Protein 1XMX (pdb70)

B-factor: mean 26.61, std 9.25, range [9.07, 81.7]

Solvent-accessible surface area: 18108 Å² total; per-residue (Å²): 139,69,74,9,6,4,0,0,0,1,30,132,20,1,7,38,0,0,2,1,10,13,10,135,126,42,96,4,132,34,0,11,0,0,0,12,121,110,11,38,69,14,43,96,70,0,10,81,0,0,75,142,72,127,12,50,16,66,47,51,81,5,64,62,49,90,95,52,84,40,0,64,65,20,0,96,130,18,0,104,67,1,111,92,137,42,19,103,1,72,0,0,9,11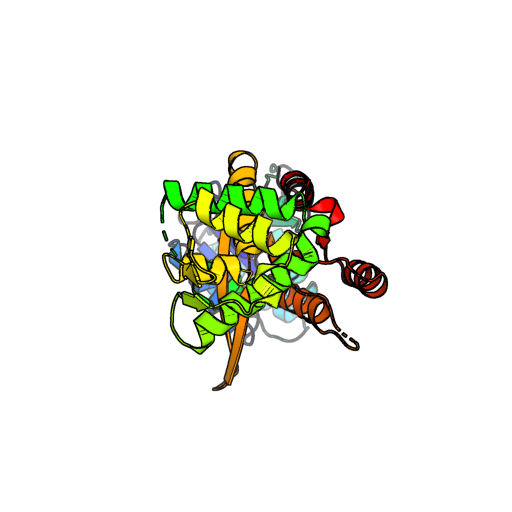,3,11,104,186,56,14,31,112,2,0,72,86,0,0,88,61,30,123,20,34,0,2,37,0,58,35,96,41,5,41,19,35,28,77,50,53,133,68,55,121,82,56,53,3,45,30,98,0,44,0,34,2,2,0,33,4,32,28,8,120,17,81,88,162,102,112,151,42,74,94,58,8,44,76,10,0,75,128,0,3,31,46,2,96,83,8,3,85,4,11,41,24,0,41,130,1,0,25,31,0,105,154,98,164,79,50,58,12,130,6,59,124,149,24,65,64,90,170,22,0,51,79,0,2,64,42,0,64,143,6,173,1,6,55,51,116,143,3,66,0,49,3,92,53,90,66,0,16,98,3,2,21,16,60,3,0,16,27,5,0,29,28,6,0,107,65,6,44,114,124,26,105,7,3,37,36,70,14,31,29,0,40,0,47,32,112,83,67,178,162,92,57,124,10,68,1,17,0,0,0,0,0,0,7,17,0,0,3,0,42,18,40,36,102,45,22,164,101,73,15,90,13,2,111,90,2,44,45,12,30,64,99,0,1,9,155,38,8,58,2,4,1,0,2,4,71,77,35,110,138,97,6,59,81,61,1,140,122,30,54,10,29,40,2,1,10,102,64,4,122,72,10,94,71,49,0,27,99,20,0,132,75,0,30,15,173

Foldseek 3Di:
DVLEEEEEEDDLFCLLVQLLCQFVVDPALEYEYEYAPVCVLLQVLSCVLSVVVVRYYHYQHFHDDLPLVSLLVSLLVVVVVSVVVVRQYEYELADDDVSNSVSNVVNVVVVQHWYWYQDQQQRWIQTPPPNPDDIDRRAQADELQSLQSSLQKGKDADDPLLLVLLQVLLLVCLQCLVVLQVLLVVLLVQLVVCVVVVFFKDAADVVNVPDDSVVVVQVSCVVSVQWDAPPRMIGGPDPVSSVCSNPLSNLSNLQVLVVVLCVPQVQFPYKGAFIWMWHDDPPDIDIDTFGMWTQGSNAIETEAEEADAADPPGCVQVVQLVCQCSRGNDLHAYEYEYSADHDVVVVVVCVVSRHHYHYSVCSNVSNVVVSVVRVSSHRD

Organism: Vibrio cholerae serotype O1 (strain ATCC 39315 / El Tor Inaba N16961) (NCBI:txid243277)

Radius of gyration: 25.27 Å; Cα contacts (8 Å, |Δi|>4): 700; chains: 1; bounding box: 38×52×81 Å

Secondary structure (DSSP, 8-state):
-TTEEEEEE--SS-HHHHHHHHSTT----EEEEEE-GGGHHHHHHHHHHHHHTT-EEEEEEPPSSS-HHHHHHHHHHHHHHHHHHT-EEEEE-SSS-HHHHHHHHHHHHHTT--EEEE-TTT-EEEEEESTTSPPEEPP----HHHHHHHTT-EEE---HHHHHHHHHHHHHHHHTHHHHHHHHHHHHHHHHHHHHHT-SEEEPPHHHHT-HHHHHHHHHHHHTTSEEEETTEEEESSHHHHHIIIIIHHHHHHHHHHHHHHTT-TTEEEEEEEEEEEEEETTEEEEEEEEEEEEETTEEEEEEEESS-------HHHHHHHHHHHHHGGG-EEEEEESS---HHHHHHHHHHT-EEE-GGGGGGHHHHHHHHHHTT---

Nearest PDB structures (foldseek):
  1xmx-assembly1_A  TM=1.003E+00  e=4.407E-81  Vibrio cholerae
  7bdv-assembly1_B  TM=8.530E-01  e=9.607E-29  Sulfobacillus thermosulfidooxidans
  7bdv-assembly2_C  TM=8.402E-01  e=9.141E-27  Sulfobacillus thermosulfidooxidans
  8q41-assembly1_A  TM=6.899E-01  e=7.494E-19  Thermoanaerobacter brockii subsp. finnii Ako-1
  6sce-assembly1_A  TM=6.898E-01  e=3.006E-12  Thermus thermophilus HB8

Structure (mmCIF, N/CA/C/O backbone):
data_1XMX
#
_entry.id   1XMX
#
_cell.length_a   66.549
_cell.length_b   71.439
_cell.length_c   90.096
_cell.angle_alpha   90.00
_cell.angle_beta   90.00
_cell.angle_gamma   90.00
#
_symmetry.space_group_name_H-M   'P 21 21 2'
#
loop_
_entity.id
_entity.type
_entity.pdbx_description
1 polymer 'hypothetical protein VC1899'
2 non-polymer 'MAGNESIUM ION'
3 non-polymer GLYCEROL
4 non-polymer 'FORMIC ACID'
5 water water
#
loop_
_atom_site.group_PDB
_atom_site.id
_atom_site.type_symbol
_atom_site.label_atom_id
_atom_site.label_alt_id
_atom_site.label_comp_id
_atom_site.label_asym_id
_atom_site.label_entity_id
_atom_site.label_seq_id
_atom_site.pdbx_PDB_ins_code
_atom_site.Cartn_x
_atom_site.Cartn_y
_atom_site.Cartn_z
_atom_site.occupancy
_atom_site.B_iso_or_equiv
_atom_site.auth_seq_id
_atom_site.auth_comp_id
_atom_site.auth_asym_id
_atom_site.auth_atom_id
_atom_site.pdbx_PDB_model_num
ATOM 1 N N . ASN A 1 1 ? 52.147 18.059 12.536 1.00 39.71 -1 ASN A N 1
ATOM 2 C CA . ASN A 1 1 ? 53.125 18.245 11.393 1.00 40.69 -1 ASN A CA 1
ATOM 3 C C . ASN A 1 1 ? 53.841 16.945 11.020 1.00 38.39 -1 ASN A C 1
ATOM 4 O O . ASN A 1 1 ? 53.365 16.235 10.165 1.00 39.84 -1 ASN A O 1
ATOM 9 N N . ALA A 1 2 ? 55.000 16.660 11.622 1.00 35.65 0 ALA A N 1
ATOM 10 C CA . ALA A 1 2 ? 55.801 15.462 11.272 1.00 31.69 0 ALA A CA 1
ATOM 11 C C . ALA A 1 2 ? 55.147 14.152 11.711 1.00 30.73 0 ALA A C 1
ATOM 12 O O . ALA A 1 2 ? 55.348 13.092 11.087 1.00 29.98 0 ALA A O 1
ATOM 14 N N . MET A 1 3 ? 54.384 14.198 12.803 1.00 27.72 1 MET A N 1
ATOM 15 C CA . MET A 1 3 ? 53.747 12.984 13.268 1.00 24.64 1 MET A CA 1
ATOM 16 C C . MET A 1 3 ? 52.402 12.748 12.568 1.00 24.06 1 MET A C 1
ATOM 17 O O . MET A 1 3 ? 51.763 11.700 12.770 1.00 24.05 1 MET A O 1
ATOM 22 N N . ALA A 1 4 ? 51.954 13.699 11.747 1.00 21.75 2 ALA A N 1
ATOM 23 C CA . ALA A 1 4 ? 50.629 13.515 11.150 1.00 21.99 2 ALA A CA 1
ATOM 24 C C . ALA A 1 4 ? 50.731 12.630 9.913 1.00 21.31 2 ALA A C 1
ATOM 25 O O . ALA A 1 4 ? 51.406 12.988 8.918 1.00 22.45 2 ALA A O 1
ATOM 27 N N . ILE A 1 5 ? 50.020 11.518 9.910 1.00 21.07 3 ILE A N 1
ATOM 28 C CA . ILE A 1 5 ? 50.016 10.704 8.683 1.00 22.51 3 ILE A CA 1
ATOM 29 C C . ILE A 1 5 ? 48.650 10.178 8.302 1.00 20.69 3 ILE A C 1
ATOM 30 O O . ILE A 1 5 ? 47.769 10.067 9.161 1.00 21.06 3 ILE A O 1
ATOM 35 N N . HIS A 1 6 ? 48.453 9.883 7.012 1.00 18.75 4 HIS A N 1
ATOM 36 C CA . HIS A 1 6 ? 47.259 9.172 6.540 1.00 18.79 4 HIS A CA 1
ATOM 37 C C . HIS A 1 6 ? 47.509 7.662 6.373 1.00 19.35 4 HIS A C 1
ATOM 38 O O . HIS A 1 6 ? 48.629 7.259 6.113 1.00 17.65 4 HIS A O 1
ATOM 45 N N . VAL A 1 7 ? 46.461 6.838 6.496 1.00 20.43 5 VAL A N 1
ATOM 46 C CA . VAL A 1 7 ? 46.535 5.470 6.053 1.00 18.11 5 VAL A CA 1
ATOM 47 C C . VAL A 1 7 ? 45.388 5.259 5.070 1.00 19.43 5 VAL A C 1
ATOM 48 O O . VAL A 1 7 ? 44.304 5.754 5.300 1.00 18.66 5 VAL A O 1
ATOM 52 N N . GLY A 1 8 ? 45.643 4.570 3.952 1.00 19.28 6 GLY A N 1
ATOM 53 C CA . GLY A 1 8 ? 44.594 4.354 2.950 1.00 18.89 6 GLY A CA 1
ATOM 54 C C . GLY A 1 8 ? 44.692 2.967 2.405 1.00 17.86 6 GLY A C 1
ATOM 55 O O . GLY A 1 8 ? 45.739 2.339 2.543 1.00 18.66 6 GLY A O 1
ATOM 56 N N . ILE A 1 9 ? 43.596 2.451 1.846 1.00 19.05 7 ILE A N 1
ATOM 57 C CA . ILE A 1 9 ? 43.585 1.072 1.340 1.00 20.81 7 ILE A CA 1
ATOM 58 C C . ILE A 1 9 ? 43.558 1.168 -0.188 1.00 21.50 7 ILE A C 1
ATOM 59 O O . ILE A 1 9 ? 42.649 1.753 -0.758 1.00 20.03 7 ILE A O 1
ATOM 64 N N . ILE A 1 10 ? 44.598 0.663 -0.839 1.00 22.18 8 ILE A N 1
ATOM 65 C CA . ILE A 1 10 ? 44.643 0.707 -2.292 1.00 22.62 8 ILE A CA 1
ATOM 66 C C . ILE A 1 10 ? 43.492 -0.089 -2.912 1.00 24.11 8 ILE A C 1
ATOM 67 O O . ILE A 1 10 ? 43.131 -1.190 -2.452 1.00 23.46 8 ILE A O 1
ATOM 72 N N . ASP A 1 11 ? 42.914 0.476 -3.966 1.00 24.69 9 ASP A N 1
ATOM 73 C CA . ASP A 1 11 ? 42.070 -0.304 -4.852 1.00 23.45 9 ASP A CA 1
ATOM 74 C C . ASP A 1 11 ? 42.320 0.096 -6.310 1.00 23.92 9 ASP A C 1
ATOM 75 O O . ASP A 1 11 ? 43.304 0.760 -6.573 1.00 20.83 9 ASP A O 1
ATOM 80 N N . GLN A 1 12 ? 41.467 -0.344 -7.244 1.00 25.03 10 GLN A N 1
ATOM 81 C CA . GLN A 1 12 ? 41.670 -0.059 -8.650 1.00 28.13 10 GLN A CA 1
ATOM 82 C C . GLN A 1 12 ? 41.258 1.364 -9.006 1.00 26.94 10 GLN A C 1
ATOM 83 O O . GLN A 1 12 ? 41.634 1.868 -10.026 1.00 26.90 10 GLN A O 1
ATOM 89 N N . ASP A 1 13 ? 40.518 2.038 -8.145 1.00 24.34 11 ASP A N 1
ATOM 90 C CA . ASP A 1 13 ? 40.326 3.479 -8.357 1.00 23.08 11 ASP A CA 1
ATOM 91 C C . ASP A 1 13 ? 40.692 4.310 -7.117 1.00 22.08 11 ASP A C 1
ATOM 92 O O . ASP A 1 13 ? 39.816 4.665 -6.360 1.00 22.02 11 ASP A O 1
ATOM 97 N N . PRO A 1 14 ? 41.994 4.571 -6.880 1.00 22.53 12 PRO A N 1
ATOM 98 C CA . PRO A 1 14 ? 42.447 5.159 -5.627 1.00 21.23 12 PRO A CA 1
ATOM 99 C C . PRO A 1 14 ? 42.667 6.654 -5.635 1.00 20.57 12 PRO A C 1
ATOM 100 O O . PRO A 1 14 ? 43.391 7.153 -4.796 1.00 20.62 12 PRO A O 1
ATOM 104 N N . VAL A 1 15 ? 42.030 7.377 -6.533 1.00 17.64 13 VAL A N 1
ATOM 105 C CA . VAL A 1 15 ? 42.213 8.815 -6.595 1.00 16.24 13 VAL A CA 1
ATOM 106 C C . VAL A 1 15 ? 41.885 9.571 -5.301 1.00 15.49 13 VAL A C 1
ATOM 107 O O . VAL A 1 15 ? 42.494 10.567 -4.992 1.00 15.56 13 VAL A O 1
ATOM 111 N N . ARG A 1 16 ? 40.891 9.109 -4.574 1.00 15.73 14 ARG A N 1
ATOM 112 C CA . ARG A 1 16 ? 40.442 9.796 -3.378 1.00 16.19 14 ARG A CA 1
ATOM 113 C C . ARG A 1 16 ? 41.403 9.548 -2.190 1.00 17.67 14 ARG A C 1
ATOM 114 O O . ARG A 1 16 ? 41.214 10.127 -1.137 1.00 20.09 14 ARG A O 1
ATOM 122 N N . LEU A 1 17 ? 42.429 8.721 -2.374 1.00 17.47 15 LEU A N 1
ATOM 123 C CA . LEU A 1 17 ? 43.556 8.613 -1.398 1.00 18.58 15 LEU A CA 1
ATOM 124 C C . LEU A 1 17 ? 44.627 9.655 -1.650 1.00 19.35 15 LEU A C 1
ATOM 125 O O . LEU A 1 17 ? 45.416 9.963 -0.763 1.00 20.82 15 LEU A O 1
ATOM 130 N N . VAL A 1 18 ? 44.630 10.232 -2.853 1.00 16.67 16 VAL A N 1
ATOM 131 C CA . VAL A 1 18 ? 45.613 11.223 -3.204 1.00 16.16 16 VAL A CA 1
ATOM 132 C C . VAL A 1 18 ? 45.061 12.644 -2.993 1.00 18.25 16 VAL A C 1
ATOM 133 O O . VAL A 1 18 ? 45.774 13.523 -2.491 1.00 20.11 16 VAL A O 1
ATOM 137 N N . THR A 1 19 ? 43.808 12.898 -3.406 1.00 17.62 17 THR A N 1
ATOM 138 C CA . THR A 1 19 ? 43.314 14.283 -3.374 1.00 17.61 17 THR A CA 1
ATOM 139 C C . THR A 1 19 ? 43.278 14.984 -1.975 1.00 19.97 17 THR A C 1
ATOM 140 O O . THR A 1 19 ? 43.523 16.173 -1.899 1.00 22.01 17 THR A O 1
ATOM 144 N N . PRO A 1 20 ? 42.906 14.266 -0.885 1.00 19.44 18 PRO A N 1
ATOM 145 C CA . PRO A 1 20 ? 43.101 14.835 0.431 1.00 19.06 18 PRO A CA 1
ATOM 146 C C . PRO A 1 20 ? 44.533 15.314 0.738 1.00 18.49 18 PRO A C 1
ATOM 147 O O . PRO A 1 20 ? 44.703 16.349 1.423 1.00 19.46 18 PRO A O 1
ATOM 151 N N . LEU A 1 21 ? 45.545 14.606 0.257 1.00 17.04 19 LEU A N 1
ATOM 152 C CA . LEU A 1 21 ? 46.940 15.047 0.502 1.00 15.39 19 LEU A CA 1
ATOM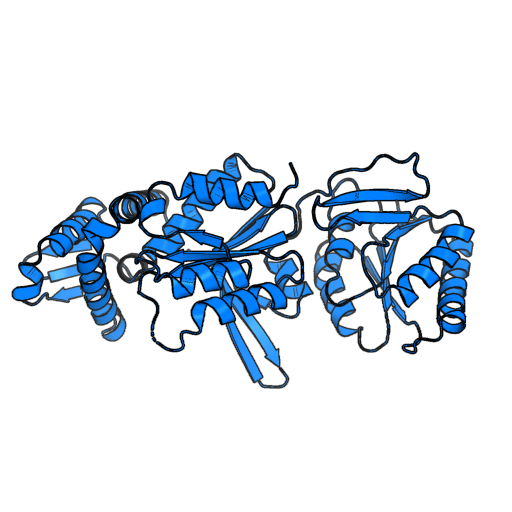 153 C C . LEU A 1 21 ? 47.374 16.214 -0.358 1.00 15.80 19 LEU A C 1
ATOM 154 O O . LEU A 1 21 ? 48.365 16.850 -0.060 1.00 16.96 19 LEU A O 1
ATOM 159 N N . LEU A 1 22 ? 46.683 16.465 -1.469 1.00 15.16 20 LEU A N 1
ATOM 160 C CA . LEU A 1 22 ? 46.996 17.610 -2.302 1.00 15.92 20 LEU A CA 1
ATOM 161 C C . LEU A 1 22 ? 46.304 18.913 -1.864 1.00 16.68 20 LEU A C 1
ATOM 162 O O . LEU A 1 22 ? 46.615 20.014 -2.387 1.00 17.35 20 LEU A O 1
ATOM 167 N N . ASP A 1 23 ? 45.322 18.779 -0.967 1.00 16.14 21 ASP A N 1
ATOM 168 C CA . ASP A 1 23 ? 44.498 19.896 -0.512 1.00 14.56 21 ASP A CA 1
ATOM 169 C C . ASP A 1 23 ? 45.484 20.650 0.346 1.00 15.66 21 ASP A C 1
ATOM 170 O O . ASP A 1 23 ? 46.163 20.067 1.198 1.00 16.94 21 ASP A O 1
ATOM 175 N N . HIS A 1 24 ? 45.548 21.956 0.185 1.00 17.61 22 HIS A N 1
ATOM 176 C CA . HIS A 1 24 ? 46.518 22.750 0.965 1.00 16.59 22 HIS A CA 1
ATOM 177 C C . HIS A 1 24 ? 46.201 22.775 2.446 1.00 17.35 22 HIS A C 1
ATOM 178 O O . HIS A 1 24 ? 47.072 23.161 3.246 1.00 17.89 22 HIS A O 1
ATOM 185 N N . ARG A 1 25 ? 44.959 22.440 2.817 1.00 17.42 23 ARG A N 1
ATOM 186 C CA . ARG A 1 25 ? 44.563 22.493 4.241 1.00 18.14 23 ARG A CA 1
ATOM 187 C C . ARG A 1 25 ? 45.015 21.282 5.055 1.00 18.83 23 ARG A C 1
ATOM 188 O O . ARG A 1 25 ? 45.027 21.334 6.278 1.00 17.66 23 ARG A O 1
ATOM 196 N N . THR A 1 26 ? 45.392 20.196 4.381 1.00 19.28 24 THR A N 1
ATOM 197 C CA . THR A 1 26 ? 45.765 18.942 5.053 1.00 18.43 24 THR A CA 1
ATOM 198 C C . THR A 1 26 ? 47.169 19.117 5.555 1.00 21.51 24 THR A C 1
ATOM 199 O O . THR A 1 26 ? 48.053 19.588 4.822 1.00 24.51 24 THR A O 1
ATOM 203 N N . VAL A 1 27 ? 47.346 18.824 6.842 1.00 21.68 25 VAL A N 1
ATOM 204 C CA . VAL A 1 27 ? 48.633 18.906 7.516 1.00 23.40 25 VAL A CA 1
ATOM 205 C C . VAL A 1 27 ? 49.552 17.715 7.116 1.00 22.49 25 VAL A C 1
ATOM 206 O O . VAL A 1 27 ? 50.718 17.925 6.735 1.00 19.96 25 VAL A O 1
ATOM 210 N N . SER A 1 28 ? 49.009 16.492 7.153 1.00 21.35 26 SER A N 1
ATOM 211 C CA . SER A 1 28 ? 49.794 15.281 6.860 1.00 22.22 26 SER A CA 1
ATOM 212 C C . SER A 1 28 ? 50.551 15.357 5.575 1.00 22.48 26 SER A C 1
ATOM 213 O O . SER A 1 28 ? 49.962 15.722 4.544 1.00 23.98 26 SER A O 1
ATOM 216 N N . ARG A 1 29 ? 51.829 14.980 5.589 1.00 22.82 27 ARG A N 1
ATOM 217 C CA . ARG A 1 29 ? 52.578 14.896 4.313 1.00 25.51 27 ARG A CA 1
ATOM 218 C C . ARG A 1 29 ? 53.195 13.514 4.144 1.00 23.26 27 ARG A C 1
ATOM 219 O O . ARG A 1 29 ? 54.227 13.331 3.529 1.00 20.85 27 ARG A O 1
ATOM 227 N N . HIS A 1 30 ? 52.524 12.526 4.728 1.00 23.22 28 HIS A N 1
ATOM 228 C CA . HIS A 1 30 ? 52.924 11.143 4.649 1.00 21.90 28 HIS A CA 1
ATOM 229 C C . HIS A 1 30 ? 51.675 10.274 4.660 1.00 20.47 28 HIS A C 1
ATOM 230 O O . HIS A 1 30 ? 50.679 10.601 5.326 1.00 17.38 28 HIS A O 1
ATOM 237 N N . ILE A 1 31 ? 51.729 9.175 3.897 1.00 19.93 29 ILE A N 1
ATOM 238 C CA . ILE A 1 31 ? 50.659 8.190 3.880 1.00 17.40 29 ILE A CA 1
ATOM 239 C C . ILE A 1 31 ? 51.242 6.815 3.750 1.00 19.04 29 ILE A C 1
ATOM 240 O O . ILE A 1 31 ? 52.203 6.583 2.999 1.00 20.14 29 ILE A O 1
ATOM 245 N N . ILE A 1 32 ? 50.606 5.879 4.438 1.00 17.62 30 ILE A N 1
ATOM 246 C CA . ILE A 1 32 ? 50.930 4.465 4.285 1.00 18.26 30 ILE A CA 1
ATOM 247 C C . ILE A 1 32 ? 49.755 3.847 3.620 1.00 19.63 30 ILE A C 1
ATOM 248 O O . ILE A 1 32 ? 48.606 3.938 4.121 1.00 17.98 30 ILE A O 1
ATOM 253 N N . PHE A 1 33 ? 50.038 3.243 2.465 1.00 19.44 31 PHE A N 1
ATOM 254 C CA . PHE A 1 33 ? 48.995 2.559 1.708 1.00 19.39 31 PHE A CA 1
ATOM 255 C C . PHE A 1 33 ? 49.046 1.109 2.158 1.00 18.25 31 PHE A C 1
ATOM 256 O O . PHE A 1 33 ? 50.113 0.566 2.320 1.00 17.93 31 PHE A O 1
ATOM 264 N N . ILE A 1 34 ? 47.889 0.510 2.366 1.00 18.39 32 ILE A N 1
ATOM 265 C CA . ILE A 1 34 ? 47.761 -0.905 2.684 1.00 18.43 32 ILE A CA 1
ATOM 266 C C . ILE A 1 34 ? 47.271 -1.601 1.398 1.00 18.42 32 ILE A C 1
ATOM 267 O O . ILE A 1 34 ? 46.393 -1.085 0.735 1.00 19.49 32 ILE A O 1
ATOM 272 N N . GLY A 1 35 ? 47.877 -2.724 1.000 1.00 18.24 33 GLY A N 1
ATOM 273 C CA . GLY A 1 35 ? 47.475 -3.401 -0.238 1.00 16.66 33 GLY A CA 1
ATOM 274 C C . GLY A 1 35 ? 48.056 -4.812 -0.237 1.00 19.80 33 GLY A C 1
ATOM 275 O O . GLY A 1 35 ? 48.879 -5.150 0.623 1.00 18.42 33 GLY A O 1
ATOM 276 N N . ASP A 1 36 ? 47.657 -5.638 -1.204 1.00 19.21 34 ASP A N 1
ATOM 277 C CA . ASP A 1 36 ? 48.300 -6.926 -1.372 1.00 19.84 34 ASP A CA 1
ATOM 278 C C . ASP A 1 36 ? 49.444 -6.864 -2.374 1.00 19.65 34 ASP A C 1
ATOM 279 O O . ASP A 1 36 ? 49.630 -5.836 -3.038 1.00 19.58 34 ASP A O 1
ATOM 284 N N . HIS A 1 37 ? 50.219 -7.939 -2.481 1.00 20.05 35 HIS A N 1
ATOM 285 C CA . HIS A 1 37 ? 51.415 -7.873 -3.297 1.00 20.53 35 HIS A CA 1
ATOM 286 C C . HIS A 1 37 ? 51.181 -7.456 -4.736 1.00 20.57 35 HIS A C 1
ATOM 287 O O . HIS A 1 37 ? 51.958 -6.663 -5.271 1.00 23.26 35 HIS A O 1
ATOM 294 N N . THR A 1 38 ? 50.102 -7.933 -5.361 1.00 21.31 36 THR A N 1
ATOM 295 C CA . THR A 1 38 ? 49.815 -7.593 -6.740 1.00 21.59 36 THR A CA 1
ATOM 296 C C . THR A 1 38 ? 49.456 -6.084 -6.917 1.00 22.60 36 THR A C 1
ATOM 297 O O . THR A 1 38 ? 49.318 -5.621 -8.013 1.00 23.02 36 THR A O 1
ATOM 301 N N . GLN A 1 39 ? 49.303 -5.338 -5.846 1.00 20.24 37 GLN A N 1
ATOM 302 C CA . GLN A 1 39 ? 48.989 -3.930 -5.977 1.00 20.18 37 GLN A CA 1
ATOM 303 C C . GLN A 1 39 ? 50.240 -3.031 -5.825 1.00 19.40 37 GLN A C 1
ATOM 304 O O . GLN A 1 39 ? 50.120 -1.803 -5.765 1.00 19.21 37 GLN A O 1
ATOM 310 N N . THR A 1 40 ? 51.419 -3.644 -5.763 1.00 20.19 38 THR A N 1
ATOM 311 C CA . THR A 1 40 ? 52.704 -2.924 -5.766 1.00 22.39 38 THR A CA 1
ATOM 312 C C . THR A 1 40 ? 52.789 -1.873 -6.905 1.00 22.13 38 THR A C 1
ATOM 313 O O . THR A 1 40 ? 53.299 -0.743 -6.731 1.00 21.10 38 THR A O 1
ATOM 317 N N . VAL A 1 41 ? 52.276 -2.232 -8.074 1.00 20.61 39 VAL A N 1
ATOM 318 C CA . VAL A 1 41 ? 52.380 -1.311 -9.228 1.00 22.26 39 VAL A CA 1
ATOM 319 C C . VAL A 1 41 ? 51.484 -0.048 -9.033 1.00 21.73 39 VAL A C 1
ATOM 320 O O . VAL A 1 41 ? 51.916 1.068 -9.301 1.00 18.01 39 VAL A O 1
ATOM 324 N N . ILE A 1 42 ? 50.252 -0.244 -8.525 1.00 21.68 40 ILE A N 1
ATOM 325 C CA . ILE A 1 42 ? 49.370 0.847 -8.176 1.00 19.90 40 ILE A CA 1
ATOM 326 C C . ILE A 1 42 ? 50.078 1.722 -7.148 1.00 18.84 40 ILE A C 1
ATOM 327 O O . ILE A 1 42 ? 50.163 2.953 -7.312 1.00 19.24 40 ILE A O 1
ATOM 332 N N . TYR A 1 43 ? 50.620 1.111 -6.101 1.00 18.57 41 TYR A N 1
ATOM 333 C CA . TYR A 1 43 ? 51.461 1.835 -5.160 1.00 18.28 41 TYR A CA 1
ATOM 334 C C . TYR A 1 43 ? 52.571 2.728 -5.785 1.00 18.77 41 TYR A C 1
ATOM 335 O O . TYR A 1 43 ? 52.751 3.882 -5.367 1.00 20.31 41 TYR A O 1
ATOM 344 N N . GLN A 1 44 ? 53.348 2.159 -6.692 1.00 18.08 42 GLN A N 1
ATOM 345 C CA . GLN A 1 44 ? 54.414 2.847 -7.381 1.00 21.68 42 GLN A CA 1
ATOM 346 C C . GLN A 1 44 ? 53.864 4.073 -8.152 1.00 21.09 42 GLN A C 1
ATOM 347 O O . GLN A 1 44 ? 54.444 5.166 -8.082 1.00 19.31 42 GLN A O 1
ATOM 353 N N . ARG A 1 45 ? 52.722 3.895 -8.814 1.00 20.95 43 ARG A N 1
ATOM 354 C CA . ARG A 1 45 ? 52.061 5.007 -9.535 1.00 19.97 43 ARG A CA 1
ATOM 355 C C . ARG A 1 45 ? 51.545 6.110 -8.595 1.00 20.85 43 ARG A C 1
ATOM 356 O O . ARG A 1 45 ? 51.696 7.344 -8.881 1.00 20.83 43 ARG A O 1
ATOM 364 N N . LEU A 1 46 ? 50.858 5.693 -7.533 1.00 18.18 44 LEU A N 1
ATOM 365 C CA . LEU A 1 46 ? 50.424 6.624 -6.488 1.00 18.38 44 LEU A CA 1
ATOM 366 C C . LEU A 1 46 ? 51.596 7.436 -5.942 1.00 18.04 44 LEU A C 1
ATOM 367 O O . LEU A 1 46 ? 51.479 8.653 -5.685 1.00 16.65 44 LEU A O 1
ATOM 372 N N . SER A 1 47 ? 52.708 6.735 -5.721 1.00 18.75 45 SER A N 1
ATOM 373 C CA . SER A 1 47 ? 53.929 7.351 -5.218 1.00 19.99 45 SER A CA 1
ATOM 374 C C . SER A 1 47 ? 54.560 8.312 -6.189 1.00 21.32 45 SER A C 1
ATOM 375 O O . SER A 1 47 ? 55.102 9.290 -5.746 1.00 20.84 45 SER A O 1
ATOM 378 N N . ASP A 1 48 ? 54.524 8.035 -7.499 1.00 23.00 46 ASP A N 1
ATOM 379 C CA . ASP A 1 48 ? 55.027 9.019 -8.518 1.00 24.48 46 ASP A CA 1
ATOM 380 C C . ASP A 1 48 ? 54.305 10.379 -8.423 1.00 22.56 46 ASP A C 1
ATOM 381 O O . ASP A 1 48 ? 54.910 11.450 -8.439 1.00 24.40 46 ASP A O 1
ATOM 386 N N . VAL A 1 49 ? 52.995 10.328 -8.307 1.00 19.13 47 VAL A N 1
ATOM 387 C CA . VAL A 1 49 ? 52.220 11.545 -8.182 1.00 20.46 47 VAL A CA 1
ATOM 388 C C . VAL A 1 49 ? 52.518 12.253 -6.819 1.00 19.42 47 VAL A C 1
ATOM 389 O O . VAL A 1 49 ? 52.786 13.484 -6.754 1.00 20.40 47 VAL A O 1
ATOM 393 N N . LEU A 1 50 ? 52.473 11.502 -5.723 1.00 19.23 48 LEU A N 1
ATOM 394 C CA . LEU A 1 50 ? 52.609 12.179 -4.381 1.00 20.14 48 LEU A CA 1
ATOM 395 C C . LEU A 1 50 ? 54.024 12.584 -4.154 1.00 20.55 48 LEU A C 1
ATOM 396 O O . LEU A 1 50 ? 54.251 13.686 -3.674 1.00 19.77 48 LEU A O 1
ATOM 401 N N . ASN A 1 51 ? 54.976 11.706 -4.484 1.00 20.13 49 ASN A N 1
ATOM 402 C CA . ASN A 1 51 ? 56.401 12.032 -4.264 1.00 23.87 49 ASN A CA 1
ATOM 403 C C . ASN A 1 51 ? 56.855 13.316 -4.968 1.00 26.80 49 ASN A C 1
ATOM 404 O O . ASN A 1 51 ? 57.696 14.049 -4.398 1.00 26.43 49 ASN A O 1
ATOM 409 N N . LYS A 1 52 ? 56.313 13.564 -6.179 1.00 28.42 50 LYS A N 1
ATOM 410 C CA . LYS A 1 52 ? 56.462 14.835 -6.941 1.00 31.85 50 LYS A CA 1
ATOM 411 C C . LYS A 1 52 ? 56.242 16.044 -6.037 1.00 30.02 50 LYS A C 1
ATOM 412 O O . LYS A 1 52 ? 56.916 17.050 -6.186 1.00 27.13 50 LYS A O 1
ATOM 418 N N . ARG A 1 53 ? 55.255 15.935 -5.145 1.00 30.32 51 ARG A N 1
ATOM 419 C CA . ARG A 1 53 ? 54.913 16.998 -4.200 1.00 30.77 51 ARG A CA 1
ATOM 420 C C . ARG A 1 53 ? 55.587 16.855 -2.882 1.00 30.87 51 ARG A C 1
ATOM 421 O O . ARG A 1 53 ? 55.192 17.528 -1.929 1.00 32.30 51 ARG A O 1
ATOM 429 N N . ASN A 1 54 ? 56.585 15.982 -2.784 1.00 30.24 52 ASN A N 1
ATOM 430 C CA . ASN A 1 54 ? 57.293 15.888 -1.530 1.00 29.87 52 ASN A CA 1
ATOM 431 C C . ASN A 1 54 ? 56.366 15.348 -0.470 1.00 28.33 52 ASN A C 1
ATOM 432 O O . ASN A 1 54 ? 56.539 15.615 0.712 1.00 28.86 52 ASN A O 1
ATOM 437 N N . ILE A 1 55 ? 55.322 14.656 -0.886 1.00 25.61 53 ILE A N 1
ATOM 438 C CA . ILE A 1 55 ? 54.557 13.854 0.065 1.00 22.61 53 ILE A CA 1
ATOM 439 C C . ILE A 1 55 ? 55.146 12.462 0.039 1.00 21.85 53 ILE A C 1
ATOM 440 O O . ILE A 1 55 ? 55.222 11.803 -1.017 1.00 21.64 53 ILE A O 1
ATOM 445 N N . SER A 1 56 ? 55.565 12.001 1.202 1.00 20.73 54 SER A N 1
ATOM 446 C CA . SER A 1 56 ? 56.112 10.649 1.294 1.00 22.06 54 SER A CA 1
ATOM 447 C C . SER A 1 56 ? 55.102 9.503 1.471 1.00 18.71 54 SER A C 1
ATOM 448 O O . SER A 1 56 ? 53.978 9.711 1.937 1.00 18.49 54 SER A O 1
ATOM 451 N N . THR A 1 57 ? 55.534 8.289 1.106 1.00 17.45 55 THR A N 1
ATOM 452 C CA . THR A 1 57 ? 54.632 7.136 0.971 1.00 17.72 55 THR A CA 1
ATOM 453 C C . THR A 1 57 ? 55.320 5.851 1.480 1.00 18.94 55 THR A C 1
ATOM 454 O O . THR A 1 57 ? 56.535 5.735 1.423 1.00 16.52 55 THR A O 1
ATOM 458 N N . ASP A 1 58 ? 54.531 4.896 1.986 1.00 20.35 56 ASP A N 1
ATOM 459 C CA . ASP A 1 58 ? 55.013 3.577 2.291 1.00 21.84 56 ASP A CA 1
ATOM 460 C C . ASP A 1 58 ? 53.911 2.634 1.932 1.00 20.45 56 ASP A C 1
ATOM 461 O O . ASP A 1 58 ? 52.757 3.038 1.832 1.00 18.94 56 ASP A O 1
ATOM 466 N N . PHE A 1 59 ? 54.278 1.371 1.757 1.00 19.00 57 PHE A N 1
ATOM 467 C CA . PHE A 1 59 ? 53.391 0.342 1.336 1.00 20.36 57 PHE A CA 1
ATOM 468 C C . PHE A 1 59 ? 53.475 -0.715 2.411 1.00 21.47 57 PHE A C 1
ATOM 469 O O . PHE A 1 59 ? 54.547 -1.202 2.724 1.00 20.70 57 PHE A O 1
ATOM 477 N N . PHE A 1 60 ? 52.335 -1.056 2.987 1.00 23.60 58 PHE A N 1
ATOM 478 C CA . PHE A 1 60 ? 52.272 -2.095 3.996 1.00 21.96 58 PHE A CA 1
ATOM 479 C C . PHE A 1 60 ? 51.396 -3.195 3.403 1.00 23.27 58 PHE A C 1
ATOM 480 O O . PHE A 1 60 ? 50.226 -2.973 3.071 1.00 21.36 58 PHE A O 1
ATOM 488 N N . GLU A 1 61 ? 51.972 -4.392 3.259 1.00 24.91 59 GLU A N 1
ATOM 489 C CA . GLU A 1 61 ? 51.300 -5.483 2.539 1.00 24.92 59 GLU A CA 1
ATOM 490 C C . GLU A 1 61 ? 50.534 -6.373 3.456 1.00 24.22 59 GLU A C 1
ATOM 491 O O . GLU A 1 61 ? 51.112 -6.963 4.385 1.00 22.90 59 GLU A O 1
ATOM 497 N N . ILE A 1 62 ? 49.251 -6.535 3.153 1.00 22.41 60 ILE A N 1
ATOM 498 C CA . ILE A 1 62 ? 48.464 -7.505 3.866 1.00 21.68 60 ILE A CA 1
ATOM 499 C C . ILE A 1 62 ? 48.449 -8.772 3.052 1.00 22.26 60 ILE A C 1
ATOM 500 O O . ILE A 1 62 ? 48.771 -8.787 1.882 1.00 24.44 60 ILE A O 1
ATOM 505 N N . PRO A 1 63 ? 48.045 -9.858 3.679 1.00 23.57 61 PRO A N 1
ATOM 506 C CA . PRO A 1 63 ? 47.967 -11.049 2.886 1.00 22.34 61 PRO A CA 1
ATOM 507 C C . PRO A 1 63 ? 46.797 -10.868 1.932 1.00 20.64 61 PRO A C 1
ATOM 508 O O . PRO A 1 63 ? 45.910 -10.056 2.154 1.00 20.20 61 PRO A O 1
ATOM 512 N N . ALA A 1 64 ? 46.823 -11.581 0.843 1.00 20.41 62 ALA A N 1
ATOM 513 C CA . ALA A 1 64 ? 45.864 -11.352 -0.249 1.00 21.57 62 ALA A CA 1
ATOM 514 C C . ALA A 1 64 ? 44.530 -12.137 -0.134 1.00 20.80 62 ALA A C 1
ATOM 515 O O . ALA A 1 64 ? 43.539 -11.745 -0.725 1.00 22.65 62 ALA A O 1
ATOM 517 N N . GLY A 1 65 ? 44.495 -13.218 0.630 1.00 20.99 63 GLY A N 1
ATOM 518 C CA . GLY A 1 65 ? 43.247 -13.941 0.844 1.00 22.21 63 GLY A CA 1
ATOM 519 C C . GLY A 1 65 ? 42.135 -13.139 1.494 1.00 23.42 63 GLY A C 1
ATOM 520 O O . GLY A 1 65 ? 42.323 -11.981 1.949 1.00 27.08 63 GLY A O 1
ATOM 521 N N . SER A 1 66 ? 40.964 -13.745 1.542 1.00 22.64 64 SER A N 1
ATOM 522 C CA . SER A 1 66 ? 39.784 -13.108 2.099 1.00 23.90 64 SER A CA 1
ATOM 523 C C . SER A 1 66 ? 39.664 -13.276 3.618 1.00 24.78 64 SER A C 1
ATOM 524 O O . SER A 1 66 ? 38.776 -12.668 4.201 1.00 26.86 64 SER A O 1
ATOM 527 N N . ASN A 1 67 ? 40.529 -14.089 4.246 1.00 24.83 65 ASN A N 1
ATOM 528 C CA . ASN A 1 67 ? 40.584 -14.233 5.724 1.00 24.32 65 ASN A CA 1
ATOM 529 C C . ASN A 1 67 ? 40.866 -12.904 6.428 1.00 24.24 65 ASN A C 1
ATOM 530 O O . ASN A 1 67 ? 41.979 -12.365 6.353 1.00 24.48 65 ASN A O 1
ATOM 535 N N . THR A 1 68 ? 39.822 -12.413 7.116 1.00 24.86 66 THR A N 1
ATOM 536 C CA . THR A 1 68 ? 39.759 -11.096 7.737 1.00 23.78 66 THR A CA 1
ATOM 537 C C . THR A 1 68 ? 40.361 -11.098 9.166 1.00 25.31 66 THR A C 1
ATOM 538 O O . THR A 1 68 ? 40.842 -10.062 9.628 1.00 23.82 66 THR A O 1
ATOM 542 N N . SER A 1 69 ? 40.395 -12.248 9.852 1.00 25.65 67 SER A N 1
ATOM 543 C CA . SER A 1 69 ? 41.142 -12.283 11.117 1.00 24.62 67 SER A CA 1
ATOM 544 C C . SER A 1 69 ? 42.667 -12.207 10.874 1.00 23.37 67 SER A C 1
ATOM 545 O O . SER A 1 69 ? 43.380 -11.627 11.667 1.00 22.40 67 SER A O 1
ATOM 548 N N . ALA A 1 70 ? 43.141 -12.708 9.732 1.00 21.38 68 ALA A N 1
ATOM 549 C CA . ALA A 1 70 ? 44.546 -12.494 9.286 1.00 19.88 68 ALA A CA 1
ATOM 550 C C . ALA A 1 70 ? 44.818 -11.037 8.821 1.00 19.42 68 ALA A C 1
ATOM 551 O O . ALA A 1 70 ? 45.857 -10.453 9.136 1.00 19.99 68 ALA A O 1
ATOM 553 N N . ILE A 1 71 ? 43.897 -10.445 8.066 1.00 20.61 69 ILE A N 1
ATOM 554 C CA . ILE A 1 71 ? 44.013 -8.999 7.752 1.00 21.67 69 ILE A CA 1
ATOM 555 C C . ILE A 1 71 ? 44.030 -8.110 9.019 1.00 23.30 69 ILE A C 1
ATOM 556 O O . ILE A 1 71 ? 44.924 -7.253 9.178 1.00 25.66 69 ILE A O 1
ATOM 561 N N . LYS A 1 72 ? 43.069 -8.295 9.920 1.00 22.01 70 LYS A N 1
ATOM 562 C CA . LYS A 1 72 ? 43.006 -7.528 11.161 1.00 23.52 70 LYS A CA 1
ATOM 563 C C . LYS A 1 72 ? 44.258 -7.708 12.001 1.00 25.90 70 LYS A C 1
ATOM 564 O O . LYS A 1 72 ? 44.719 -6.805 12.691 1.00 25.09 70 LYS A O 1
ATOM 570 N N . SER A 1 73 ? 44.756 -8.937 12.024 1.00 26.53 71 SER A N 1
ATOM 571 C CA . SER A 1 73 ? 46.021 -9.197 12.667 1.00 25.88 71 SER A CA 1
ATOM 572 C C . SER A 1 73 ? 47.219 -8.404 12.043 1.00 24.73 71 SER A C 1
ATOM 573 O O . SER A 1 73 ? 48.049 -7.833 12.783 1.00 24.79 71 SER A O 1
ATOM 576 N N . ALA A 1 74 ? 47.323 -8.391 10.707 1.00 22.91 72 ALA A N 1
ATOM 577 C CA . ALA A 1 74 ? 48.400 -7.655 10.054 1.00 22.59 72 ALA A CA 1
ATOM 578 C C . ALA A 1 74 ? 48.254 -6.171 10.383 1.00 21.89 72 ALA A C 1
ATOM 579 O O . ALA A 1 74 ? 49.208 -5.513 10.751 1.00 21.62 72 ALA A O 1
ATOM 581 N N . ILE A 1 75 ? 47.028 -5.665 10.334 1.00 21.65 73 ILE A N 1
ATOM 582 C CA . ILE A 1 75 ? 46.812 -4.238 10.533 1.00 21.88 73 ILE A CA 1
ATOM 583 C C . ILE A 1 75 ? 46.987 -3.788 11.983 1.00 24.30 73 ILE A C 1
ATOM 584 O O . ILE A 1 75 ? 47.412 -2.662 12.253 1.00 26.01 73 ILE A O 1
ATOM 589 N N . ARG A 1 76 ? 46.637 -4.654 12.918 1.00 24.81 74 ARG A N 1
ATOM 590 C CA . ARG A 1 76 ? 46.832 -4.344 14.326 1.00 26.99 74 ARG A CA 1
ATOM 591 C C . ARG A 1 76 ? 48.329 -4.258 14.667 1.00 27.00 74 ARG A C 1
ATOM 592 O O . ARG A 1 76 ? 48.727 -3.421 15.443 1.00 25.81 74 ARG A O 1
ATOM 600 N N . GLU A 1 77 ? 49.146 -5.121 14.069 1.00 27.92 75 GLU A N 1
ATOM 601 C CA . GLU A 1 77 ? 50.603 -4.993 14.152 1.00 30.48 75 GLU A CA 1
ATOM 602 C C . GLU A 1 77 ? 51.104 -3.631 13.655 1.00 27.47 75 GLU A C 1
ATOM 603 O O . GLU A 1 77 ? 51.903 -2.992 14.294 1.00 26.03 75 GLU A O 1
ATOM 609 N N . LEU A 1 78 ? 50.649 -3.227 12.480 1.00 26.22 76 LEU A N 1
ATOM 610 C CA . LEU A 1 78 ? 50.896 -1.890 11.989 1.00 23.83 76 LEU A CA 1
ATOM 611 C C . LEU A 1 78 ? 50.408 -0.827 12.983 1.00 24.27 76 LEU A C 1
ATOM 612 O O . LEU A 1 78 ? 51.161 0.111 13.308 1.00 24.78 76 LEU A O 1
ATOM 617 N N . ALA A 1 79 ? 49.176 -0.962 13.488 1.00 22.23 77 ALA A N 1
ATOM 618 C CA . ALA A 1 79 ? 48.604 0.085 14.317 1.00 20.97 77 ALA A CA 1
ATOM 619 C C . ALA A 1 79 ? 49.462 0.256 15.582 1.00 24.16 77 ALA A C 1
ATOM 620 O O . ALA A 1 79 ? 49.690 1.383 16.053 1.00 23.06 77 ALA A O 1
ATOM 622 N N . GLU A 1 80 ? 49.947 -0.870 16.114 1.00 26.29 78 GLU A N 1
ATOM 623 C CA . GLU A 1 80 ? 50.601 -0.885 17.412 1.00 28.85 78 GLU A CA 1
ATOM 624 C C . GLU A 1 80 ? 51.985 -0.199 17.252 1.00 27.78 78 GLU A C 1
ATOM 625 O O . GLU A 1 80 ? 52.391 0.587 18.072 1.00 27.85 78 GLU A O 1
ATOM 631 N N . THR A 1 81 ? 52.672 -0.464 16.153 1.00 28.01 79 THR A N 1
ATOM 632 C CA . THR A 1 81 ? 53.898 0.239 15.828 1.00 26.66 79 THR A CA 1
ATOM 633 C C . THR A 1 81 ? 53.633 1.754 15.655 1.00 25.74 79 THR A C 1
ATOM 634 O O . THR A 1 81 ? 54.450 2.580 16.039 1.00 25.52 79 THR A O 1
ATOM 638 N N . LEU A 1 82 ? 52.501 2.123 15.062 1.00 22.42 80 LEU A N 1
ATOM 639 C CA . LEU A 1 82 ? 52.229 3.529 14.843 1.00 22.44 80 LEU A CA 1
ATOM 640 C C . LEU A 1 82 ? 51.909 4.160 16.180 1.00 22.36 80 LEU A C 1
ATOM 641 O O . LEU A 1 82 ? 52.377 5.233 16.477 1.00 22.38 80 LEU A O 1
ATOM 646 N N . LYS A 1 83 ? 51.084 3.489 16.973 1.00 22.84 81 LYS A N 1
ATOM 647 C CA . LYS A 1 83 ? 50.753 3.977 18.283 1.00 25.74 81 LYS A CA 1
ATOM 648 C C . LYS A 1 83 ? 52.019 4.167 19.135 1.00 26.33 81 LYS A C 1
ATOM 649 O O . LYS A 1 83 ? 52.134 5.180 19.840 1.00 24.95 81 LYS A O 1
ATOM 655 N N . ALA A 1 84 ? 52.968 3.223 19.049 1.00 24.50 82 ALA A N 1
ATOM 656 C CA . ALA A 1 84 ? 54.171 3.284 19.925 1.00 25.14 82 ALA A CA 1
ATOM 657 C C . ALA A 1 84 ? 55.017 4.501 19.596 1.00 24.35 82 ALA A C 1
ATOM 658 O O . ALA A 1 84 ? 55.680 5.045 20.450 1.00 20.56 82 ALA A O 1
ATOM 660 N N . ARG A 1 85 ? 54.953 4.953 18.350 1.00 25.08 83 ARG A N 1
ATOM 661 C CA . ARG A 1 85 ? 55.687 6.148 17.940 1.00 25.95 83 ARG A CA 1
ATOM 662 C C . ARG A 1 85 ? 54.984 7.475 18.217 1.00 25.55 83 ARG A C 1
ATOM 663 O O . ARG A 1 85 ? 55.585 8.511 18.081 1.00 26.48 83 ARG A O 1
ATOM 671 N N . GLY A 1 86 ? 53.713 7.459 18.575 1.00 25.69 84 GLY A N 1
ATOM 672 C CA . GLY A 1 86 ? 52.961 8.698 18.736 1.00 26.19 84 GLY A CA 1
ATOM 673 C C . GLY A 1 86 ? 52.512 9.227 17.376 1.00 27.17 84 GLY A C 1
ATOM 674 O O . GLY A 1 86 ? 52.277 10.422 17.219 1.00 27.16 84 GLY A O 1
ATOM 675 N N . GLU A 1 87 ? 52.421 8.356 16.378 1.00 26.00 85 GLU A N 1
ATOM 676 C CA . GLU A 1 87 ? 51.935 8.789 15.071 1.00 27.49 85 GLU A CA 1
ATOM 677 C C . GLU A 1 87 ? 50.492 9.329 15.200 1.00 26.87 85 GLU A C 1
ATOM 678 O O . GLU A 1 87 ? 49.635 8.733 15.841 1.00 25.19 85 GLU A O 1
ATOM 684 N N . GLU A 1 88 ? 50.210 10.457 14.581 1.00 27.09 86 GLU A N 1
ATOM 685 C CA . GLU A 1 88 ? 48.852 10.958 14.619 1.00 26.81 86 GLU A CA 1
ATOM 686 C C . GLU A 1 88 ? 48.087 10.514 13.374 1.00 25.90 86 GLU A C 1
ATOM 687 O O . GLU A 1 88 ? 48.047 11.232 12.357 1.00 25.28 86 GLU A O 1
ATOM 693 N N . VAL A 1 89 ? 47.546 9.291 13.456 1.00 23.38 87 VAL A N 1
ATOM 694 C CA . VAL A 1 89 ? 46.956 8.613 12.330 1.00 23.94 87 VAL A CA 1
ATOM 695 C C . VAL A 1 89 ? 45.575 9.144 11.956 1.00 23.31 87 VAL A C 1
ATOM 696 O O . VAL A 1 89 ? 44.744 9.435 12.815 1.00 23.21 87 VAL A O 1
ATOM 700 N N . LYS A 1 90 ? 45.354 9.282 10.659 1.00 19.94 88 LYS A N 1
ATOM 701 C CA . LYS A 1 90 ? 44.030 9.538 10.146 1.00 20.17 88 LYS A CA 1
ATOM 702 C C . LYS A 1 90 ? 43.779 8.508 9.065 1.00 20.51 88 LYS A C 1
ATOM 703 O O . LYS A 1 90 ? 44.600 8.313 8.141 1.00 19.62 88 LYS A O 1
ATOM 709 N N . PHE A 1 91 ? 42.636 7.860 9.181 1.00 20.23 89 PHE A N 1
ATOM 710 C CA . PHE A 1 91 ? 42.315 6.764 8.307 1.00 18.32 89 PHE A CA 1
ATOM 711 C C . PHE A 1 91 ? 41.376 7.325 7.211 1.00 17.00 89 PHE A C 1
ATOM 712 O O . PHE A 1 91 ? 40.270 7.825 7.487 1.00 14.66 89 PHE A O 1
ATOM 720 N N . ASN A 1 92 ? 41.880 7.280 5.996 1.00 13.79 90 ASN A N 1
ATOM 721 C CA . ASN A 1 92 ? 41.106 7.594 4.830 1.00 16.29 90 ASN A CA 1
ATOM 722 C C . ASN A 1 92 ? 40.420 6.293 4.347 1.00 17.43 90 ASN A C 1
ATOM 723 O O . ASN A 1 92 ? 41.067 5.397 3.793 1.00 16.97 90 ASN A O 1
ATOM 728 N N . ALA A 1 93 ? 39.135 6.197 4.616 1.00 15.19 91 ALA A N 1
ATOM 729 C CA . ALA A 1 93 ? 38.338 5.041 4.299 1.00 17.37 91 ALA A CA 1
ATOM 730 C C . ALA A 1 93 ? 37.622 5.189 2.955 1.00 16.98 91 ALA A C 1
ATOM 731 O O . ALA A 1 93 ? 36.599 4.534 2.738 1.00 18.70 91 ALA A O 1
ATOM 733 N N . SER A 1 94 ? 38.129 6.042 2.073 1.00 17.14 92 SER A N 1
ATOM 734 C CA . SER A 1 94 ? 37.484 6.288 0.780 1.00 17.01 92 SER A CA 1
ATOM 735 C C . SER A 1 94 ? 37.548 5.063 -0.187 1.00 18.09 92 SER A C 1
ATOM 736 O O . SER A 1 94 ? 36.688 4.912 -1.081 1.00 17.97 92 SER A O 1
ATOM 739 N N . CYS A 1 95 ? 38.581 4.244 -0.050 1.00 16.69 93 CYS A N 1
ATOM 740 C CA . CYS A 1 95 ? 38.866 3.248 -1.053 1.00 18.88 93 CYS A CA 1
ATOM 741 C C . CYS A 1 95 ? 39.063 1.870 -0.421 1.00 19.64 93 CYS A C 1
ATOM 742 O O . CYS A 1 95 ? 39.283 1.752 0.778 1.00 20.42 93 CYS A O 1
ATOM 745 N N . GLY A 1 96 ? 38.990 0.836 -1.240 1.00 19.93 94 GLY A N 1
ATOM 746 C CA . GLY A 1 96 ? 39.372 -0.511 -0.826 1.00 17.26 94 GLY A CA 1
ATOM 747 C C . GLY A 1 96 ? 38.193 -1.457 -0.840 1.00 16.98 94 GLY A C 1
ATOM 748 O O . GLY A 1 96 ? 37.036 -1.072 -0.549 1.00 19.08 94 GLY A O 1
ATOM 749 N N . LEU A 1 97 ? 38.473 -2.712 -1.122 1.00 16.79 95 LEU A N 1
ATOM 750 C CA . LEU A 1 97 ? 37.428 -3.771 -0.995 1.00 17.04 95 LEU A CA 1
ATOM 751 C C . LEU A 1 97 ? 36.801 -3.784 0.417 1.00 17.52 95 LEU A C 1
ATOM 752 O O . LEU A 1 97 ? 37.479 -3.517 1.428 1.00 16.92 95 LEU A O 1
ATOM 757 N N . ARG A 1 98 ? 35.503 -4.060 0.503 1.00 17.29 96 ARG A N 1
ATOM 758 C CA . ARG A 1 98 ? 34.851 -3.851 1.801 1.00 19.33 96 ARG A CA 1
ATOM 759 C C . ARG A 1 98 ? 35.376 -4.741 2.915 1.00 18.34 96 ARG A C 1
ATOM 760 O O . ARG A 1 98 ? 35.444 -4.294 4.026 1.00 20.81 96 ARG A O 1
ATOM 768 N N . HIS A 1 99 ? 35.817 -5.966 2.610 1.00 18.25 97 HIS A N 1
ATOM 769 C CA . HIS A 1 99 ? 36.373 -6.829 3.629 1.00 20.46 97 HIS A CA 1
ATOM 770 C C . HIS A 1 99 ? 37.635 -6.253 4.249 1.00 20.02 97 HIS A C 1
ATOM 771 O O . HIS A 1 99 ? 37.788 -6.255 5.444 1.00 20.87 97 HIS A O 1
ATOM 778 N N . ARG A 1 100 ? 38.546 -5.776 3.433 1.00 19.76 98 ARG A N 1
ATOM 779 C CA . ARG A 1 100 ? 39.754 -5.134 3.949 1.00 19.48 98 ARG A CA 1
ATOM 780 C C . ARG A 1 100 ? 39.362 -3.813 4.635 1.00 18.52 98 ARG A C 1
ATOM 781 O O . ARG A 1 100 ? 39.930 -3.472 5.651 1.00 19.88 98 ARG A O 1
ATOM 789 N N . LEU A 1 101 ? 38.459 -3.039 4.022 1.00 17.29 99 LEU A N 1
ATOM 790 C CA . LEU A 1 101 ? 38.064 -1.712 4.575 1.00 18.79 99 LEU A CA 1
ATOM 791 C C . LEU A 1 101 ? 37.546 -1.816 5.976 1.00 18.22 99 LEU A C 1
ATOM 792 O O . LEU A 1 101 ? 37.967 -1.071 6.834 1.00 18.74 99 LEU A O 1
ATOM 797 N N . LEU A 1 102 ? 36.617 -2.752 6.195 1.00 18.70 100 LEU A N 1
ATOM 798 C CA . LEU A 1 102 ? 35.998 -2.915 7.484 1.00 18.58 100 LEU A CA 1
ATOM 799 C C . LEU A 1 102 ? 36.919 -3.574 8.516 1.00 18.39 100 LEU A C 1
ATOM 800 O O . LEU A 1 102 ? 36.743 -3.354 9.699 1.00 19.07 100 LEU A O 1
ATOM 805 N N . SER A 1 103 ? 37.906 -4.346 8.073 1.00 17.05 101 SER A N 1
ATOM 806 C CA . SER A 1 103 ? 38.896 -4.884 8.998 1.00 17.92 101 SER A CA 1
ATOM 807 C C . SER A 1 103 ? 39.767 -3.735 9.508 1.00 18.94 101 SER A C 1
ATOM 808 O O . SER A 1 103 ? 39.964 -3.619 10.698 1.00 20.55 101 SER A O 1
ATOM 811 N N . ALA A 1 104 ? 40.290 -2.909 8.591 1.00 16.45 102 ALA A N 1
ATOM 812 C CA . ALA A 1 104 ? 41.055 -1.729 8.963 1.00 18.47 102 ALA A CA 1
ATOM 813 C C . ALA A 1 104 ? 40.239 -0.776 9.823 1.00 19.78 102 ALA A C 1
ATOM 814 O O . ALA A 1 104 ? 40.779 -0.219 10.767 1.00 20.16 102 ALA A O 1
ATOM 816 N N . TYR A 1 105 ? 38.968 -0.545 9.464 1.00 21.15 103 TYR A N 1
ATOM 817 C CA . TYR A 1 105 ? 38.090 0.316 10.288 1.00 20.63 103 TYR A CA 1
ATOM 818 C C . TYR A 1 105 ? 38.031 -0.128 11.777 1.00 22.22 103 TYR A C 1
ATOM 819 O O . TYR A 1 105 ? 38.134 0.733 12.729 1.00 17.87 103 TYR A O 1
ATOM 828 N N . GLU A 1 106 ? 37.853 -1.441 11.989 1.00 22.63 104 GLU A N 1
ATOM 829 C CA . GLU A 1 106 ? 37.742 -1.974 13.371 1.00 27.49 104 GLU A CA 1
ATOM 830 C C . GLU A 1 106 ? 39.032 -1.656 14.142 1.00 24.85 104 GLU A C 1
ATOM 831 O O . GLU A 1 106 ? 38.994 -1.173 15.268 1.00 25.10 104 GLU A O 1
ATOM 837 N N . VAL A 1 107 ? 40.170 -1.954 13.526 1.00 23.33 105 VAL A N 1
ATOM 838 C CA . VAL A 1 107 ? 41.452 -1.751 14.176 1.00 23.62 105 VAL A CA 1
ATOM 839 C C . VAL A 1 107 ? 41.657 -0.257 14.498 1.00 23.17 105 VAL A C 1
ATOM 840 O O . VAL A 1 107 ? 41.907 0.131 15.643 1.00 21.09 105 VAL A O 1
ATOM 844 N N . PHE A 1 108 ? 41.512 0.586 13.488 1.00 22.52 106 PHE A N 1
ATOM 845 C CA . PHE A 1 108 ? 41.813 2.015 13.684 1.00 22.79 106 PHE A CA 1
ATOM 846 C C . PHE A 1 108 ? 40.811 2.705 14.633 1.00 23.48 106 PHE A C 1
ATOM 847 O O . PHE A 1 108 ? 41.188 3.565 15.443 1.00 22.16 106 PHE A O 1
ATOM 855 N N . ARG A 1 109 ? 39.548 2.325 14.533 1.00 22.40 107 ARG A N 1
ATOM 856 C CA . ARG A 1 109 ? 38.559 2.858 15.435 1.00 24.51 107 ARG A CA 1
ATOM 857 C C . ARG A 1 109 ? 38.887 2.523 16.928 1.00 25.05 107 ARG A C 1
ATOM 858 O O . ARG A 1 109 ? 38.704 3.359 17.824 1.00 25.84 107 ARG A O 1
ATOM 866 N N . SER A 1 110 ? 39.438 1.346 17.191 1.00 24.42 108 SER A N 1
ATOM 867 C CA . SER A 1 110 ? 39.780 1.001 18.577 1.00 24.74 108 SER A CA 1
ATOM 868 C C . SER A 1 110 ? 40.911 1.845 19.163 1.00 24.68 108 SER A C 1
ATOM 869 O O . SER A 1 110 ? 40.995 2.002 20.355 1.00 23.05 108 SER A O 1
ATOM 872 N N . TYR A 1 111 ? 41.762 2.381 18.300 1.00 25.59 109 TYR A N 1
ATOM 873 C CA . TYR A 1 111 ? 42.806 3.320 18.662 1.00 23.97 109 TYR A CA 1
ATOM 874 C C . TYR A 1 111 ? 42.306 4.768 18.735 1.00 23.83 109 TYR A C 1
ATOM 875 O O . TYR A 1 111 ? 43.086 5.678 19.004 1.00 23.00 109 TYR A O 1
ATOM 884 N N . HIS A 1 112 ? 41.025 5.007 18.476 1.00 24.09 110 HIS A N 1
ATOM 885 C CA . HIS A 1 112 ? 40.509 6.381 18.521 1.00 26.48 110 HIS A CA 1
ATOM 886 C C . HIS A 1 112 ? 41.133 7.316 17.481 1.00 25.37 110 HIS A C 1
ATOM 887 O O . HIS A 1 112 ? 41.189 8.529 17.685 1.00 24.87 110 HIS A O 1
ATOM 894 N N . TRP A 1 113 ? 41.592 6.759 16.365 1.00 22.36 111 TRP A N 1
ATOM 895 C CA . TRP A 1 113 ? 42.159 7.581 15.340 1.00 22.11 111 TRP A CA 1
ATOM 896 C C . TRP A 1 113 ? 41.018 8.038 14.463 1.00 20.64 111 TRP A C 1
ATOM 897 O O . TRP A 1 113 ? 40.078 7.299 14.279 1.00 22.38 111 TRP A O 1
ATOM 908 N N . PRO A 1 114 ? 41.047 9.305 14.020 1.00 19.91 112 PRO A N 1
ATOM 909 C CA . PRO A 1 114 ? 39.984 9.847 13.166 1.00 18.41 112 PRO A CA 1
ATOM 910 C C . PRO A 1 114 ? 39.874 9.118 11.857 1.00 18.44 112 PRO A C 1
ATOM 911 O O . PRO A 1 114 ? 40.881 8.613 11.297 1.00 18.19 112 PRO A O 1
ATOM 915 N N . ILE A 1 115 ? 38.641 9.064 11.359 1.00 18.19 113 ILE A N 1
ATOM 916 C CA . ILE A 1 115 ? 38.350 8.311 10.135 1.00 15.41 113 ILE A CA 1
ATOM 917 C C . ILE A 1 115 ? 37.461 9.159 9.242 1.00 14.95 113 ILE A C 1
ATOM 918 O O . ILE A 1 115 ? 36.457 9.692 9.712 1.00 16.16 113 ILE A O 1
ATOM 923 N N . PHE A 1 116 ? 37.811 9.284 7.969 1.00 14.94 114 PHE A N 1
ATOM 924 C CA . PHE A 1 116 ? 37.014 10.078 7.052 1.00 14.73 114 PHE A CA 1
ATOM 925 C C . PHE A 1 116 ? 36.879 9.353 5.735 1.00 15.81 114 PHE A C 1
ATOM 926 O O . PHE A 1 116 ? 37.661 8.425 5.450 1.00 17.10 114 PHE A O 1
ATOM 934 N N . VAL A 1 117 ? 35.884 9.787 4.941 1.00 16.53 115 VAL A N 1
ATOM 935 C CA . VAL A 1 117 ? 35.605 9.316 3.588 1.00 15.59 115 VAL A CA 1
ATOM 936 C C . VAL A 1 117 ? 35.329 10.511 2.686 1.00 15.43 115 VAL A C 1
ATOM 937 O O . VAL A 1 117 ? 34.626 11.425 3.074 1.00 13.66 115 VAL A O 1
ATOM 941 N N . VAL A 1 118 ? 35.923 10.501 1.495 1.00 16.42 116 VAL A N 1
ATOM 942 C CA . VAL A 1 118 ? 35.537 11.417 0.385 1.00 15.76 116 VAL A CA 1
ATOM 943 C C . VAL A 1 118 ? 34.412 10.780 -0.421 1.00 16.63 116 VAL A C 1
ATOM 944 O O . VAL A 1 118 ? 34.577 9.759 -1.088 1.00 16.24 116 VAL A O 1
ATOM 948 N N . GLU A 1 119 ? 33.241 11.365 -0.304 1.00 18.69 117 GLU A N 1
ATOM 949 C CA . GLU A 1 119 ? 32.132 10.879 -1.033 1.00 20.72 117 GLU A CA 1
ATOM 950 C C . GLU A 1 119 ? 32.433 11.185 -2.530 1.00 20.74 117 GLU A C 1
ATOM 951 O O . GLU A 1 119 ? 32.768 12.324 -2.896 1.00 21.17 117 GLU A O 1
ATOM 957 N N . PRO A 1 120 ? 32.397 10.157 -3.384 1.00 19.42 118 PRO A N 1
ATOM 958 C CA . PRO A 1 120 ? 32.975 10.379 -4.700 1.00 20.31 118 PRO A CA 1
ATOM 959 C C . PRO A 1 120 ? 32.102 11.334 -5.554 1.00 21.69 118 PRO A C 1
ATOM 960 O O . PRO A 1 120 ? 32.622 12.033 -6.416 1.00 2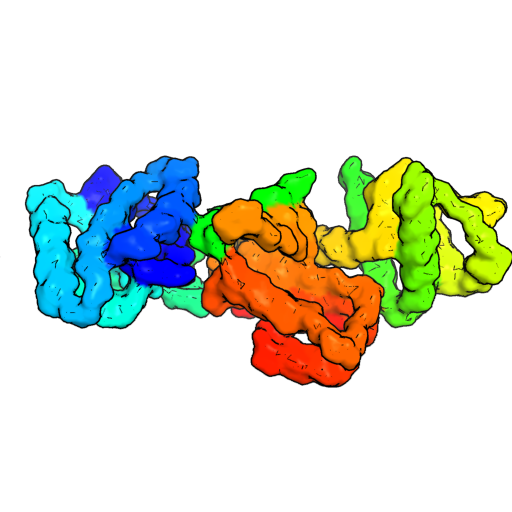4.09 118 PRO A O 1
ATOM 964 N N . ASN A 1 121 ? 30.798 11.367 -5.324 1.00 20.88 119 ASN A N 1
ATOM 965 C CA . ASN A 1 121 ? 29.931 12.246 -6.110 1.00 21.07 119 ASN A CA 1
ATOM 966 C C . ASN A 1 121 ? 30.051 13.736 -5.721 1.00 19.99 119 ASN A C 1
ATOM 967 O O . ASN A 1 121 ? 30.278 14.616 -6.593 1.00 18.52 119 ASN A O 1
ATOM 972 N N . SER A 1 122 ? 30.010 14.021 -4.422 1.00 16.29 120 SER A N 1
ATOM 973 C CA . SER A 1 122 ? 29.978 15.416 -3.978 1.00 16.92 120 SER A CA 1
ATOM 974 C C . SER A 1 122 ? 31.370 15.972 -3.941 1.00 15.64 120 SER A C 1
ATOM 975 O O . SER A 1 122 ? 31.568 17.200 -4.135 1.00 19.19 120 SER A O 1
ATOM 978 N N . ASP A 1 123 ? 32.320 15.056 -3.764 1.00 14.83 121 ASP A N 1
ATOM 979 C CA . ASP A 1 123 ? 33.730 15.310 -3.403 1.00 14.04 121 ASP A CA 1
ATOM 980 C C . ASP A 1 123 ? 33.915 15.879 -1.985 1.00 14.10 121 ASP A C 1
ATOM 981 O O . ASP A 1 123 ? 34.951 16.448 -1.695 1.00 13.38 121 ASP A O 1
ATOM 986 N N . CYS A 1 124 ? 32.934 15.701 -1.089 1.00 15.37 122 CYS A N 1
ATOM 987 C CA . CYS A 1 124 ? 33.072 16.174 0.311 1.00 14.60 122 CYS A CA 1
ATOM 988 C C . CYS A 1 124 ? 33.860 15.181 1.115 1.00 14.07 122 CYS A C 1
ATOM 989 O O . CYS A 1 124 ? 33.577 13.980 1.049 1.00 16.34 122 CYS A O 1
ATOM 992 N N . LEU A 1 125 ? 34.827 15.666 1.886 1.00 13.26 123 LEU A N 1
ATOM 993 C CA . LEU A 1 125 ? 35.471 14.833 2.881 1.00 14.13 123 LEU A CA 1
ATOM 994 C C . LEU A 1 125 ? 34.588 14.848 4.131 1.00 16.22 123 LEU A C 1
ATOM 995 O O . LEU A 1 125 ? 34.325 15.905 4.698 1.00 16.42 123 LEU A O 1
ATOM 1000 N N . CYS A 1 126 ? 34.194 13.653 4.564 1.00 14.80 124 CYS A N 1
ATOM 1001 C CA . CYS A 1 126 ? 33.165 13.433 5.561 1.00 18.13 124 CYS A CA 1
ATOM 1002 C C . CYS A 1 126 ? 33.825 12.709 6.710 1.00 17.25 124 CYS A C 1
ATOM 1003 O O . CYS A 1 126 ? 34.494 11.675 6.489 1.00 15.11 124 CYS A O 1
ATOM 1006 N N . TRP A 1 127 ? 33.682 13.258 7.909 1.00 15.45 125 TRP A N 1
ATOM 1007 C CA . TRP A 1 127 ? 34.275 12.641 9.100 1.00 18.31 125 TRP A CA 1
ATOM 1008 C C . TRP A 1 127 ? 33.352 11.624 9.698 1.00 18.45 125 TRP A C 1
ATOM 1009 O O . TRP A 1 127 ? 32.269 11.981 10.167 1.00 20.41 125 TRP A O 1
ATOM 1020 N N . LEU A 1 128 ? 33.761 10.360 9.644 1.00 19.07 126 LEU A N 1
ATOM 1021 C CA . LEU A 1 128 ? 32.961 9.261 10.188 1.00 20.72 126 LEU A CA 1
ATOM 1022 C C . LEU A 1 128 ? 33.203 9.181 11.675 1.00 21.54 126 LEU A C 1
ATOM 1023 O O . LEU A 1 128 ? 32.322 8.851 12.441 1.00 22.37 126 LEU A O 1
ATOM 1028 N N . TYR A 1 129 ? 34.402 9.559 12.071 1.00 23.46 127 TYR A N 1
ATOM 1029 C CA . TYR A 1 129 ? 34.783 9.513 13.451 1.00 25.06 127 TYR A CA 1
ATOM 1030 C C . TYR A 1 129 ? 35.938 10.513 13.643 1.00 24.84 127 TYR A C 1
ATOM 1031 O O . TYR A 1 129 ? 36.912 10.487 12.888 1.00 22.80 127 TYR A O 1
ATOM 1040 N N . PRO A 1 130 ? 35.791 11.463 14.591 1.00 27.10 128 PRO A N 1
ATOM 1041 C CA . PRO A 1 130 ? 34.556 11.782 15.394 1.00 28.25 128 PRO A CA 1
ATOM 1042 C C . PRO A 1 130 ? 33.535 12.563 14.534 1.00 28.41 128 PRO A C 1
ATOM 1043 O O . PRO A 1 130 ? 33.956 13.423 13.750 1.00 27.14 128 PRO A O 1
ATOM 1047 N N . GLU A 1 131 ? 32.228 12.259 14.632 1.00 29.22 129 GLU A N 1
ATOM 1048 C CA . GLU A 1 131 ? 31.267 12.970 13.756 1.00 30.32 129 GLU A CA 1
ATOM 1049 C C . GLU A 1 131 ? 31.319 14.488 14.027 1.00 30.26 129 GLU A C 1
ATOM 1050 O O . GLU A 1 131 ? 30.847 15.254 13.211 1.00 28.66 129 GLU A O 1
ATOM 1056 N N . GLY A 1 132 ? 31.877 14.910 15.169 1.00 29.15 130 GLY A N 1
ATOM 1057 C CA . GLY A 1 132 ? 31.972 16.340 15.486 1.00 28.50 130 GLY A CA 1
ATOM 1058 C C . GLY A 1 132 ? 32.853 17.185 14.571 1.00 29.12 130 GLY A C 1
ATOM 1059 O O . GLY A 1 132 ? 32.685 18.424 14.503 1.00 30.92 130 GLY A O 1
ATOM 1060 N N . ASN A 1 133 ? 33.808 16.556 13.878 1.00 27.85 131 ASN A N 1
ATOM 1061 C CA . ASN A 1 133 ? 34.696 17.271 12.967 1.00 27.36 131 ASN A CA 1
ATOM 1062 C C . ASN A 1 133 ? 33.873 17.846 11.805 1.00 26.95 131 ASN A C 1
ATOM 1063 O O . ASN A 1 133 ? 32.817 17.333 11.461 1.00 26.36 131 ASN A O 1
ATOM 1068 N N . ASN A 1 134 ? 34.351 18.913 11.186 1.00 27.04 132 ASN A N 1
ATOM 1069 C CA . ASN A 1 134 ? 33.587 19.515 10.086 1.00 27.58 132 ASN A CA 1
ATOM 1070 C C . ASN A 1 134 ? 33.961 19.072 8.674 1.00 24.77 132 ASN A C 1
ATOM 1071 O O . ASN A 1 134 ? 35.093 19.203 8.281 1.00 25.22 132 ASN A O 1
ATOM 1076 N N . ASP A 1 135 ? 32.979 18.600 7.915 1.00 23.31 133 ASP A N 1
ATOM 1077 C CA . ASP A 1 135 ? 33.210 18.118 6.551 1.00 22.86 133 ASP A CA 1
ATOM 1078 C C . ASP A 1 135 ? 33.617 19.309 5.715 1.00 21.72 133 ASP A C 1
ATOM 1079 O O . ASP A 1 135 ? 33.135 20.422 5.933 1.00 19.16 133 ASP A O 1
ATOM 1084 N N . THR A 1 136 ? 34.487 19.071 4.748 1.00 19.46 134 THR A N 1
ATOM 1085 C CA . THR A 1 136 ? 34.915 20.142 3.858 1.00 20.16 134 THR A CA 1
ATOM 1086 C C . THR A 1 136 ? 34.896 19.600 2.425 1.00 18.65 134 THR A C 1
ATOM 1087 O O . THR A 1 136 ? 34.898 18.381 2.188 1.00 20.33 134 THR A O 1
ATOM 1091 N N . GLN A 1 137 ? 34.918 20.503 1.468 1.00 17.04 135 GLN A N 1
ATOM 1092 C CA . GLN A 1 137 ? 34.910 20.112 0.074 1.00 15.89 135 GLN A CA 1
ATOM 1093 C C . GLN A 1 137 ? 36.397 19.922 -0.280 1.00 15.65 135 GLN A C 1
ATOM 1094 O O . GLN A 1 137 ? 37.194 20.776 -0.041 1.00 16.82 135 GLN A O 1
ATOM 1100 N N . VAL A 1 138 ? 36.804 18.780 -0.799 1.00 15.90 136 VAL A N 1
ATOM 1101 C CA . VAL A 1 138 ? 38.222 18.614 -1.142 1.00 14.92 136 VAL A CA 1
ATOM 1102 C C . VAL A 1 138 ? 38.672 19.589 -2.214 1.00 16.97 136 VAL A C 1
ATOM 1103 O O . VAL A 1 138 ? 37.966 19.784 -3.191 1.00 17.59 136 VAL A O 1
ATOM 1107 N N . GLN A 1 139 ? 39.837 20.226 -2.047 1.00 16.35 137 GLN A N 1
ATOM 1108 C CA . GLN A 1 139 ? 40.236 21.222 -3.043 1.00 16.94 137 GLN A CA 1
ATOM 1109 C C . GLN A 1 139 ? 40.528 20.480 -4.334 1.00 17.66 137 GLN A C 1
ATOM 1110 O O . GLN A 1 139 ? 40.750 19.264 -4.303 1.00 18.05 137 GLN A O 1
ATOM 1116 N N . ASP A 1 140 ? 40.628 21.232 -5.433 1.00 16.15 138 ASP A N 1
ATOM 1117 C CA . ASP A 1 140 ? 40.760 20.719 -6.778 1.00 16.30 138 ASP A CA 1
ATOM 1118 C C . ASP A 1 140 ? 42.159 21.013 -7.280 1.00 17.31 138 ASP A C 1
ATOM 1119 O O . ASP A 1 140 ? 42.407 22.068 -7.826 1.00 16.44 138 ASP A O 1
ATOM 1124 N N . ARG A 1 141 ? 43.073 20.066 -7.098 1.00 19.46 139 ARG A N 1
ATOM 1125 C CA . ARG A 1 141 ? 44.514 20.270 -7.300 1.00 19.17 139 ARG A CA 1
ATOM 1126 C C . ARG A 1 141 ? 45.152 19.284 -8.273 1.00 20.24 139 ARG A C 1
ATOM 1127 O O . ARG A 1 141 ? 46.082 19.624 -8.998 1.00 20.92 139 ARG A O 1
ATOM 1135 N N . ILE A 1 142 ? 44.715 18.039 -8.241 1.00 21.50 140 ILE A N 1
ATOM 1136 C CA . ILE A 1 142 ? 45.244 17.002 -9.142 1.00 19.13 140 ILE A CA 1
ATOM 1137 C C . ILE A 1 142 ? 45.123 17.405 -10.619 1.00 21.58 140 ILE A C 1
ATOM 1138 O O . ILE A 1 142 ? 44.153 18.068 -11.040 1.00 20.96 140 ILE A O 1
ATOM 1143 N N . THR A 1 143 ? 46.148 17.059 -11.411 1.00 21.77 141 THR A N 1
ATOM 1144 C CA . THR A 1 143 ? 46.157 17.390 -12.825 1.00 20.55 141 THR A CA 1
ATOM 1145 C C . THR A 1 143 ? 45.785 16.196 -13.672 1.00 20.06 141 THR A C 1
ATOM 1146 O O . THR A 1 143 ? 45.734 15.083 -13.188 1.00 21.36 141 THR A O 1
ATOM 1150 N N . ILE A 1 144 ? 45.530 16.437 -14.958 1.00 20.22 142 ILE A N 1
ATOM 1151 C CA . ILE A 1 144 ? 45.366 15.359 -15.988 1.00 19.37 142 ILE A CA 1
ATOM 1152 C C . ILE A 1 144 ? 46.555 14.401 -16.007 1.00 19.14 142 ILE A C 1
ATOM 1153 O O . ILE A 1 144 ? 46.389 13.181 -16.103 1.00 18.14 142 ILE A O 1
ATOM 1158 N N . ALA A 1 145 ? 47.756 14.957 -15.914 1.00 21.09 143 ALA A N 1
ATOM 1159 C CA . ALA A 1 145 ? 48.986 14.176 -15.981 1.00 22.27 143 ALA A CA 1
ATOM 1160 C C . ALA A 1 145 ? 49.027 13.197 -14.857 1.00 23.65 143 ALA A C 1
ATOM 1161 O O . ALA A 1 145 ? 49.385 12.021 -15.054 1.00 25.01 143 ALA A O 1
ATOM 1163 N N . ASP A 1 146 ? 48.636 13.674 -13.668 1.00 25.15 144 ASP A N 1
ATOM 1164 C CA . ASP A 1 146 ? 48.607 12.868 -12.437 1.00 22.89 144 ASP A CA 1
ATOM 1165 C C . ASP A 1 146 ? 47.577 11.809 -12.544 1.00 23.18 144 ASP A C 1
ATOM 1166 O O . ASP A 1 146 ? 47.801 10.657 -12.097 1.00 24.28 144 ASP A O 1
ATOM 1171 N N . TYR A 1 147 ? 46.440 12.197 -13.131 1.00 21.34 145 TYR A N 1
ATOM 1172 C CA . TYR A 1 147 ? 45.342 11.268 -13.333 1.00 19.99 145 TYR A CA 1
ATOM 1173 C C . TYR A 1 147 ? 45.760 10.123 -14.218 1.00 20.44 145 TYR A C 1
ATOM 1174 O O . TYR A 1 147 ? 45.479 8.971 -13.907 1.00 20.43 145 TYR A O 1
ATOM 1183 N N . LEU A 1 148 ? 46.439 10.421 -15.326 1.00 19.66 146 LEU A N 1
ATOM 1184 C CA . LEU A 1 148 ? 46.867 9.353 -16.203 1.00 19.60 146 LEU A CA 1
ATOM 1185 C C . LEU A 1 148 ? 47.855 8.428 -15.518 1.00 20.20 146 LEU A C 1
ATOM 1186 O O . LEU A 1 148 ? 47.744 7.195 -15.666 1.00 23.36 146 LEU A O 1
ATOM 1191 N N . THR A 1 149 ? 48.819 8.993 -14.786 1.00 17.80 147 THR A N 1
ATOM 1192 C CA . THR A 1 149 ? 49.794 8.180 -14.094 1.00 19.26 147 THR A CA 1
ATOM 1193 C C . THR A 1 149 ? 49.071 7.212 -13.152 1.00 19.43 147 THR A C 1
ATOM 1194 O O . THR A 1 149 ? 49.317 6.001 -13.146 1.00 22.25 147 THR A O 1
ATOM 1198 N N . ILE A 1 150 ? 48.179 7.751 -12.354 1.00 19.30 148 ILE A N 1
ATOM 1199 C CA . ILE A 1 150 ? 47.458 6.920 -11.407 1.00 21.61 148 ILE A CA 1
ATOM 1200 C C . ILE A 1 150 ? 46.847 5.710 -12.085 1.00 23.32 148 ILE A C 1
ATOM 1201 O O . ILE A 1 150 ? 46.880 4.614 -11.508 1.00 23.43 148 ILE A O 1
ATOM 1206 N N . PHE A 1 151 ? 46.285 5.904 -13.286 1.00 23.44 149 PHE A N 1
ATOM 1207 C CA . PHE A 1 151 ? 45.605 4.809 -13.975 1.00 23.93 149 PHE A CA 1
ATOM 1208 C C . PHE A 1 151 ? 46.433 4.014 -14.987 1.00 24.33 149 PHE A C 1
ATOM 1209 O O . PHE A 1 151 ? 45.890 3.269 -15.807 1.00 26.57 149 PHE A O 1
ATOM 1217 N N . GLY A 1 152 ? 47.746 4.177 -14.923 1.00 24.90 150 GLY A N 1
ATOM 1218 C CA . GLY A 1 152 ? 48.654 3.283 -15.642 1.00 24.24 150 GLY A CA 1
ATOM 1219 C C . GLY A 1 152 ? 49.004 3.681 -17.054 1.00 26.78 150 GLY A C 1
ATOM 1220 O O . GLY A 1 152 ? 49.495 2.843 -17.835 1.00 27.73 150 GLY A O 1
ATOM 1221 N N . ALA A 1 153 ? 48.801 4.959 -17.352 1.00 25.25 151 ALA A N 1
ATOM 1222 C CA . ALA A 1 153 ? 48.935 5.519 -18.675 1.00 29.10 151 ALA A CA 1
ATOM 1223 C C . ALA A 1 153 ? 49.890 6.691 -18.533 1.00 30.56 151 ALA A C 1
ATOM 1224 O O . ALA A 1 153 ? 50.283 7.059 -17.422 1.00 33.12 151 ALA A O 1
ATOM 1226 N N . ARG A 1 154 ? 50.322 7.247 -19.636 1.00 31.86 152 ARG A N 1
ATOM 1227 C CA . ARG A 1 154 ? 51.141 8.442 -19.548 1.00 32.96 152 ARG A CA 1
ATOM 1228 C C . ARG A 1 154 ? 50.773 9.351 -20.705 1.00 32.86 152 ARG A C 1
ATOM 1229 O O . ARG A 1 154 ? 50.600 8.877 -21.836 1.00 32.54 152 ARG A O 1
ATOM 1237 N N . GLY A 1 155 ? 50.641 10.644 -20.431 1.00 32.95 153 GLY A N 1
ATOM 1238 C CA . GLY A 1 155 ? 50.238 11.590 -21.479 1.00 31.48 153 GLY A CA 1
ATOM 1239 C C . GLY A 1 155 ? 51.418 12.419 -21.914 1.00 32.01 153 GLY A C 1
ATOM 1240 O O . GLY A 1 155 ? 52.314 12.669 -21.119 1.00 32.30 153 GLY A O 1
ATOM 1241 N N . GLU A 1 156 ? 51.427 12.824 -23.185 1.00 31.84 154 GLU A N 1
ATOM 1242 C CA . GLU A 1 156 ? 52.343 13.837 -23.676 1.00 32.85 154 GLU A CA 1
ATOM 1243 C C . GLU A 1 156 ? 51.513 15.079 -24.030 1.00 31.08 154 GLU A C 1
ATOM 1244 O O . GLU A 1 156 ? 50.481 14.958 -24.695 1.00 29.69 154 GLU A O 1
ATOM 1250 N N . PHE A 1 157 ? 51.940 16.254 -23.560 1.00 30.28 155 PHE A N 1
ATOM 1251 C CA . PHE A 1 157 ? 51.106 17.474 -23.61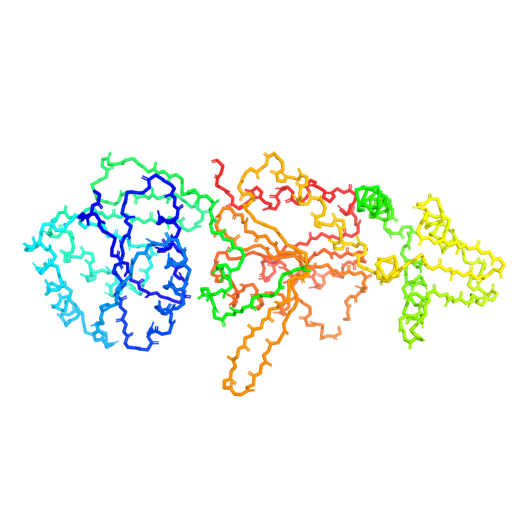9 1.00 32.17 155 PHE A CA 1
ATOM 1252 C C . PHE A 1 157 ? 51.714 18.573 -24.513 1.00 35.04 155 PHE A C 1
ATOM 1253 O O . PHE A 1 157 ? 52.909 18.829 -24.430 1.00 34.49 155 PHE A O 1
ATOM 1261 N N . ASN A 1 158 ? 50.875 19.208 -25.348 1.00 38.69 156 ASN A N 1
ATOM 1262 C CA . ASN A 1 158 ? 51.266 20.274 -26.321 1.00 42.16 156 ASN A CA 1
ATOM 1263 C C . ASN A 1 158 ? 52.762 20.471 -26.520 1.00 43.79 156 ASN A C 1
ATOM 1264 O O . ASN A 1 158 ? 53.199 20.890 -27.599 1.00 44.87 156 ASN A O 1
ATOM 1269 N N . SER A 1 163 ? 50.859 34.361 -31.587 1.00 49.01 161 SER A N 1
ATOM 1270 C CA . SER A 1 163 ? 49.851 33.553 -30.914 1.00 48.83 161 SER A CA 1
ATOM 1271 C C . SER A 1 163 ? 48.600 34.360 -30.571 1.00 47.93 161 SER A C 1
ATOM 1272 O O . SER A 1 163 ? 47.539 34.074 -31.095 1.00 47.73 161 SER A O 1
ATOM 1275 N N . PRO A 1 164 ? 48.721 35.402 -29.728 1.00 47.02 162 PRO A N 1
ATOM 1276 C CA . PRO A 1 164 ? 47.482 36.028 -29.219 1.00 46.38 162 PRO A CA 1
ATOM 1277 C C . PRO A 1 164 ? 46.505 36.580 -30.296 1.00 45.52 162 PRO A C 1
ATOM 1278 O O . PRO A 1 164 ? 45.287 36.468 -30.120 1.00 45.98 162 PRO A O 1
ATOM 1282 N N . GLN A 1 165 ? 47.028 37.166 -31.380 1.00 43.21 163 GLN A N 1
ATOM 1283 C CA . GLN A 1 165 ? 46.193 37.690 -32.441 1.00 42.10 163 GLN A CA 1
ATOM 1284 C C . GLN A 1 165 ? 45.683 36.528 -33.280 1.00 39.80 163 GLN A C 1
ATOM 1285 O O . GLN A 1 165 ? 44.520 36.518 -33.684 1.00 38.15 163 GLN A O 1
ATOM 1291 N N . LEU A 1 166 ? 46.560 35.548 -33.524 1.00 37.68 164 LEU A N 1
ATOM 1292 C CA . LEU A 1 166 ? 46.174 34.297 -34.191 1.00 36.04 164 LEU A CA 1
ATOM 1293 C C . LEU A 1 166 ? 45.109 33.513 -33.435 1.00 33.86 164 LEU A C 1
ATOM 1294 O O . LEU A 1 166 ? 44.118 33.085 -34.023 1.00 33.71 164 LEU A O 1
ATOM 1299 N N . ASP A 1 167 ? 45.322 33.323 -32.139 1.00 32.21 165 ASP A N 1
ATOM 1300 C CA . ASP A 1 167 ? 44.362 32.637 -31.279 1.00 31.99 165 ASP A CA 1
ATOM 1301 C C . ASP A 1 167 ? 42.978 33.251 -31.311 1.00 28.78 165 ASP A C 1
ATOM 1302 O O . ASP A 1 167 ? 41.979 32.563 -31.252 1.00 27.43 165 ASP A O 1
ATOM 1307 N N . GLN A 1 168 ? 42.914 34.559 -31.313 1.00 25.98 166 GLN A N 1
ATOM 1308 C CA . GLN A 1 168 ? 41.604 35.172 -31.272 1.00 24.89 166 GLN A CA 1
ATOM 1309 C C . GLN A 1 168 ? 40.904 35.000 -32.620 1.00 22.04 166 GLN A C 1
ATOM 1310 O O . GLN A 1 168 ? 39.725 34.705 -32.637 1.00 20.91 166 GLN A O 1
ATOM 1316 N N . GLN A 1 169 ? 41.634 35.194 -33.721 1.00 21.56 167 GLN A N 1
ATOM 1317 C CA . GLN A 1 169 ? 41.138 34.908 -35.069 1.00 21.96 167 GLN A CA 1
ATOM 1318 C C . GLN A 1 169 ? 40.670 33.451 -35.179 1.00 22.33 167 GLN A C 1
ATOM 1319 O O . GLN A 1 169 ? 39.587 33.198 -35.715 1.00 21.82 167 GLN A O 1
ATOM 1325 N N . LEU A 1 170 ? 41.461 32.505 -34.662 1.00 20.33 168 LEU A N 1
ATOM 1326 C CA . LEU A 1 170 ? 41.060 31.089 -34.767 1.00 21.00 168 LEU A CA 1
ATOM 1327 C C . LEU A 1 170 ? 39.854 30.821 -33.913 1.00 20.99 168 LEU A C 1
ATOM 1328 O O . LEU A 1 170 ? 38.959 30.052 -34.302 1.00 21.29 168 LEU A O 1
ATOM 1333 N N . TYR A 1 171 ? 39.798 31.486 -32.762 1.00 19.81 169 TYR A N 1
ATOM 1334 C CA . TYR A 1 171 ? 38.637 31.374 -31.889 1.00 20.23 169 TYR A CA 1
ATOM 1335 C C . TYR A 1 171 ? 37.350 31.936 -32.520 1.00 20.72 169 TYR A C 1
ATOM 1336 O O . TYR A 1 171 ? 36.249 31.317 -32.497 1.00 17.79 169 TYR A O 1
ATOM 1345 N N . GLN A 1 172 ? 37.456 33.128 -33.081 1.00 20.12 170 GLN A N 1
ATOM 1346 C CA . GLN A 1 172 ? 36.265 33.745 -33.594 1.00 21.82 170 GLN A CA 1
ATOM 1347 C C . GLN A 1 172 ? 35.826 33.002 -34.886 1.00 22.67 170 GLN A C 1
ATOM 1348 O O . GLN A 1 172 ? 34.641 32.855 -35.176 1.00 23.07 170 GLN A O 1
ATOM 1354 N N . LEU A 1 173 ? 36.784 32.509 -35.660 1.00 21.82 171 LEU A N 1
ATOM 1355 C CA . LEU A 1 173 ? 36.426 31.735 -36.831 1.00 21.74 171 LEU A CA 1
ATOM 1356 C C . LEU A 1 173 ? 35.601 30.506 -36.421 1.00 21.00 171 LEU A C 1
ATOM 1357 O O . LEU A 1 173 ? 34.580 30.183 -37.029 1.00 20.34 171 LEU A O 1
ATOM 1362 N N . GLY A 1 174 ? 36.067 29.827 -35.372 1.00 21.38 172 GLY A N 1
ATOM 1363 C CA . GLY A 1 174 ? 35.380 28.646 -34.857 1.00 20.46 172 GLY A CA 1
ATOM 1364 C C . GLY A 1 174 ? 33.971 28.937 -34.395 1.00 19.04 172 GLY A C 1
ATOM 1365 O O . GLY A 1 174 ? 33.073 28.163 -34.677 1.00 18.44 172 GLY A O 1
ATOM 1366 N N . GLU A 1 175 ? 33.792 30.032 -33.659 1.00 20.63 173 GLU A N 1
ATOM 1367 C CA . GLU A 1 175 ? 32.456 30.508 -33.229 1.00 26.33 173 GLU A CA 1
ATOM 1368 C C . GLU A 1 175 ? 31.494 30.632 -34.449 1.00 24.70 173 GLU A C 1
ATOM 1369 O O . GLU A 1 175 ? 30.317 30.254 -34.387 1.00 24.96 173 GLU A O 1
ATOM 1375 N N . ARG A 1 176 ? 31.994 31.214 -35.534 1.00 22.50 174 ARG A N 1
ATOM 1376 C CA . ARG A 1 176 ? 31.159 31.450 -36.699 1.00 24.07 174 ARG A CA 1
ATOM 1377 C C . ARG A 1 176 ? 30.744 30.155 -37.285 1.00 21.68 174 ARG A C 1
ATOM 1378 O O . ARG A 1 176 ? 29.616 30.004 -37.701 1.00 20.38 174 ARG A O 1
ATOM 1386 N N . TRP A 1 177 ? 31.704 29.258 -37.415 1.00 21.52 175 TRP A N 1
ATOM 1387 C CA . TRP A 1 177 ? 31.419 27.984 -38.068 1.00 21.83 175 TRP A CA 1
ATOM 1388 C C . TRP A 1 177 ? 30.497 27.156 -37.150 1.00 21.32 175 TRP A C 1
ATOM 1389 O O . TRP A 1 177 ? 29.535 26.577 -37.618 1.00 19.86 175 TRP A O 1
ATOM 1400 N N . ALA A 1 178 ? 30.762 27.182 -35.840 1.00 20.96 176 ALA A N 1
ATOM 1401 C CA . ALA A 1 178 ? 29.974 26.369 -34.896 1.00 20.84 176 ALA A CA 1
ATOM 1402 C C . ALA A 1 178 ? 28.531 26.859 -34.877 1.00 20.43 176 ALA A C 1
ATOM 1403 O O . ALA A 1 178 ? 27.595 26.095 -34.749 1.00 22.00 176 ALA A O 1
ATOM 1405 N N . SER A 1 179 ? 28.348 28.153 -34.973 1.00 20.38 177 SER A N 1
ATOM 1406 C CA . SER A 1 179 ? 27.006 28.713 -34.791 1.00 22.41 177 SER A CA 1
ATOM 1407 C C . SER A 1 179 ? 26.155 28.713 -36.073 1.00 21.72 177 SER A C 1
ATOM 1408 O O . SER A 1 179 ? 24.973 29.007 -36.019 1.00 21.23 177 SER A O 1
ATOM 1411 N N . ASN A 1 180 ? 26.776 28.408 -37.214 1.00 20.42 178 ASN A N 1
ATOM 1412 C CA . ASN A 1 180 ? 26.079 28.231 -38.472 1.00 20.35 178 ASN A CA 1
ATOM 1413 C C . ASN A 1 180 ? 26.446 26.856 -38.992 1.00 19.78 178 ASN A C 1
ATOM 1414 O O . ASN A 1 180 ? 26.710 26.702 -40.176 1.00 21.14 178 ASN A O 1
ATOM 1419 N N . ALA A 1 181 ? 26.519 25.876 -38.109 1.00 16.80 179 ALA A N 1
ATOM 1420 C CA . ALA A 1 181 ? 27.080 24.563 -38.480 1.00 17.99 179 ALA A CA 1
ATOM 1421 C C . ALA A 1 181 ? 26.325 23.811 -39.592 1.00 17.91 179 ALA A C 1
ATOM 1422 O O . ALA A 1 181 ? 26.941 23.188 -40.470 1.00 17.86 179 ALA A O 1
ATOM 1424 N N . LEU A 1 182 ? 24.998 23.814 -39.524 1.00 20.14 180 LEU A N 1
ATOM 1425 C CA . LEU A 1 182 ? 24.215 23.119 -40.531 1.00 23.40 180 LEU A CA 1
ATOM 1426 C C . LEU A 1 182 ? 24.354 23.840 -41.866 1.00 25.17 180 LEU A C 1
ATOM 1427 O O . LEU A 1 182 ? 24.471 23.186 -42.894 1.00 27.86 180 LEU A O 1
ATOM 1432 N N . GLU A 1 183 ? 24.381 25.180 -41.844 1.00 26.25 181 GLU A N 1
ATOM 1433 C CA . GLU A 1 183 ? 24.552 25.987 -43.092 1.00 26.99 181 GLU A CA 1
ATOM 1434 C C . GLU A 1 183 ? 25.878 25.686 -43.794 1.00 26.47 181 GLU A C 1
ATOM 1435 O O . GLU A 1 183 ? 25.965 25.666 -45.003 1.00 24.63 181 GLU A O 1
ATOM 1441 N N . LEU A 1 184 ? 26.908 25.413 -43.004 1.00 26.35 182 LEU A N 1
ATOM 1442 C CA . LEU A 1 184 ? 28.259 25.287 -43.511 1.00 25.93 182 LEU A CA 1
ATOM 1443 C C . LEU A 1 184 ? 28.675 23.856 -43.746 1.00 25.96 182 LEU A C 1
ATOM 1444 O O . LEU A 1 184 ? 29.736 23.607 -44.301 1.00 26.29 182 LEU A O 1
ATOM 1449 N N . GLY A 1 185 ? 27.832 22.919 -43.331 1.00 26.79 183 GLY A N 1
ATOM 1450 C CA . GLY A 1 185 ? 28.090 21.487 -43.448 1.00 27.49 183 GLY A CA 1
ATOM 1451 C C . GLY A 1 185 ? 28.936 21.084 -44.642 1.00 28.14 183 GLY A C 1
ATOM 1452 O O . GLY A 1 185 ? 30.134 20.890 -44.510 1.00 27.84 183 GLY A O 1
ATOM 1453 N N . PRO A 1 186 ? 28.307 20.961 -45.829 1.00 29.55 184 PRO A N 1
ATOM 1454 C CA . PRO A 1 186 ? 28.932 20.570 -47.106 1.00 28.18 184 PRO A CA 1
ATOM 1455 C C . PRO A 1 186 ? 30.223 21.313 -47.450 1.00 26.07 184 PRO A C 1
ATOM 1456 O O . PRO A 1 186 ? 31.162 20.727 -47.966 1.00 27.51 184 PRO A O 1
ATOM 1460 N N . GLY A 1 187 ? 30.249 22.598 -47.190 1.00 23.01 185 GLY A N 1
ATOM 1461 C CA . GLY A 1 187 ? 31.403 23.387 -47.468 1.00 23.58 185 GLY A CA 1
ATOM 1462 C C . GLY A 1 187 ? 32.620 22.993 -46.654 1.00 23.36 185 GLY A C 1
ATOM 1463 O O . GLY A 1 187 ? 33.748 23.124 -47.146 1.00 21.61 185 GLY A O 1
ATOM 1464 N N . LEU A 1 188 ? 32.403 22.530 -45.408 1.00 23.51 186 LEU A N 1
ATOM 1465 C CA . LEU A 1 188 ? 33.511 22.201 -44.536 1.00 22.86 186 LEU A CA 1
ATOM 1466 C C . LEU A 1 188 ? 34.114 20.845 -44.884 1.00 24.67 186 LEU A C 1
ATOM 1467 O O . LEU A 1 188 ? 35.337 20.651 -44.770 1.00 26.83 186 LEU A O 1
ATOM 1472 N N . ALA A 1 189 ? 33.262 19.920 -45.313 1.00 22.69 187 ALA A N 1
ATOM 1473 C CA . ALA A 1 189 ? 33.695 18.734 -46.004 1.00 23.97 187 ALA A CA 1
ATOM 1474 C C . ALA A 1 189 ? 34.618 19.003 -47.218 1.00 25.11 187 ALA A C 1
ATOM 1475 O O . ALA A 1 189 ? 35.648 18.307 -47.397 1.00 25.55 187 ALA A O 1
ATOM 1477 N N . THR A 1 190 ? 34.269 19.971 -48.066 1.00 23.53 188 THR A N 1
ATOM 1478 C CA . THR A 1 190 ? 35.138 20.233 -49.220 1.00 21.03 188 THR A CA 1
ATOM 1479 C C . THR A 1 190 ? 36.453 20.852 -48.780 1.00 21.40 188 THR A C 1
ATOM 1480 O O . THR A 1 190 ? 37.486 20.558 -49.356 1.00 22.66 188 THR A O 1
ATOM 1484 N N . LEU A 1 191 ? 36.392 21.751 -47.791 1.00 20.79 189 LEU A N 1
ATOM 1485 C CA . LEU A 1 191 ? 37.583 22.376 -47.202 1.00 22.58 189 LEU A CA 1
ATOM 1486 C C . LEU A 1 191 ? 38.486 21.333 -46.532 1.00 24.00 189 LEU A C 1
ATOM 1487 O O . LEU A 1 191 ? 39.726 21.359 -46.682 1.00 24.36 189 LEU A O 1
ATOM 1492 N N . ASN A 1 192 ? 37.854 20.412 -45.800 1.00 22.25 190 ASN A N 1
ATOM 1493 C CA . ASN A 1 192 ? 38.582 19.257 -45.272 1.00 23.13 190 ASN A CA 1
ATOM 1494 C C . ASN A 1 192 ? 39.313 18.459 -46.347 1.00 23.64 190 ASN A C 1
ATOM 1495 O O . ASN A 1 192 ? 40.474 18.131 -46.176 1.00 24.08 190 ASN A O 1
ATOM 1500 N N . TYR A 1 193 ? 38.647 18.126 -47.446 1.00 25.39 191 TYR A N 1
ATOM 1501 C CA . TYR A 1 193 ? 39.340 17.458 -48.574 1.00 27.23 191 TYR A CA 1
ATOM 1502 C C . TYR A 1 193 ? 40.536 18.296 -49.143 1.00 25.27 191 TYR A C 1
ATOM 1503 O O . TYR A 1 193 ? 41.623 17.758 -49.361 1.00 25.49 191 TYR A O 1
ATOM 1512 N N . LEU A 1 194 ? 40.343 19.603 -49.333 1.00 22.82 192 LEU A N 1
ATOM 1513 C CA . LEU A 1 194 ? 41.423 20.509 -49.760 1.00 23.39 192 LEU A CA 1
ATOM 1514 C C . LEU A 1 194 ? 42.577 20.555 -48.747 1.00 23.41 192 LEU A C 1
ATOM 1515 O O . LEU A 1 194 ? 43.739 20.419 -49.117 1.00 24.57 192 LEU A O 1
ATOM 1520 N N . ALA A 1 195 ? 42.266 20.756 -47.474 1.00 23.65 193 ALA A N 1
ATOM 1521 C CA . ALA A 1 195 ? 43.326 20.696 -46.437 1.00 23.34 193 ALA A CA 1
ATOM 1522 C C . ALA A 1 195 ? 44.072 19.353 -46.448 1.00 23.62 193 ALA A C 1
ATOM 1523 O O . ALA A 1 195 ? 45.273 19.309 -46.304 1.00 22.88 193 ALA A O 1
ATOM 1525 N N . THR A 1 196 ? 43.340 18.258 -46.636 1.00 24.45 194 THR A N 1
ATOM 1526 C CA . THR A 1 196 ? 43.930 16.930 -46.678 1.00 23.25 194 THR A CA 1
ATOM 1527 C C . THR A 1 196 ? 44.873 16.728 -47.880 1.00 24.30 194 THR A C 1
ATOM 1528 O O . THR A 1 196 ? 45.919 16.086 -47.745 1.00 23.33 194 THR A O 1
ATOM 1532 N N . THR A 1 197 ? 44.491 17.271 -49.035 1.00 24.33 195 THR A N 1
ATOM 1533 C CA . THR A 1 197 ? 45.368 17.283 -50.219 1.00 26.01 195 THR A CA 1
ATOM 1534 C C . THR A 1 197 ? 46.715 17.992 -49.943 1.00 25.90 195 THR A C 1
ATOM 1535 O O . THR A 1 197 ? 47.788 17.478 -50.340 1.00 23.85 195 THR A O 1
ATOM 1539 N N . CYS A 1 198 ? 46.648 19.148 -49.262 1.00 22.80 196 CYS A N 1
ATOM 1540 C CA . CYS A 1 198 ? 47.837 19.884 -48.850 1.00 24.86 196 CYS A CA 1
ATOM 1541 C C . CYS A 1 198 ? 48.663 19.021 -47.909 1.00 24.14 196 CYS A C 1
ATOM 1542 O O . CYS A 1 198 ? 49.860 18.918 -48.101 1.00 24.23 196 CYS A O 1
ATOM 1545 N N . ARG A 1 199 ? 48.036 18.455 -46.871 1.00 24.57 197 ARG A N 1
ATOM 1546 C CA . ARG A 1 199 ? 48.731 17.553 -45.963 1.00 24.96 197 ARG A CA 1
ATOM 1547 C C . ARG A 1 199 ? 49.470 16.419 -46.678 1.00 25.19 197 ARG A C 1
ATOM 1548 O O . ARG A 1 199 ? 50.651 16.207 -46.432 1.00 24.25 197 ARG A O 1
ATOM 1556 N N . LYS A 1 200 ? 48.769 15.685 -47.539 1.00 25.41 198 LYS A N 1
ATOM 1557 C CA . LYS A 1 200 ? 49.367 14.567 -48.264 1.00 27.33 198 LYS A CA 1
ATOM 1558 C C . LYS A 1 200 ? 50.471 14.997 -49.227 1.00 27.45 198 LYS A C 1
ATOM 1559 O O . LYS A 1 200 ? 51.377 14.223 -49.501 1.00 25.99 198 LYS A O 1
ATOM 1565 N N . GLU A 1 201 ? 50.390 16.223 -49.738 1.00 26.43 199 GLU A N 1
ATOM 1566 C CA . GLU A 1 201 ? 51.367 16.699 -50.695 1.00 26.57 199 GLU A CA 1
ATOM 1567 C C . GLU A 1 201 ? 52.518 17.414 -50.026 1.00 24.29 199 GLU A C 1
ATOM 1568 O O . GLU A 1 201 ? 53.524 17.726 -50.687 1.00 17.85 199 GLU A O 1
ATOM 1574 N N . GLN A 1 202 ? 52.350 17.632 -48.715 1.00 22.02 200 GLN A N 1
ATOM 1575 C CA . GLN A 1 202 ? 53.261 18.398 -47.876 1.00 24.80 200 GLN A CA 1
ATOM 1576 C C . GLN A 1 202 ? 53.441 19.830 -48.313 1.00 25.05 200 GLN A C 1
ATOM 1577 O O . GLN A 1 202 ? 54.536 20.350 -48.317 1.00 25.08 200 GLN A O 1
ATOM 1583 N N . LYS A 1 203 ? 52.340 20.469 -48.679 1.00 26.06 201 LYS A N 1
ATOM 1584 C CA . LYS A 1 203 ? 52.401 21.869 -49.054 1.00 26.83 201 LYS A CA 1
ATOM 1585 C C . LYS A 1 203 ? 51.249 22.655 -48.445 1.00 26.14 201 LYS A C 1
ATOM 1586 O O . LYS A 1 203 ? 50.375 22.109 -47.691 1.00 28.94 201 LYS A O 1
ATOM 1592 N N . LEU A 1 204 ? 51.245 23.949 -48.689 1.00 23.66 202 LEU A N 1
ATOM 1593 C CA . LEU A 1 204 ? 50.250 24.743 -48.013 1.00 24.51 202 LEU A CA 1
ATOM 1594 C C . LEU A 1 204 ? 49.330 25.354 -49.025 1.00 24.39 202 LEU A C 1
ATOM 1595 O O . LEU A 1 204 ? 48.462 26.132 -48.673 1.00 24.95 202 LEU A O 1
ATOM 1600 N N . ASP A 1 205 ? 49.495 24.941 -50.272 1.00 23.84 203 ASP A N 1
ATOM 1601 C CA . ASP A 1 205 ? 48.672 25.445 -51.361 1.00 26.00 203 ASP A CA 1
ATOM 1602 C C . ASP A 1 205 ? 48.045 24.318 -52.160 1.00 24.19 203 ASP A C 1
ATOM 1603 O O . ASP A 1 205 ? 48.516 23.204 -52.114 1.00 24.50 203 ASP A O 1
ATOM 1608 N N . VAL A 1 206 ? 46.906 24.615 -52.766 1.00 23.40 204 VAL A N 1
ATOM 1609 C CA . VAL A 1 206 ? 46.100 23.660 -53.481 1.00 22.68 204 VAL A CA 1
ATOM 1610 C C . VAL A 1 206 ? 45.225 24.447 -54.462 1.00 24.10 204 VAL A C 1
ATOM 1611 O O . VAL A 1 206 ? 44.663 25.506 -54.139 1.00 25.22 204 VAL A O 1
ATOM 1615 N N . GLU A 1 207 ? 45.200 23.987 -55.700 1.00 25.33 205 GLU A N 1
ATOM 1616 C CA . GLU A 1 207 ? 44.361 24.613 -56.741 1.00 27.14 205 GLU A CA 1
ATOM 1617 C C . GLU A 1 207 ? 43.006 23.919 -56.747 1.00 25.13 205 GLU A C 1
ATOM 1618 O O . GLU A 1 207 ? 42.922 22.688 -56.795 1.00 24.24 205 GLU A O 1
ATOM 1624 N N . LEU A 1 208 ? 41.959 24.713 -56.689 1.00 23.14 206 LEU A N 1
ATOM 1625 C CA . LEU A 1 208 ? 40.600 24.184 -56.718 1.00 22.43 206 LEU A CA 1
ATOM 1626 C C . LEU A 1 208 ? 40.182 23.909 -58.156 1.00 24.00 206 LEU A C 1
ATOM 1627 O O . LEU A 1 208 ? 40.533 24.697 -59.098 1.00 22.63 206 LEU A O 1
ATOM 1632 N N . SER A 1 209 ? 39.410 22.835 -58.343 1.00 23.75 207 SER A N 1
ATOM 1633 C CA . SER A 1 209 ? 38.831 22.559 -59.667 1.00 25.02 207 SER A CA 1
ATOM 1634 C C . SER A 1 209 ? 37.861 23.661 -59.986 1.00 24.91 207 SER A C 1
ATOM 1635 O O . SER A 1 209 ? 37.501 24.429 -59.096 1.00 25.39 207 SER A O 1
ATOM 1638 N N . ASP A 1 210 ? 37.385 23.750 -61.218 1.00 25.03 208 ASP A N 1
ATOM 1639 C CA . ASP A 1 210 ? 36.420 24.804 -61.510 1.00 28.72 208 ASP A CA 1
ATOM 1640 C C . ASP A 1 210 ? 35.087 24.554 -60.805 1.00 28.59 208 ASP A C 1
ATOM 1641 O O . ASP A 1 210 ? 34.364 25.501 -60.458 1.00 28.42 208 ASP A O 1
ATOM 1646 N N . LYS A 1 211 ? 34.730 23.282 -60.652 1.00 27.25 209 LYS A N 1
ATOM 1647 C CA . LYS A 1 211 ? 33.554 22.963 -59.897 1.00 27.48 209 LYS A CA 1
ATOM 1648 C C . LYS A 1 211 ? 33.690 23.483 -58.432 1.00 27.17 209 LYS A C 1
ATOM 1649 O O . LYS A 1 211 ? 32.819 24.232 -57.952 1.00 25.32 209 LYS A O 1
ATOM 1655 N N . GLN A 1 212 ? 34.792 23.132 -57.746 1.00 24.27 210 GLN A N 1
ATOM 1656 C CA . GLN A 1 212 ? 35.025 23.619 -56.382 1.00 23.79 210 GLN A CA 1
ATOM 1657 C C . GLN A 1 212 ? 34.961 25.139 -56.255 1.00 23.27 210 GLN A C 1
ATOM 1658 O O . GLN A 1 212 ? 34.503 25.679 -55.216 1.00 22.39 210 GLN A O 1
ATOM 1664 N N . GLN A 1 213 ? 35.436 25.835 -57.290 1.00 21.36 211 GLN A N 1
ATOM 1665 C CA . GLN A 1 213 ? 35.426 27.302 -57.301 1.00 22.58 211 GLN A CA 1
ATOM 1666 C C . GLN A 1 213 ? 34.017 27.893 -57.374 1.00 21.73 211 GLN A C 1
ATOM 1667 O O . GLN A 1 213 ? 33.811 29.050 -56.982 1.00 21.27 211 GLN A O 1
ATOM 1673 N N . GLY A 1 214 ? 33.045 27.117 -57.857 1.00 19.29 212 GLY A N 1
ATOM 1674 C CA . GLY A 1 214 ? 31.670 27.596 -57.902 1.00 19.59 212 GLY A CA 1
ATOM 1675 C C . GLY A 1 214 ? 30.827 27.211 -56.671 1.00 22.80 212 GLY A C 1
ATOM 1676 O O . GLY A 1 214 ? 29.663 27.573 -56.588 1.00 22.18 212 GLY A O 1
ATOM 1677 N N . TYR A 1 215 ? 31.385 26.468 -55.721 1.00 24.68 213 TYR A N 1
ATOM 1678 C CA . TYR A 1 215 ? 30.599 26.039 -54.552 1.00 27.64 213 TYR A CA 1
ATOM 1679 C C . TYR A 1 215 ? 30.354 27.251 -53.644 1.00 27.95 213 TYR A C 1
ATOM 1680 O O . TYR A 1 215 ? 31.294 27.878 -53.151 1.00 25.50 213 TYR A O 1
ATOM 1689 N N . ARG A 1 216 ? 29.075 27.531 -53.437 1.00 30.12 214 ARG A N 1
ATOM 1690 C CA . ARG A 1 216 ? 28.562 28.563 -52.535 1.00 33.07 214 ARG A CA 1
ATOM 1691 C C . ARG A 1 216 ? 29.150 28.545 -51.095 1.00 31.26 214 ARG A C 1
ATOM 1692 O O . ARG A 1 216 ? 29.822 29.484 -50.688 1.00 31.47 214 ARG A O 1
ATOM 1700 N N . GLU A 1 217 ? 28.887 27.507 -50.310 1.00 31.38 215 GLU A N 1
ATOM 1701 C CA . GLU A 1 217 ? 29.362 27.483 -48.905 1.00 31.30 215 GLU A CA 1
ATOM 1702 C C . GLU A 1 217 ? 30.879 27.461 -48.763 1.00 28.42 215 GLU A C 1
ATOM 1703 O O . GLU A 1 217 ? 31.428 28.082 -47.868 1.00 28.08 215 GLU A O 1
ATOM 1709 N N . LEU A 1 218 ? 31.558 26.756 -49.655 1.00 25.02 216 LEU A N 1
ATOM 1710 C CA . LEU A 1 218 ? 33.019 26.752 -49.662 1.00 22.55 216 LEU A CA 1
ATOM 1711 C C . LEU A 1 218 ? 33.559 28.178 -49.728 1.00 21.53 216 LEU A C 1
ATOM 1712 O O . LEU A 1 218 ? 34.495 28.547 -49.033 1.00 20.90 216 LEU A O 1
ATOM 1717 N N . ASN A 1 219 ? 33.013 28.948 -50.641 1.00 21.49 217 ASN A N 1
ATOM 1718 C CA . ASN A 1 219 ? 33.428 30.341 -50.817 1.00 23.81 217 ASN A CA 1
ATOM 1719 C C . ASN A 1 219 ? 33.207 31.254 -49.596 1.00 21.77 217 ASN A C 1
ATOM 1720 O O . ASN A 1 219 ? 34.018 32.113 -49.336 1.00 21.29 217 ASN A O 1
ATOM 1725 N N . LEU A 1 220 ? 32.104 31.054 -48.882 1.00 20.41 218 LEU A N 1
ATOM 1726 C CA . LEU A 1 220 ? 31.882 31.662 -47.590 1.00 22.46 218 LEU A CA 1
ATOM 1727 C C . LEU A 1 220 ? 33.078 31.345 -46.646 1.00 23.86 218 LEU A C 1
ATOM 1728 O O . LEU A 1 220 ? 33.614 32.244 -46.008 1.00 25.16 218 LEU A O 1
ATOM 1733 N N . LEU A 1 221 ? 33.491 30.073 -46.607 1.00 22.45 219 LEU A N 1
ATOM 1734 C CA . LEU A 1 221 ? 34.635 29.599 -45.829 1.00 22.88 219 LEU A CA 1
ATOM 1735 C C . LEU A 1 221 ? 35.957 30.134 -46.306 1.00 23.00 219 LEU A C 1
ATOM 1736 O O . LEU A 1 221 ? 36.772 30.555 -45.503 1.00 25.82 219 LEU A O 1
ATOM 1741 N N . LEU A 1 222 ? 36.204 30.110 -47.596 1.00 23.28 220 LEU A N 1
ATOM 1742 C CA . LEU A 1 222 ? 37.464 30.659 -48.109 1.00 24.99 220 LEU A CA 1
ATOM 1743 C C . LEU A 1 222 ? 37.584 32.142 -47.726 1.00 23.07 220 LEU A C 1
ATOM 1744 O O . LEU A 1 222 ? 38.636 32.625 -47.307 1.00 22.85 220 LEU A O 1
ATOM 1749 N N . SER A 1 223 ? 36.507 32.872 -47.859 1.00 21.68 221 SER A N 1
ATOM 1750 C CA . SER A 1 223 ? 36.638 34.295 -47.560 1.00 24.34 221 SER A CA 1
ATOM 1751 C C . SER A 1 223 ? 36.763 34.547 -46.033 1.00 24.17 221 SER A C 1
ATOM 1752 O O . SER A 1 223 ? 37.275 35.587 -45.632 1.00 24.62 221 SER A O 1
ATOM 1755 N N . ASP A 1 224 ? 36.324 33.607 -45.184 1.00 23.79 222 ASP A N 1
ATOM 1756 C CA . ASP A 1 224 ? 36.573 33.722 -43.746 1.00 25.37 222 ASP A CA 1
ATOM 1757 C C . ASP A 1 224 ? 38.044 33.520 -43.420 1.00 25.22 222 ASP A C 1
ATOM 1758 O O . ASP A 1 224 ? 38.627 34.236 -42.593 1.00 25.43 222 ASP A O 1
ATOM 1763 N N . LEU A 1 225 ? 38.627 32.505 -44.037 1.00 23.55 223 LEU A N 1
ATOM 1764 C CA . LEU A 1 225 ? 40.057 32.281 -43.959 1.00 23.77 223 LEU A CA 1
ATOM 1765 C C . LEU A 1 225 ? 40.813 33.532 -44.387 1.00 22.91 223 LEU A C 1
ATOM 1766 O O . LEU A 1 225 ? 41.786 33.921 -43.737 1.00 23.38 223 LEU A O 1
ATOM 1771 N N . VAL A 1 226 ? 40.380 34.151 -45.466 1.00 20.46 224 VAL A N 1
ATOM 1772 C CA . VAL A 1 226 ? 41.043 35.369 -45.968 1.00 21.16 224 VAL A CA 1
ATOM 1773 C C . VAL A 1 226 ? 40.908 36.542 -44.985 1.00 21.87 224 VAL A C 1
ATOM 1774 O O . VAL A 1 226 ? 41.892 37.162 -44.619 1.00 23.17 224 VAL A O 1
ATOM 1778 N N . GLU A 1 227 ? 39.687 36.856 -44.577 1.00 23.51 225 GLU A N 1
ATOM 1779 C CA . GLU A 1 227 ? 39.467 37.916 -43.597 1.00 23.34 225 GLU A CA 1
ATOM 1780 C C . GLU A 1 227 ? 40.318 37.689 -42.316 1.00 23.01 225 GLU A C 1
ATOM 1781 O O . GLU A 1 227 ? 40.911 38.641 -41.763 1.00 20.81 225 GLU A O 1
ATOM 1787 N N . ALA A 1 228 ? 40.402 36.432 -41.885 1.00 21.87 226 ALA A N 1
ATOM 1788 C CA . ALA A 1 228 ? 41.136 36.065 -40.683 1.00 24.16 226 ALA A CA 1
ATOM 1789 C C . ALA A 1 228 ? 42.612 36.117 -40.875 1.00 25.00 226 ALA A C 1
ATOM 1790 O O . ALA A 1 228 ? 43.335 35.912 -39.888 1.00 26.90 226 ALA A O 1
ATOM 1792 N N . LYS A 1 229 ? 43.035 36.441 -42.103 1.00 24.44 227 LYS A N 1
ATOM 1793 C CA . LYS A 1 229 ? 44.459 36.486 -42.519 1.00 25.90 227 LYS A CA 1
ATOM 1794 C C . LYS A 1 229 ? 45.214 35.153 -42.317 1.00 24.29 227 LYS A C 1
ATOM 1795 O O . LYS A 1 229 ? 46.440 35.142 -42.203 1.00 21.05 227 LYS A O 1
ATOM 1801 N N . ILE A 1 230 ? 44.495 34.027 -42.319 1.00 22.79 228 ILE A N 1
ATOM 1802 C CA . ILE A 1 230 ? 45.171 32.733 -42.228 1.00 22.72 228 ILE A CA 1
ATOM 1803 C C . ILE A 1 230 ? 45.278 31.906 -43.534 1.00 22.18 228 ILE A C 1
ATOM 1804 O O . ILE A 1 230 ? 45.848 30.780 -43.543 1.00 19.72 228 ILE A O 1
ATOM 1809 N N . ALA A 1 231 ? 44.720 32.455 -44.618 1.00 23.17 229 ALA A N 1
ATOM 1810 C CA . ALA A 1 231 ? 44.952 31.955 -45.989 1.00 21.69 229 ALA A CA 1
ATOM 1811 C C . ALA A 1 231 ? 44.781 33.067 -46.993 1.00 23.15 229 ALA A C 1
ATOM 1812 O O . ALA A 1 231 ? 44.132 34.074 -46.727 1.00 22.31 229 ALA A O 1
ATOM 1814 N N . SER A 1 232 ? 45.386 32.885 -48.169 1.00 23.00 230 SER A N 1
ATOM 1815 C CA . SER A 1 232 ? 45.065 33.724 -49.272 1.00 22.13 230 SER A CA 1
ATOM 1816 C C . SER A 1 232 ? 44.328 32.819 -50.287 1.00 23.37 230 SER A C 1
ATOM 1817 O O . SER A 1 232 ? 44.490 31.576 -50.299 1.00 21.59 230 SER A O 1
ATOM 1820 N N . TYR A 1 233 ? 43.440 33.431 -51.072 1.00 23.41 231 TYR A N 1
ATOM 1821 C CA . TYR A 1 233 ? 42.683 32.691 -52.061 1.00 25.17 231 TYR A CA 1
ATOM 1822 C C . TYR A 1 233 ? 42.623 33.599 -53.305 1.00 27.60 231 TYR A C 1
ATOM 1823 O O . TYR A 1 233 ? 42.015 34.666 -53.252 1.00 26.90 231 TYR A O 1
ATOM 1832 N N . GLU A 1 234 ? 43.284 33.186 -54.382 1.00 28.02 232 GLU A N 1
ATOM 1833 C CA . GLU A 1 234 ? 43.532 34.043 -55.548 1.00 30.21 232 GLU A CA 1
ATOM 1834 C C . GLU A 1 234 ? 43.650 33.161 -56.765 1.00 29.34 232 GLU A C 1
ATOM 1835 O O . GLU A 1 234 ? 44.501 32.266 -56.786 1.00 26.38 232 GLU A O 1
ATOM 1841 N N . ASN A 1 235 ? 42.835 33.451 -57.782 1.00 27.81 233 ASN A N 1
ATOM 1842 C CA . ASN A 1 235 ? 42.896 32.740 -59.065 1.00 27.75 233 ASN A CA 1
ATOM 1843 C C . ASN A 1 235 ? 42.685 31.234 -58.912 1.00 25.91 233 ASN A C 1
ATOM 1844 O O . ASN A 1 235 ? 43.426 30.478 -59.541 1.00 24.97 233 ASN A O 1
ATOM 1849 N N . GLY A 1 236 ? 41.752 30.835 -58.028 1.00 24.02 234 GLY A N 1
ATOM 1850 C CA . GLY A 1 236 ? 41.473 29.422 -57.702 1.00 22.03 234 GLY A CA 1
ATOM 1851 C C . GLY A 1 236 ? 42.539 28.687 -56.879 1.00 22.05 234 GLY A C 1
ATOM 1852 O O . GLY A 1 236 ? 42.446 27.477 -56.665 1.00 20.21 234 GLY A O 1
ATOM 1853 N N . ILE A 1 237 ? 43.554 29.414 -56.405 1.00 22.58 235 ILE A N 1
ATOM 1854 C CA . ILE A 1 237 ? 44.540 28.841 -55.508 1.00 21.40 235 ILE A CA 1
ATOM 1855 C C . ILE A 1 237 ? 44.338 29.273 -54.088 1.00 21.57 235 ILE A C 1
ATOM 1856 O O . ILE A 1 237 ? 44.302 30.468 -53.773 1.00 20.48 235 ILE A O 1
ATOM 1861 N N . LEU A 1 238 ? 44.196 28.267 -53.227 1.00 21.53 236 LEU A N 1
ATOM 1862 C CA . LEU A 1 238 ? 44.099 28.479 -51.785 1.00 21.23 236 LEU A CA 1
ATOM 1863 C C . LEU A 1 238 ? 45.448 28.189 -51.110 1.00 22.05 236 LEU A C 1
ATOM 1864 O O . LEU A 1 238 ? 46.006 27.102 -51.271 1.00 22.97 236 LEU A O 1
ATOM 1869 N N . THR A 1 239 ? 46.004 29.172 -50.386 1.00 21.82 237 THR A N 1
ATOM 1870 C CA . THR A 1 239 ? 47.277 28.964 -49.692 1.00 22.60 237 THR A CA 1
ATOM 1871 C C . THR A 1 239 ? 47.082 29.216 -48.185 1.00 23.88 237 THR A C 1
ATOM 1872 O O . THR A 1 239 ? 46.698 30.320 -47.794 1.00 24.81 237 THR A O 1
ATOM 1876 N N . PHE A 1 240 ? 47.330 28.212 -47.344 1.00 23.34 238 PHE A N 1
ATOM 1877 C CA . PHE A 1 240 ? 47.416 28.482 -45.896 1.00 25.05 238 PHE A CA 1
ATOM 1878 C C . PHE A 1 240 ? 48.745 29.168 -45.495 1.00 26.62 238 PHE A C 1
ATOM 1879 O O . PHE A 1 240 ? 49.815 28.903 -46.095 1.00 26.07 238 PHE A O 1
ATOM 1887 N N . ILE A 1 241 ? 48.664 30.086 -44.527 1.00 26.84 239 ILE A N 1
ATOM 1888 C CA . ILE A 1 241 ? 49.857 30.741 -44.060 1.00 28.05 239 ILE A CA 1
ATOM 1889 C C . ILE A 1 241 ? 50.792 29.750 -43.360 1.00 27.71 239 ILE A C 1
ATOM 1890 O O . ILE A 1 241 ? 52.006 29.943 -43.348 1.00 27.11 239 ILE A O 1
ATOM 1895 N N . ASN A 1 242 ? 50.231 28.700 -42.769 1.00 26.17 240 ASN A N 1
ATOM 1896 C CA . ASN A 1 242 ? 51.058 27.716 -42.074 1.00 27.49 240 ASN A CA 1
ATOM 1897 C C . ASN A 1 242 ? 50.341 26.395 -41.755 1.00 26.62 240 ASN A C 1
ATOM 1898 O O . ASN A 1 242 ? 49.164 26.243 -42.040 1.00 25.94 240 ASN A O 1
ATOM 1903 N N . GLU A 1 243 ? 51.060 25.449 -41.159 1.00 27.94 241 GLU A N 1
ATOM 1904 C CA . GLU A 1 243 ? 50.520 24.107 -40.859 1.00 29.66 241 GLU A CA 1
ATOM 1905 C C . GLU A 1 243 ? 49.361 24.154 -39.897 1.00 27.59 241 GLU A C 1
ATOM 1906 O O . GLU A 1 243 ? 48.412 23.386 -40.021 1.00 25.73 241 GLU A O 1
ATOM 1912 N N . GLU A 1 244 ? 49.463 25.041 -38.909 1.00 28.12 242 GLU A N 1
ATOM 1913 C CA . GLU A 1 244 ? 48.392 25.202 -37.918 1.00 27.60 242 GLU A CA 1
ATOM 1914 C C . GLU A 1 244 ? 47.113 25.732 -38.571 1.00 24.55 242 GLU A C 1
ATOM 1915 O O . GLU A 1 244 ? 46.038 25.301 -38.205 1.00 22.48 242 GLU A O 1
ATOM 1921 N N . ALA A 1 245 ? 47.233 26.614 -39.574 1.00 23.56 243 ALA A N 1
ATOM 1922 C CA . ALA A 1 245 ? 46.052 27.048 -40.352 1.00 21.77 243 ALA A CA 1
ATOM 1923 C C . ALA A 1 245 ? 45.548 25.929 -41.235 1.00 21.59 243 ALA A C 1
ATOM 1924 O O . ALA A 1 245 ? 44.361 25.746 -41.386 1.00 23.27 243 ALA A O 1
ATOM 1926 N N . ARG A 1 246 ? 46.438 25.182 -41.855 1.00 22.85 244 ARG A N 1
ATOM 1927 C CA . ARG A 1 246 ? 45.987 24.016 -42.599 1.00 23.51 244 ARG A CA 1
ATOM 1928 C C . ARG A 1 246 ? 45.269 22.974 -41.710 1.00 22.94 244 ARG A C 1
ATOM 1929 O O . ARG A 1 246 ? 44.220 22.486 -42.071 1.00 23.14 244 ARG A O 1
ATOM 1937 N N . ARG A 1 247 ? 45.822 22.641 -40.544 1.00 24.73 245 ARG A N 1
ATOM 1938 C CA . ARG A 1 247 ? 45.185 21.686 -39.619 1.00 26.13 245 ARG A CA 1
ATOM 1939 C C . ARG A 1 247 ? 43.821 22.172 -39.145 1.00 23.54 245 ARG A C 1
ATOM 1940 O O . ARG A 1 247 ? 42.909 21.375 -38.910 1.00 22.84 245 ARG A O 1
ATOM 1948 N N . PHE A 1 248 ? 43.718 23.481 -38.989 1.00 21.68 246 PHE A N 1
ATOM 1949 C CA . PHE A 1 248 ? 42.541 24.131 -38.465 1.00 22.26 246 PHE A CA 1
ATOM 1950 C C . PHE A 1 248 ? 41.435 23.891 -39.444 1.00 22.86 246 PHE A C 1
ATOM 1951 O O . PHE A 1 248 ? 40.343 23.483 -39.029 1.00 23.55 246 PHE A O 1
ATOM 1959 N N . ALA A 1 249 ? 41.718 24.148 -40.737 1.00 22.07 247 ALA A N 1
ATOM 1960 C CA . ALA A 1 249 ? 40.730 23.953 -41.844 1.00 21.82 247 ALA A CA 1
ATOM 1961 C C . ALA A 1 249 ? 40.503 22.492 -42.116 1.00 23.61 247 ALA A C 1
ATOM 1962 O O . ALA A 1 249 ? 39.484 22.087 -42.685 1.00 23.48 247 ALA A O 1
ATOM 1964 N N . ASN A 1 250 ? 41.469 21.673 -41.718 1.00 25.78 248 ASN A N 1
ATOM 1965 C CA . ASN A 1 250 ? 41.269 20.259 -41.852 1.00 28.37 248 ASN A CA 1
ATOM 1966 C C . ASN A 1 250 ? 40.195 19.685 -40.892 1.00 28.16 248 ASN A C 1
ATOM 1967 O O . ASN A 1 250 ? 39.599 18.619 -41.161 1.00 31.25 248 ASN A O 1
ATOM 1972 N N . GLY A 1 251 ? 39.887 20.410 -39.827 1.00 26.53 249 GLY A N 1
ATOM 1973 C CA . GLY A 1 251 ? 38.880 19.954 -38.865 1.00 24.20 249 GLY A CA 1
ATOM 1974 C C . GLY A 1 251 ? 39.255 20.175 -37.410 1.00 24.20 249 GLY A C 1
ATOM 1975 O O . GLY A 1 251 ? 38.422 20.027 -36.520 1.00 23.43 249 GLY A O 1
ATOM 1976 N N . GLU A 1 252 ? 40.513 20.528 -37.155 1.00 24.19 250 GLU A N 1
ATOM 1977 C CA . GLU A 1 252 ? 40.946 20.841 -35.780 1.00 22.85 250 GLU A CA 1
ATOM 1978 C C . GLU A 1 252 ? 40.346 22.120 -35.245 1.00 20.78 250 GLU A C 1
ATOM 1979 O O . GLU A 1 252 ? 40.542 22.423 -34.085 1.00 19.76 250 GLU A O 1
ATOM 1985 N N . TRP A 1 253 ? 39.628 22.881 -36.091 1.00 19.94 251 TRP A N 1
ATOM 1986 C CA . TRP A 1 253 ? 38.922 24.072 -35.624 1.00 18.06 251 TRP A CA 1
ATOM 1987 C C . TRP A 1 253 ? 37.955 23.809 -34.435 1.00 17.79 251 TRP A C 1
ATOM 1988 O O . TRP A 1 253 ? 37.764 24.666 -33.568 1.00 19.57 251 TRP A O 1
ATOM 1999 N N . LEU A 1 254 ? 37.313 22.645 -34.423 1.00 18.77 252 LEU A N 1
ATOM 2000 C CA . LEU A 1 254 ? 36.233 22.383 -33.474 1.00 18.97 252 LEU A CA 1
ATOM 2001 C C . LEU A 1 254 ? 36.810 22.051 -32.108 1.00 18.65 252 LEU A C 1
ATOM 2002 O O . LEU A 1 254 ? 36.267 22.442 -31.081 1.00 21.10 252 LEU A O 1
ATOM 2007 N N . GLU A 1 255 ? 37.915 21.331 -32.082 1.00 17.78 253 GLU A N 1
ATOM 2008 C CA . GLU A 1 255 ? 38.557 20.988 -30.789 1.00 19.98 253 GLU A CA 1
ATOM 2009 C C . GLU A 1 255 ? 39.271 22.239 -30.231 1.00 18.68 253 GLU A C 1
ATOM 2010 O O . GLU A 1 255 ? 39.370 22.414 -29.039 1.00 18.89 253 GLU A O 1
ATOM 2016 N N . THR A 1 256 ? 39.850 23.039 -31.108 1.00 17.84 254 THR A N 1
ATOM 2017 C CA . THR A 1 256 ? 40.431 24.311 -30.730 1.00 18.55 254 THR A CA 1
ATOM 2018 C C . THR A 1 256 ? 39.419 25.261 -30.094 1.00 17.16 254 THR A C 1
ATOM 2019 O O . THR A 1 256 ? 39.734 25.904 -29.095 1.00 18.44 254 THR A O 1
ATOM 2023 N N . LEU A 1 257 ? 38.233 25.377 -30.710 1.00 15.67 255 LEU A N 1
ATOM 2024 C CA . LEU A 1 257 ? 37.088 26.133 -30.190 1.00 16.22 255 LEU A CA 1
ATOM 2025 C C . LEU A 1 257 ? 36.626 25.572 -28.818 1.00 16.01 255 LEU A C 1
ATOM 2026 O O . LEU A 1 257 ? 36.395 26.323 -27.856 1.00 14.17 255 LEU A O 1
ATOM 2031 N N . VAL A 1 258 ? 36.497 24.249 -28.726 1.00 16.69 256 VAL A N 1
ATOM 2032 C CA . VAL A 1 258 ? 36.082 23.666 -27.472 1.00 16.47 256 VAL A CA 1
ATOM 2033 C C . VAL A 1 258 ? 37.139 23.928 -26.387 1.00 17.89 256 VAL A C 1
ATOM 2034 O O . VAL A 1 258 ? 36.805 24.290 -25.266 1.00 20.08 256 VAL A O 1
ATOM 2038 N N . HIS A 1 259 ? 38.404 23.754 -26.707 1.00 16.33 257 HIS A N 1
ATOM 2039 C CA . HIS A 1 259 ? 39.429 24.057 -25.739 1.00 18.00 257 HIS A CA 1
ATOM 2040 C C . HIS A 1 259 ? 39.388 25.531 -25.296 1.00 18.10 257 HIS A C 1
ATOM 2041 O O . HIS A 1 259 ? 39.495 25.845 -24.113 1.00 17.66 257 HIS A O 1
ATOM 2048 N N . SER A 1 260 ? 39.256 26.419 -26.263 1.00 17.90 258 SER A N 1
ATOM 2049 C CA . SER A 1 260 ? 39.192 27.844 -25.997 1.00 18.26 258 SER A CA 1
ATOM 2050 C C . SER A 1 260 ? 37.971 28.230 -25.143 1.00 20.05 258 SER A C 1
ATOM 2051 O O . SER A 1 260 ? 38.047 29.153 -24.361 1.00 21.03 258 SER A O 1
ATOM 2054 N N . THR A 1 261 ? 36.840 27.576 -25.376 1.00 19.06 259 THR A N 1
ATOM 2055 C CA . THR A 1 261 ? 35.619 27.766 -24.595 1.00 20.98 259 THR A CA 1
ATOM 2056 C C . THR A 1 261 ? 35.724 27.246 -23.140 1.00 21.57 259 THR A C 1
ATOM 2057 O O . THR A 1 261 ? 35.262 27.901 -22.208 1.00 22.98 259 THR A O 1
ATOM 2061 N N . VAL A 1 262 ? 36.346 26.086 -22.959 1.00 20.57 260 VAL A N 1
ATOM 2062 C CA . VAL A 1 262 ? 36.606 25.563 -21.659 1.00 19.54 260 VAL A CA 1
ATOM 2063 C C . VAL A 1 262 ? 37.450 26.546 -20.875 1.00 20.12 260 VAL A C 1
ATOM 2064 O O . VAL A 1 262 ? 37.202 26.774 -19.674 1.00 20.44 260 VAL A O 1
ATOM 2068 N N . LYS A 1 263 ? 38.455 27.111 -21.531 1.00 18.60 261 LYS A N 1
ATOM 2069 C CA . LYS A 1 263 ? 39.346 28.099 -20.901 1.00 22.23 261 LYS A CA 1
ATOM 2070 C C . LYS A 1 263 ? 38.583 29.367 -20.446 1.00 22.35 261 LYS A C 1
ATOM 2071 O O . LYS A 1 263 ? 38.838 29.880 -19.357 1.00 18.01 261 LYS A O 1
ATOM 2077 N N . GLN A 1 264 ? 37.649 29.843 -21.279 1.00 21.98 262 GLN A N 1
ATOM 2078 C CA . GLN A 1 264 ? 36.678 30.872 -20.868 1.00 24.96 262 GLN A CA 1
ATOM 2079 C C . GLN A 1 264 ? 35.789 30.540 -19.683 1.00 24.18 262 GLN A C 1
ATOM 2080 O O . GLN A 1 264 ? 35.588 31.382 -18.795 1.00 26.55 262 GLN A O 1
ATOM 2086 N N . ILE A 1 265 ? 35.215 29.337 -19.682 1.00 23.38 263 ILE A N 1
ATOM 2087 C CA . ILE A 1 265 ? 34.339 28.898 -18.572 1.00 20.74 263 ILE A CA 1
ATOM 2088 C C . ILE A 1 265 ? 35.147 28.813 -17.312 1.00 21.84 263 ILE A C 1
ATOM 2089 O O . ILE A 1 265 ? 34.686 29.165 -16.250 1.00 24.28 263 ILE A O 1
ATOM 2094 N N . GLN A 1 266 ? 36.397 28.404 -17.431 1.00 22.44 264 GLN A N 1
ATOM 2095 C CA . GLN A 1 266 ? 37.255 28.187 -16.257 1.00 23.39 264 GLN A CA 1
ATOM 2096 C C . GLN A 1 266 ? 37.582 29.509 -15.528 1.00 23.98 264 GLN A C 1
ATOM 2097 O O . GLN A 1 266 ? 37.815 29.531 -14.327 1.00 25.19 264 GLN A O 1
ATOM 2103 N N . ASP A 1 267 ? 37.589 30.612 -16.258 1.00 25.82 265 ASP A N 1
ATOM 2104 C CA . ASP A 1 267 ? 37.747 31.937 -15.636 1.00 27.21 265 ASP A CA 1
ATOM 2105 C C . ASP A 1 267 ? 36.699 32.151 -14.536 1.00 26.27 265 ASP A C 1
ATOM 2106 O O . ASP A 1 267 ? 36.962 32.837 -13.583 1.00 23.82 265 ASP A O 1
ATOM 2111 N N . ASP A 1 268 ? 35.507 31.574 -14.653 1.00 25.65 266 ASP A N 1
ATOM 2112 C CA . ASP A 1 268 ? 34.512 31.770 -13.614 1.00 26.10 266 ASP A CA 1
ATOM 2113 C C . ASP A 1 268 ? 34.108 30.526 -12.835 1.00 25.38 266 ASP A C 1
ATOM 2114 O O . ASP A 1 268 ? 33.220 30.637 -11.990 1.00 23.90 266 ASP A O 1
ATOM 2119 N N . MET A 1 269 ? 34.716 29.369 -13.141 1.00 22.66 267 MET A N 1
ATOM 2120 C CA . MET A 1 269 ? 34.361 28.073 -12.552 1.00 24.06 267 MET A CA 1
ATOM 2121 C C . MET A 1 269 ? 35.646 27.480 -12.056 1.00 23.33 267 MET A C 1
ATOM 2122 O O . MET A 1 269 ? 36.253 26.700 -12.787 1.00 23.49 267 MET A O 1
ATOM 2127 N N . PRO A 1 270 ? 36.102 27.857 -10.852 1.00 23.87 268 PRO A N 1
ATOM 2128 C CA . PRO A 1 270 ? 37.362 27.256 -10.316 1.00 23.37 268 PRO A CA 1
ATOM 2129 C C . PRO A 1 270 ? 37.372 25.735 -10.152 1.00 20.09 268 PRO A C 1
ATOM 2130 O O . PRO A 1 270 ? 38.446 25.186 -9.990 1.00 20.60 268 PRO A O 1
ATOM 2134 N N . THR A 1 271 ? 36.228 25.050 -10.205 1.00 19.81 269 THR A N 1
ATOM 2135 C CA . THR A 1 271 ? 36.246 23.564 -10.159 1.00 17.83 269 THR A CA 1
ATOM 2136 C C . THR A 1 271 ? 36.941 22.966 -11.393 1.00 19.17 269 THR A C 1
ATOM 2137 O O . THR A 1 271 ? 37.289 21.835 -11.384 1.00 17.34 269 THR A O 1
ATOM 2141 N N . ILE A 1 272 ? 37.129 23.734 -12.469 1.00 18.15 270 ILE A N 1
ATOM 2142 C CA . ILE A 1 272 ? 37.842 23.200 -13.632 1.00 17.99 270 ILE A CA 1
ATOM 2143 C C . ILE A 1 272 ? 39.289 23.486 -13.329 1.00 18.32 270 ILE A C 1
ATOM 2144 O O . ILE A 1 272 ? 39.742 24.614 -13.429 1.00 21.68 270 ILE A O 1
ATOM 2149 N N . GLN A 1 273 ? 40.028 22.470 -12.957 1.00 18.32 271 GLN A N 1
ATOM 2150 C CA . GLN A 1 273 ? 41.269 22.690 -12.277 1.00 17.87 271 GLN A CA 1
ATOM 2151 C C . GLN A 1 273 ? 42.424 22.426 -13.258 1.00 20.48 271 GLN A C 1
ATOM 2152 O O . GLN A 1 273 ? 43.553 22.780 -12.986 1.00 22.80 271 GLN A O 1
ATOM 2158 N N . ASP A 1 274 ? 42.123 21.825 -14.410 1.00 21.20 272 ASP A N 1
ATOM 2159 C CA . ASP A 1 274 ? 43.124 21.514 -15.437 1.00 23.07 272 ASP A CA 1
ATOM 2160 C C . ASP A 1 274 ? 42.479 21.316 -16.836 1.00 22.58 272 ASP A C 1
ATOM 2161 O O . ASP A 1 274 ? 41.357 20.882 -16.934 1.00 24.57 272 ASP A O 1
ATOM 2166 N N . ARG A 1 275 ? 43.198 21.608 -17.911 1.00 21.97 273 ARG A N 1
ATOM 2167 C CA . ARG A 1 275 ? 42.635 21.436 -19.254 1.00 23.97 273 ARG A CA 1
ATOM 2168 C C . ARG A 1 275 ? 43.752 21.306 -20.214 1.00 23.31 273 ARG A C 1
ATOM 2169 O O . ARG A 1 275 ? 44.804 21.911 -20.006 1.00 23.70 273 ARG A O 1
ATOM 2177 N N . SER A 1 276 ? 43.503 20.580 -21.308 1.00 22.09 274 SER A N 1
ATOM 2178 C CA . SER A 1 276 ? 44.530 20.362 -22.303 1.00 22.52 274 SER A CA 1
ATOM 2179 C C . SER A 1 276 ? 43.929 20.073 -23.659 1.00 22.21 274 SER A C 1
ATOM 2180 O O . SER A 1 276 ? 42.809 19.614 -23.733 1.00 23.79 274 SER A O 1
ATOM 2183 N N . LEU A 1 277 ? 44.710 20.298 -24.714 1.00 21.03 275 LEU A N 1
ATOM 2184 C CA . LEU A 1 277 ? 44.329 20.107 -26.102 1.00 19.30 275 LEU A CA 1
ATOM 2185 C C . LEU A 1 277 ? 45.139 18.981 -26.697 1.00 19.10 275 LEU A C 1
ATOM 2186 O O . LEU A 1 277 ? 46.346 18.987 -26.634 1.00 21.00 275 LEU A O 1
ATOM 2191 N N . ASN A 1 278 ? 44.462 17.987 -27.238 1.00 21.38 276 ASN A N 1
ATOM 2192 C CA . ASN A 1 278 ? 45.097 16.892 -27.968 1.00 23.51 276 ASN A CA 1
ATOM 2193 C C . ASN A 1 278 ? 46.174 16.149 -27.173 1.00 24.63 276 ASN A C 1
ATOM 2194 O O . ASN A 1 278 ? 47.309 15.998 -27.639 1.00 24.32 276 ASN A O 1
ATOM 2199 N N . VAL A 1 279 ? 45.805 15.686 -25.983 1.00 22.60 277 VAL A N 1
ATOM 2200 C CA . VAL A 1 279 ? 46.709 14.929 -25.158 1.00 22.34 277 VAL A CA 1
ATOM 2201 C C . VAL A 1 279 ? 46.996 13.589 -25.851 1.00 23.09 277 VAL A C 1
ATOM 2202 O O . VAL A 1 279 ? 46.058 12.874 -26.228 1.00 21.21 277 VAL A O 1
ATOM 2206 N N . GLN A 1 280 ? 48.275 13.281 -26.080 1.00 23.99 278 GLN A N 1
ATOM 2207 C CA . GLN A 1 280 ? 48.682 11.922 -26.494 1.00 24.74 278 GLN A CA 1
ATOM 2208 C C . GLN A 1 280 ? 48.825 10.999 -25.269 1.00 24.33 278 GLN A C 1
ATOM 2209 O O . GLN A 1 280 ? 49.515 11.339 -24.348 1.00 23.49 278 GLN A O 1
ATOM 2215 N N . VAL A 1 281 ? 48.195 9.819 -25.292 1.00 24.68 279 VAL A N 1
ATOM 2216 C CA . VAL A 1 281 ? 48.121 8.934 -24.125 1.00 24.32 279 VAL A CA 1
ATOM 2217 C C . VAL A 1 281 ? 48.702 7.586 -24.545 1.00 26.36 279 VAL A C 1
ATOM 2218 O O . VAL A 1 281 ? 48.289 7.013 -25.571 1.00 27.18 279 VAL A O 1
ATOM 2222 N N . TYR A 1 282 ? 49.663 7.110 -23.763 1.00 24.57 280 TYR A N 1
ATOM 2223 C CA . TYR A 1 282 ? 50.356 5.858 -23.990 1.00 27.50 280 TYR A CA 1
ATOM 2224 C C . TYR A 1 282 ? 50.128 4.876 -22.824 1.00 28.60 280 TYR A C 1
ATOM 2225 O O . TYR A 1 282 ? 50.147 5.293 -21.657 1.00 26.45 280 TYR A O 1
ATOM 2234 N N . ARG A 1 283 ? 49.895 3.591 -23.148 1.00 30.29 281 ARG A N 1
ATOM 2235 C CA . ARG A 1 283 ? 49.852 2.522 -22.146 1.00 32.20 281 ARG A CA 1
ATOM 2236 C C . ARG A 1 283 ? 50.702 1.349 -22.622 1.00 32.02 281 ARG A C 1
ATOM 2237 O O . ARG A 1 283 ? 50.521 0.881 -23.744 1.00 32.00 281 ARG A O 1
ATOM 2245 N N . GLN A 1 284 ? 51.657 0.913 -21.810 1.00 30.10 282 GLN A N 1
ATOM 2246 C CA . GLN A 1 284 ? 52.500 -0.216 -22.160 1.00 31.66 282 GLN A CA 1
ATOM 2247 C C . GLN A 1 284 ? 51.840 -1.515 -21.735 1.00 31.12 282 GLN A C 1
ATOM 2248 O O . GLN A 1 284 ? 51.346 -1.614 -20.601 1.00 29.72 282 GLN A O 1
ATOM 2254 N N . LEU A 1 285 ? 51.860 -2.514 -22.624 1.00 30.57 283 LEU A N 1
ATOM 2255 C CA . LEU A 1 285 ? 51.528 -3.913 -22.259 1.00 31.24 283 LEU A CA 1
ATOM 2256 C C . LEU A 1 285 ? 52.662 -4.846 -22.712 1.00 30.61 283 LEU A C 1
ATOM 2257 O O . LEU A 1 285 ? 52.727 -5.243 -23.877 1.00 31.40 283 LEU A O 1
ATOM 2262 N N . GLY A 1 286 ? 53.565 -5.193 -21.799 1.00 30.40 284 GLY A N 1
ATOM 2263 C CA . GLY A 1 286 ? 54.800 -5.866 -22.219 1.00 30.75 284 GLY A CA 1
ATOM 2264 C C . GLY A 1 286 ? 55.517 -4.995 -23.248 1.00 30.37 284 GLY A C 1
ATOM 2265 O O . GLY A 1 286 ? 55.638 -3.791 -23.067 1.00 29.99 284 GLY A O 1
ATOM 2266 N N . GLU A 1 287 ? 55.954 -5.586 -24.347 1.00 30.74 285 GLU A N 1
ATOM 2267 C CA . GLU A 1 287 ? 56.618 -4.819 -25.408 1.00 30.39 285 GLU A CA 1
ATOM 2268 C C . GLU A 1 287 ? 55.635 -4.032 -26.257 1.00 29.91 285 GLU A C 1
ATOM 2269 O O . GLU A 1 287 ? 56.026 -3.289 -27.188 1.00 28.36 285 GLU A O 1
ATOM 2275 N N . ARG A 1 288 ? 54.354 -4.198 -25.964 1.00 30.46 286 ARG A N 1
ATOM 2276 C CA . ARG A 1 288 ? 53.369 -3.649 -26.876 1.00 32.81 286 ARG A CA 1
ATOM 2277 C C . ARG A 1 288 ? 52.792 -2.354 -26.333 1.00 33.33 286 ARG A C 1
ATOM 2278 O O . ARG A 1 288 ? 53.008 -1.976 -25.177 1.00 32.86 286 ARG A O 1
ATOM 2286 N N . GLU A 1 289 ? 52.070 -1.653 -27.176 1.00 33.86 287 GLU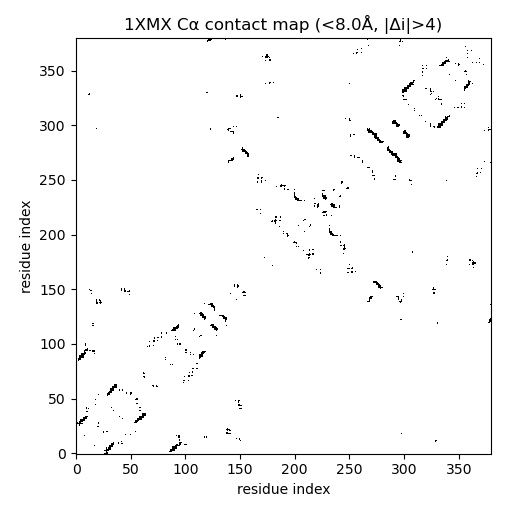 A N 1
ATOM 2287 C CA . GLU A 1 289 ? 51.565 -0.368 -26.779 1.00 36.82 287 GLU A CA 1
ATOM 2288 C C . GLU A 1 289 ? 50.190 -0.080 -27.350 1.00 36.65 287 GLU A C 1
ATOM 2289 O O . GLU A 1 289 ? 49.930 -0.378 -28.541 1.00 36.07 287 GLU A O 1
ATOM 2295 N N . VAL A 1 290 ? 49.328 0.530 -26.530 1.00 35.68 288 VAL A N 1
ATOM 2296 C CA . VAL A 1 290 ? 48.148 1.224 -27.078 1.00 35.31 288 VAL A CA 1
ATOM 2297 C C . VAL A 1 290 ? 48.161 2.752 -26.906 1.00 35.11 288 VAL A C 1
ATOM 2298 O O . VAL A 1 290 ? 48.362 3.247 -25.813 1.00 32.94 288 VAL A O 1
ATOM 2302 N N . ARG A 1 291 ? 48.029 3.459 -28.034 1.00 36.11 289 ARG A N 1
ATOM 2303 C CA . ARG A 1 291 ? 48.095 4.940 -28.124 1.00 36.59 289 ARG A CA 1
ATOM 2304 C C . ARG A 1 291 ? 46.672 5.474 -28.343 1.00 34.92 289 ARG A C 1
ATOM 2305 O O . ARG A 1 291 ? 45.906 4.904 -29.119 1.00 34.35 289 ARG A O 1
ATOM 2313 N N . ASN A 1 292 ? 46.312 6.528 -27.614 1.00 33.41 290 ASN A N 1
ATOM 2314 C CA . ASN A 1 292 ? 45.034 7.170 -27.770 1.00 31.02 290 ASN A CA 1
ATOM 2315 C C . ASN A 1 292 ? 45.278 8.667 -27.813 1.00 28.95 290 ASN A C 1
ATOM 2316 O O . ASN A 1 292 ? 46.347 9.102 -27.459 1.00 27.24 290 ASN A O 1
ATOM 2321 N N . GLU A 1 293 ? 44.300 9.449 -28.278 1.00 27.97 291 GLU A N 1
ATOM 2322 C CA . GLU A 1 293 ? 44.404 10.922 -28.218 1.00 26.94 291 GLU A CA 1
ATOM 2323 C C . GLU A 1 293 ? 43.175 11.507 -27.558 1.00 24.00 291 GLU A C 1
ATOM 2324 O O . GLU A 1 293 ? 42.078 11.166 -27.932 1.00 22.83 291 GLU A O 1
ATOM 2330 N N . LEU A 1 294 ? 43.347 12.395 -26.585 1.00 22.05 292 LEU A N 1
ATOM 2331 C CA . LEU A 1 294 ? 42.198 13.066 -25.967 1.00 19.21 292 LEU A CA 1
ATOM 2332 C C . LEU A 1 294 ? 42.064 14.470 -26.571 1.00 20.21 292 LEU A C 1
ATOM 2333 O O . LEU A 1 294 ? 42.945 15.318 -26.400 1.00 21.08 292 LEU A O 1
ATOM 2338 N N . ASP A 1 295 ? 40.999 14.693 -27.346 1.00 19.96 293 ASP A N 1
ATOM 2339 C CA . ASP A 1 295 ? 40.849 15.953 -28.064 1.00 20.38 293 ASP A CA 1
ATOM 2340 C C . ASP A 1 295 ? 40.902 17.149 -27.094 1.00 20.77 293 ASP A C 1
ATOM 2341 O O . ASP A 1 295 ? 41.748 18.031 -27.237 1.00 21.15 293 ASP A O 1
ATOM 2346 N N . VAL A 1 296 ? 40.009 17.163 -26.105 1.00 18.94 294 VAL A N 1
ATOM 2347 C CA . VAL A 1 296 ? 40.097 18.119 -25.001 1.00 19.49 294 VAL A CA 1
ATOM 2348 C C . VAL A 1 296 ? 39.903 17.302 -23.751 1.00 19.59 294 VAL A C 1
ATOM 2349 O O . VAL A 1 296 ? 38.941 16.529 -23.630 1.00 22.07 294 VAL A O 1
ATOM 2353 N N . ALA A 1 297 ? 40.862 17.407 -22.855 1.00 18.73 295 ALA A N 1
ATOM 2354 C CA . ALA A 1 297 ? 40.793 16.736 -21.565 1.00 19.14 295 ALA A CA 1
ATOM 2355 C C . ALA A 1 297 ? 40.748 17.801 -20.476 1.00 19.02 295 ALA A C 1
ATOM 2356 O O . ALA A 1 297 ? 41.490 18.784 -20.549 1.00 17.92 295 ALA A O 1
ATOM 2358 N N . THR A 1 298 ? 39.889 17.593 -19.469 1.00 19.66 296 THR A N 1
ATOM 2359 C CA . THR A 1 298 ? 39.874 18.417 -18.247 1.00 22.44 296 THR A CA 1
ATOM 2360 C C . THR A 1 298 ? 39.820 17.556 -16.982 1.00 20.84 296 THR A C 1
ATOM 2361 O O . THR A 1 298 ? 39.504 16.359 -17.029 1.00 21.07 296 THR A O 1
ATOM 2365 N N . VAL A 1 299 ? 40.176 18.154 -15.851 1.00 19.61 297 VAL A N 1
ATOM 2366 C CA . VAL A 1 299 ? 39.765 17.599 -14.559 1.00 16.12 297 VAL A CA 1
ATOM 2367 C C . VAL A 1 299 ? 38.854 18.673 -13.940 1.00 18.13 297 VAL A C 1
ATOM 2368 O O . VAL A 1 299 ? 39.211 19.878 -13.913 1.00 17.01 297 VAL A O 1
ATOM 2372 N N . VAL A 1 300 ? 37.720 18.230 -13.386 1.00 15.86 298 VAL A N 1
ATOM 2373 C CA . VAL A 1 300 ? 36.757 19.110 -12.782 1.00 14.73 298 VAL A CA 1
ATOM 2374 C C . VAL A 1 300 ? 36.261 18.447 -11.521 1.00 16.03 298 VAL A C 1
ATOM 2375 O O . VAL A 1 300 ? 35.808 17.329 -11.582 1.00 14.80 298 VAL A O 1
ATOM 2379 N N . ASN A 1 301 ? 36.321 19.164 -10.387 1.00 14.64 299 ASN A N 1
ATOM 2380 C CA . ASN A 1 301 ? 35.965 18.617 -9.109 1.00 16.70 299 ASN A CA 1
ATOM 2381 C C . ASN A 1 301 ? 36.652 17.271 -8.897 1.00 15.83 299 ASN A C 1
ATOM 2382 O O . ASN A 1 301 ? 36.011 16.300 -8.446 1.00 14.92 299 ASN A O 1
ATOM 2387 N N . ASN A 1 302 ? 37.944 17.234 -9.235 1.00 14.54 300 ASN A N 1
ATOM 2388 C CA . ASN A 1 302 ? 38.767 16.052 -9.074 1.00 14.25 300 ASN A CA 1
ATOM 2389 C C . ASN A 1 302 ? 38.305 14.819 -9.887 1.00 16.65 300 ASN A C 1
ATOM 2390 O O . ASN A 1 302 ? 38.771 13.718 -9.603 1.00 12.87 300 ASN A O 1
ATOM 2395 N N . LYS A 1 303 ? 37.384 15.011 -10.861 1.00 16.96 301 LYS A N 1
ATOM 2396 C CA . LYS A 1 303 ? 36.941 13.958 -11.797 1.00 15.32 301 LYS A CA 1
ATOM 2397 C C . LYS A 1 303 ? 37.455 14.237 -13.250 1.00 16.39 301 LYS A C 1
ATOM 2398 O O . LYS A 1 303 ? 37.285 15.362 -13.785 1.00 12.13 301 LYS A O 1
ATOM 2404 N N . LEU A 1 304 ? 38.045 13.220 -13.892 1.00 17.20 302 LEU A N 1
ATOM 2405 C CA . LEU A 1 304 ? 38.563 13.379 -15.293 1.00 16.52 302 LEU A CA 1
ATOM 2406 C C . LEU A 1 304 ? 37.390 13.529 -16.232 1.00 16.39 302 LEU A C 1
ATOM 2407 O O . LEU A 1 304 ? 36.458 12.723 -16.178 1.00 17.22 302 LEU A O 1
ATOM 2412 N N . HIS A 1 305 ? 37.398 14.600 -17.031 1.00 16.23 303 HIS A N 1
ATOM 2413 C CA . HIS A 1 305 ? 36.368 14.845 -18.064 1.00 17.11 303 HIS A CA 1
ATOM 2414 C C . HIS A 1 305 ? 37.046 14.870 -19.433 1.00 19.12 303 HIS A C 1
ATOM 2415 O O . HIS A 1 305 ? 37.934 15.707 -19.680 1.00 18.33 303 HIS A O 1
ATOM 2422 N N . ILE A 1 306 ? 36.634 13.945 -20.295 1.00 19.22 304 ILE A N 1
ATOM 2423 C CA . ILE A 1 306 ? 37.154 13.869 -21.667 1.00 21.08 304 ILE A CA 1
ATOM 2424 C C . ILE A 1 306 ? 36.112 14.267 -22.723 1.00 19.64 304 ILE A C 1
ATOM 2425 O O . ILE A 1 306 ? 34.958 13.783 -22.749 1.00 18.94 304 ILE A O 1
ATOM 2430 N N . ILE A 1 307 ? 36.562 15.070 -23.669 1.00 20.41 305 ILE A N 1
ATOM 2431 C CA . ILE A 1 307 ? 35.691 15.493 -24.748 1.00 20.84 305 ILE A CA 1
ATOM 2432 C C . ILE A 1 307 ? 36.320 15.046 -26.070 1.00 22.82 305 ILE A C 1
ATOM 2433 O O . ILE A 1 307 ? 37.488 15.410 -26.372 1.00 20.69 305 ILE A O 1
ATOM 2438 N N . GLU A 1 308 ? 35.566 14.232 -26.814 1.00 21.55 306 GLU A N 1
ATOM 2439 C CA . GLU A 1 308 ? 35.938 13.883 -28.168 1.00 22.59 306 GLU A CA 1
ATOM 2440 C C . GLU A 1 308 ? 35.192 14.855 -29.072 1.00 22.51 306 GLU A C 1
ATOM 2441 O O . GLU A 1 308 ? 33.973 15.043 -28.905 1.00 21.50 306 GLU A O 1
ATOM 2447 N N . CYS A 1 309 ? 35.922 15.479 -29.994 1.00 21.71 307 CYS A N 1
ATOM 2448 C CA . CYS A 1 309 ? 35.320 16.277 -31.084 1.00 25.08 307 CYS A CA 1
ATOM 2449 C C . CYS A 1 309 ? 35.311 15.507 -32.428 1.00 25.01 307 CYS A C 1
ATOM 2450 O O . CYS A 1 309 ? 36.330 14.967 -32.832 1.00 27.97 307 CYS A O 1
ATOM 2453 N N . LYS A 1 310 ? 34.138 15.375 -33.036 1.00 24.62 308 LYS A N 1
ATOM 2454 C CA . LYS A 1 310 ? 34.020 14.901 -34.408 1.00 27.66 308 LYS A CA 1
ATOM 2455 C C . LYS A 1 310 ? 33.500 16.016 -35.329 1.00 27.88 308 LYS A C 1
ATOM 2456 O O . LYS A 1 310 ? 32.560 16.755 -34.991 1.00 23.66 308 LYS A O 1
ATOM 2462 N N . THR A 1 311 ? 34.178 16.158 -36.470 1.00 30.07 309 THR A N 1
ATOM 2463 C CA . THR A 1 311 ? 33.706 16.997 -37.584 1.00 31.83 309 THR A CA 1
ATOM 2464 C C . THR A 1 311 ? 33.101 16.171 -38.764 1.00 32.61 309 THR A C 1
ATOM 2465 O O . THR A 1 311 ? 32.460 16.739 -39.632 1.00 30.24 309 THR A O 1
ATOM 2469 N N . LYS A 1 312 ? 33.268 14.847 -38.764 1.00 34.50 310 LYS A N 1
ATOM 2470 C CA . LYS A 1 312 ? 32.635 13.978 -39.759 1.00 38.30 310 LYS A CA 1
ATOM 2471 C C . LYS A 1 312 ? 31.537 13.139 -39.110 1.00 41.25 310 LYS A C 1
ATOM 2472 O O . LYS A 1 312 ? 31.448 13.040 -37.878 1.00 40.49 310 LYS A O 1
ATOM 2478 N N . GLY A 1 313 ? 30.709 12.503 -39.934 1.00 43.35 311 GLY A N 1
ATOM 2479 C CA . GLY A 1 313 ? 29.584 11.710 -39.438 1.00 45.11 311 GLY A CA 1
ATOM 2480 C C . GLY A 1 313 ? 29.949 10.316 -38.957 1.00 48.05 311 GLY A C 1
ATOM 2481 O O . GLY A 1 313 ? 30.991 9.757 -39.324 1.00 47.69 311 GLY A O 1
ATOM 2482 N N . MET A 1 314 ? 29.098 9.749 -38.107 1.00 50.35 312 MET A N 1
ATOM 2483 C CA . MET A 1 314 ? 29.286 8.362 -37.644 1.00 52.57 312 MET A CA 1
ATOM 2484 C C . MET A 1 314 ? 28.761 7.337 -38.634 1.00 54.14 312 MET A C 1
ATOM 2485 O O . MET A 1 314 ? 27.598 7.390 -39.047 1.00 53.55 312 MET A O 1
ATOM 2490 N N . ARG A 1 315 ? 29.628 6.391 -38.975 1.00 56.78 313 ARG A N 1
ATOM 2491 C CA . ARG A 1 315 ? 29.253 5.215 -39.751 1.00 59.41 313 ARG A CA 1
ATOM 2492 C C . ARG A 1 315 ? 28.184 4.407 -39.025 1.00 59.43 313 ARG A C 1
ATOM 2493 O O . ARG A 1 315 ? 27.092 4.203 -39.546 1.00 60.39 313 ARG A O 1
ATOM 2501 N N . ASP A 1 317 ? 25.934 1.359 -38.959 1.00 51.30 315 ASP A N 1
ATOM 2502 C CA . ASP A 1 317 ? 27.163 0.871 -39.614 1.00 50.62 315 ASP A CA 1
ATOM 2503 C C . ASP A 1 317 ? 28.295 0.247 -38.715 1.00 49.75 315 ASP A C 1
ATOM 2504 O O . ASP A 1 317 ? 29.481 0.273 -39.087 1.00 50.37 315 ASP A O 1
ATOM 2506 N N . GLY A 1 318 ? 27.930 -0.336 -37.569 1.00 48.18 316 GLY A N 1
ATOM 2507 C CA . GLY A 1 318 ? 28.918 -0.880 -36.614 1.00 45.89 316 GLY A CA 1
ATOM 2508 C C . GLY A 1 318 ? 29.997 0.119 -36.178 1.00 45.33 316 GLY A C 1
ATOM 2509 O O . GLY A 1 318 ? 31.192 -0.209 -36.172 1.00 45.89 316 GLY A O 1
ATOM 2510 N N . ASP A 1 319 ? 29.588 1.346 -35.823 1.00 43.97 317 ASP A N 1
ATOM 2511 C CA . ASP A 1 319 ? 30.535 2.426 -35.477 1.00 42.02 317 ASP A CA 1
ATOM 2512 C C . ASP A 1 319 ? 31.079 2.287 -34.040 1.00 40.03 317 ASP A C 1
ATOM 2513 O O . ASP A 1 319 ? 30.333 2.000 -33.117 1.00 37.86 317 ASP A O 1
ATOM 2518 N N . ASP A 1 320 ? 32.378 2.500 -33.866 1.00 39.76 318 ASP A N 1
ATOM 2519 C CA . ASP A 1 320 ? 33.032 2.225 -32.593 1.00 39.09 318 ASP A CA 1
ATOM 2520 C C . ASP A 1 320 ? 33.199 3.468 -31.711 1.00 36.63 318 ASP A C 1
ATOM 2521 O O . ASP A 1 320 ? 33.661 3.341 -30.584 1.00 36.58 318 ASP A O 1
ATOM 2526 N N . THR A 1 321 ? 32.831 4.650 -32.231 1.00 32.42 319 THR A N 1
ATOM 2527 C CA . THR A 1 321 ? 33.128 5.957 -31.577 1.00 28.38 319 THR A CA 1
ATOM 2528 C C . THR A 1 321 ? 32.720 6.028 -30.069 1.00 25.12 319 THR A C 1
ATOM 2529 O O . THR A 1 321 ? 33.506 6.425 -29.220 1.00 22.92 319 THR A O 1
ATOM 2533 N N . LEU A 1 322 ? 31.483 5.645 -29.800 1.00 22.60 320 LEU A N 1
ATOM 2534 C CA . LEU A 1 322 ? 30.855 5.755 -28.512 1.00 24.42 320 LEU A CA 1
ATOM 2535 C C . LEU A 1 322 ? 31.283 4.629 -27.536 1.00 25.60 320 LEU A C 1
ATOM 2536 O O . LEU A 1 322 ? 31.452 4.893 -26.351 1.00 25.28 320 LEU A O 1
ATOM 2541 N N . TYR A 1 323 ? 31.400 3.389 -28.020 1.00 23.80 321 TYR A N 1
ATOM 2542 C CA . TYR A 1 323 ? 31.963 2.280 -27.216 1.00 24.11 321 TYR A CA 1
ATOM 2543 C C . TYR A 1 323 ? 33.395 2.532 -26.822 1.00 23.55 321 TYR A C 1
ATOM 2544 O O . TYR A 1 323 ? 33.809 2.237 -25.682 1.00 23.11 321 TYR A O 1
ATOM 2553 N N . LYS A 1 324 ? 34.158 3.048 -27.788 1.00 21.26 322 LYS A N 1
ATOM 2554 C CA . LYS A 1 324 ? 35.534 3.409 -27.535 1.00 21.14 322 LYS A CA 1
ATOM 2555 C C . LYS A 1 324 ? 35.661 4.574 -26.565 1.00 22.33 322 LYS A C 1
ATOM 2556 O O . LYS A 1 324 ? 36.519 4.551 -25.696 1.00 22.54 322 LYS A O 1
ATOM 2562 N N . LEU A 1 325 ? 34.849 5.618 -26.741 1.00 23.25 323 LEU A N 1
ATOM 2563 C CA . LEU A 1 325 ? 34.899 6.769 -25.802 1.00 22.45 323 LEU A CA 1
ATOM 2564 C C . LEU A 1 325 ? 34.610 6.328 -24.367 1.00 21.40 323 LEU A C 1
ATOM 2565 O O . LEU A 1 325 ? 35.378 6.640 -23.480 1.00 2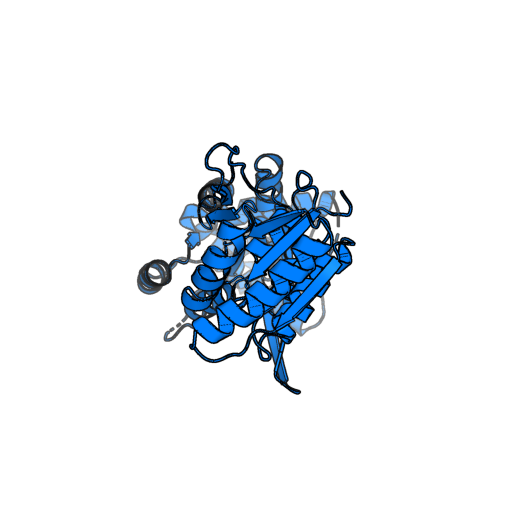1.67 323 LEU A O 1
ATOM 2570 N N . GLU A 1 326 ? 33.522 5.603 -24.152 1.00 22.33 324 GLU A N 1
ATOM 2571 C CA . GLU A 1 326 ? 33.194 5.059 -22.847 1.00 26.57 324 GLU A CA 1
ATOM 2572 C C . GLU A 1 326 ? 34.314 4.190 -22.232 1.00 26.55 324 GLU A C 1
ATOM 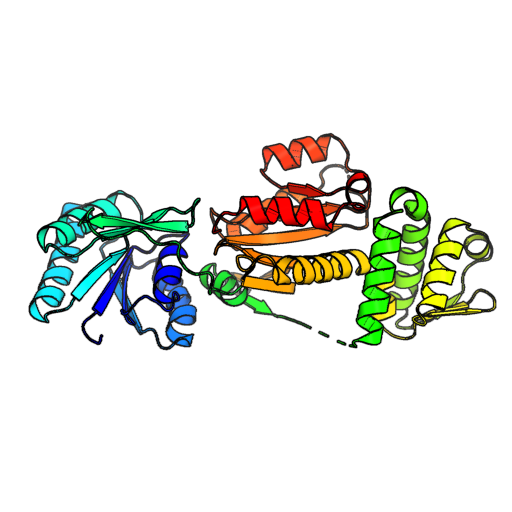2573 O O . GLU A 1 326 ? 34.533 4.151 -21.000 1.00 23.62 324 GLU A O 1
ATOM 2579 N N . SER A 1 327 ? 34.995 3.461 -23.098 1.00 25.72 325 SER A N 1
ATOM 2580 C CA . SER A 1 327 ? 36.042 2.600 -22.669 1.00 25.62 325 SER A CA 1
ATOM 2581 C C . SER A 1 327 ? 37.293 3.400 -22.230 1.00 25.72 325 SER A C 1
ATOM 2582 O O . SER A 1 327 ? 37.999 3.017 -21.292 1.00 26.01 325 SER A O 1
ATOM 2585 N N . LEU A 1 328 ? 37.608 4.467 -22.934 1.00 24.64 326 LEU A N 1
ATOM 2586 C CA . LEU A 1 328 ? 38.684 5.339 -22.512 1.00 26.92 326 LEU A CA 1
ATOM 2587 C C . LEU A 1 328 ? 38.395 6.005 -21.139 1.00 27.93 326 LEU A C 1
ATOM 2588 O O . LEU A 1 328 ? 39.219 6.021 -20.234 1.00 28.92 326 LEU A O 1
ATOM 2593 N N . ARG A 1 329 ? 37.189 6.511 -21.009 1.00 27.73 327 ARG A N 1
ATOM 2594 C CA . ARG A 1 329 ? 36.719 7.156 -19.811 1.00 28.32 327 ARG A CA 1
ATOM 2595 C C . ARG A 1 329 ? 37.011 6.255 -18.561 1.00 28.02 327 ARG A C 1
ATOM 2596 O O . ARG A 1 329 ? 37.797 6.615 -17.660 1.00 25.64 327 ARG A O 1
ATOM 2604 N N . ASP A 1 330 ? 36.440 5.052 -18.568 1.00 29.09 328 ASP A N 1
ATOM 2605 C CA . ASP A 1 330 ? 36.660 4.042 -17.528 1.00 29.91 328 ASP A CA 1
ATOM 2606 C C . ASP A 1 330 ? 38.123 3.791 -17.221 1.00 29.14 328 ASP A C 1
ATOM 2607 O O . ASP A 1 330 ? 38.568 3.927 -16.080 1.00 31.19 328 ASP A O 1
ATOM 2612 N N . LEU A 1 331 ? 38.876 3.445 -18.257 1.00 27.45 329 LEU A N 1
ATOM 2613 C CA . LEU A 1 331 ? 40.240 3.013 -18.139 1.00 24.48 329 LEU A CA 1
ATOM 2614 C C . LEU A 1 331 ? 41.200 4.144 -17.769 1.00 22.62 329 LEU A C 1
ATOM 2615 O O . LEU A 1 331 ? 42.282 3.882 -17.241 1.00 18.34 329 LEU A O 1
ATOM 2620 N N . LEU A 1 332 ? 40.843 5.398 -18.073 1.00 20.71 330 LEU A N 1
ATOM 2621 C CA . LEU A 1 332 ? 41.777 6.512 -17.811 1.00 19.44 330 LEU A CA 1
ATOM 2622 C C . LEU A 1 332 ? 41.437 7.353 -16.562 1.00 17.54 330 LEU A C 1
ATOM 2623 O O . LEU A 1 332 ? 42.262 8.152 -16.050 1.00 16.92 330 LEU A O 1
ATOM 2628 N N . GLY A 1 333 ? 40.217 7.234 -16.080 1.00 19.45 331 GLY A N 1
ATOM 2629 C CA . GLY A 1 333 ? 39.858 8.028 -14.929 1.00 20.25 331 GLY A CA 1
ATOM 2630 C C . GLY A 1 333 ? 38.961 7.322 -13.949 1.00 22.02 331 GLY A C 1
ATOM 2631 O O . GLY A 1 333 ? 38.447 7.956 -13.019 1.00 23.25 331 GLY A O 1
ATOM 2632 N N . GLY A 1 334 ? 38.677 6.051 -14.201 1.00 20.87 332 GLY A N 1
ATOM 2633 C CA . GLY A 1 334 ? 37.958 5.247 -13.239 1.00 19.59 332 GLY A CA 1
ATOM 2634 C C . GLY A 1 334 ? 36.532 5.634 -13.115 1.00 20.42 332 GLY A C 1
ATOM 2635 O O . GLY A 1 334 ? 35.957 6.189 -14.038 1.00 20.60 332 GLY A O 1
ATOM 2636 N N . LEU A 1 335 ? 35.948 5.347 -11.960 1.00 19.75 333 LEU A N 1
ATOM 2637 C CA . LEU A 1 335 ? 34.502 5.337 -11.829 1.00 21.70 333 LEU A CA 1
ATOM 2638 C C . LEU A 1 335 ? 33.831 6.703 -11.874 1.00 20.88 333 LEU A C 1
ATOM 2639 O O . LEU A 1 335 ? 32.653 6.812 -12.206 1.00 22.08 333 LEU A O 1
ATOM 2644 N N . GLN A 1 336 ? 34.561 7.739 -11.510 1.00 20.57 334 GLN A N 1
ATOM 2645 C CA . GLN A 1 336 ? 33.986 9.080 -11.471 1.00 20.39 334 GLN A CA 1
ATOM 2646 C C . GLN A 1 336 ? 34.239 9.812 -12.805 1.00 19.98 334 GLN A C 1
ATOM 2647 O O . GLN A 1 336 ? 33.785 10.962 -12.982 1.00 16.67 334 GLN A O 1
ATOM 2653 N N . ALA A 1 337 ? 35.021 9.207 -13.712 1.00 17.48 335 ALA A N 1
ATOM 2654 C CA . ALA A 1 337 ? 35.326 9.945 -14.956 1.00 15.82 335 ALA A CA 1
ATOM 2655 C C . ALA A 1 337 ? 34.082 10.152 -15.853 1.00 15.28 335 ALA A C 1
ATOM 2656 O O . ALA A 1 337 ? 33.101 9.380 -15.836 1.00 14.67 335 ALA A O 1
ATOM 2658 N N . ARG A 1 338 ? 34.088 11.253 -16.584 1.00 17.16 336 ARG A N 1
ATOM 2659 C CA . ARG A 1 338 ? 32.947 11.600 -17.451 1.00 17.98 336 ARG A CA 1
ATOM 2660 C C . ARG A 1 338 ? 33.426 11.912 -18.861 1.00 16.48 336 ARG A C 1
ATOM 2661 O O . ARG A 1 338 ? 34.524 12.403 -19.050 1.00 15.60 336 ARG A O 1
ATOM 2669 N N . ALA A 1 339 ? 32.591 11.625 -19.845 1.00 15.99 337 ALA A N 1
ATOM 2670 C CA . ALA A 1 339 ? 32.969 11.899 -21.223 1.00 16.36 337 ALA A CA 1
ATOM 2671 C C . ALA A 1 339 ? 31.818 12.443 -22.074 1.00 16.72 337 ALA A C 1
ATOM 2672 O O . ALA A 1 339 ? 30.649 12.095 -21.923 1.00 17.51 337 ALA A O 1
ATOM 2674 N N . MET A 1 340 ? 32.212 13.280 -23.015 1.00 17.74 338 MET A N 1
ATOM 2675 C CA . MET A 1 340 ? 31.290 13.946 -23.898 1.00 15.39 338 MET A CA 1
ATOM 2676 C C . MET A 1 340 ? 31.740 13.763 -25.375 1.00 15.67 338 MET A C 1
ATOM 2677 O O . MET A 1 340 ? 32.936 13.756 -25.675 1.00 14.94 338 MET A O 1
ATOM 2682 N N . LEU A 1 341 ? 30.789 13.645 -26.290 1.00 16.57 339 LEU A N 1
ATOM 2683 C CA . LEU A 1 341 ? 31.143 13.755 -27.729 1.00 16.48 339 LEU A CA 1
ATOM 2684 C C . LEU A 1 341 ? 30.561 15.046 -28.277 1.00 15.52 339 LEU A C 1
ATOM 2685 O O . LEU A 1 341 ? 29.361 15.278 -28.173 1.00 13.57 339 LEU A O 1
ATOM 2690 N N . VAL A 1 342 ? 31.425 15.912 -28.821 1.00 17.56 340 VAL A N 1
ATOM 2691 C CA . VAL A 1 342 ? 30.934 17.102 -29.526 1.00 18.26 340 VAL A CA 1
ATOM 2692 C C . VAL A 1 342 ? 30.979 16.792 -31.039 1.00 20.10 340 VAL A C 1
ATOM 2693 O O . VAL A 1 342 ? 32.034 16.436 -31.557 1.00 20.08 340 VAL A O 1
ATOM 2697 N N . SER A 1 343 ? 29.838 16.903 -31.715 1.00 19.54 341 SER A N 1
ATOM 2698 C CA . SER A 1 343 ? 29.720 16.496 -33.103 1.00 22.37 341 SER A CA 1
ATOM 2699 C C . SER A 1 343 ? 29.209 17.673 -33.933 1.00 23.96 341 SER A C 1
ATOM 2700 O O . SER A 1 343 ? 28.201 18.275 -33.595 1.00 23.11 341 SER A O 1
ATOM 2703 N N . PHE A 1 344 ? 29.949 18.003 -34.991 1.00 25.10 342 PHE A N 1
ATOM 2704 C CA . PHE A 1 344 ? 29.590 19.032 -35.927 1.00 24.10 342 PHE A CA 1
ATOM 2705 C C . PHE A 1 344 ? 28.441 18.580 -36.827 1.00 24.55 342 PHE A C 1
ATOM 2706 O O . PHE A 1 344 ? 27.605 19.414 -37.245 1.00 23.77 342 PHE A O 1
ATOM 2714 N N . ARG A 1 345 ? 28.362 17.271 -37.094 1.00 23.21 343 ARG A N 1
ATOM 2715 C CA . ARG A 1 345 ? 27.332 16.729 -37.938 1.00 25.72 343 ARG A CA 1
ATOM 2716 C C . ARG A 1 345 ? 26.199 16.120 -37.126 1.00 25.97 343 ARG A C 1
ATOM 2717 O O . ARG A 1 345 ? 26.412 15.679 -36.022 1.00 25.73 343 ARG A O 1
ATOM 2725 N N . PRO A 1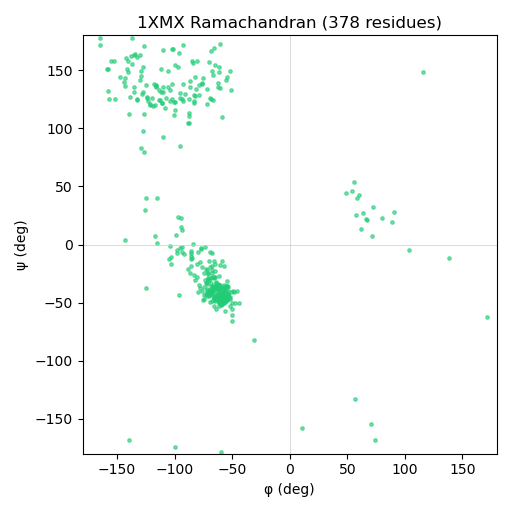 346 ? 24.982 16.066 -37.700 1.00 27.44 344 PRO A N 1
ATOM 2726 C CA . PRO A 1 346 ? 23.787 15.547 -37.017 1.00 28.51 344 PRO A CA 1
ATOM 2727 C C . PRO A 1 346 ? 24.050 14.167 -36.442 1.00 30.34 344 PRO A C 1
ATOM 2728 O O . PRO A 1 346 ? 24.843 13.422 -36.970 1.00 28.83 344 PRO A O 1
ATOM 2732 N N . LEU A 1 347 ? 23.393 13.828 -35.341 1.00 34.01 345 LEU A N 1
ATOM 2733 C CA . LEU A 1 347 ? 23.569 12.504 -34.765 1.00 36.26 345 LEU A CA 1
ATOM 2734 C C . LEU A 1 347 ? 22.318 11.649 -34.993 1.00 36.07 345 LEU A C 1
ATOM 2735 O O . LEU A 1 347 ? 21.211 12.057 -34.692 1.00 36.35 345 LEU A O 1
ATOM 2740 N N . ARG A 1 348 ? 22.503 10.481 -35.578 1.00 36.46 346 ARG A N 1
ATOM 2741 C CA . ARG A 1 348 ? 21.401 9.554 -35.795 1.00 37.64 346 ARG A CA 1
ATOM 2742 C C . ARG A 1 348 ? 20.782 9.131 -34.423 1.00 36.69 346 ARG A C 1
ATOM 2743 O O . ARG A 1 348 ? 21.462 9.206 -33.392 1.00 34.90 346 ARG A O 1
ATOM 2751 N N . HIS A 1 349 ? 19.498 8.769 -34.386 1.00 35.06 347 HIS A N 1
ATOM 2752 C CA . HIS A 1 349 ? 18.858 8.432 -33.110 1.00 36.13 347 HIS A CA 1
ATOM 2753 C C . HIS A 1 349 ? 19.441 7.231 -32.365 1.00 36.26 347 HIS A C 1
ATOM 2754 O O . HIS A 1 349 ? 19.431 7.204 -31.134 1.00 35.02 347 HIS A O 1
ATOM 2761 N N . ASN A 1 350 ? 19.904 6.254 -33.133 1.00 35.68 348 ASN A N 1
ATOM 2762 C CA . ASN A 1 350 ? 20.706 5.149 -32.672 1.00 37.73 348 ASN A CA 1
ATOM 2763 C C . ASN A 1 350 ? 21.792 5.566 -31.741 1.00 37.56 348 ASN A C 1
ATOM 2764 O O . ASN A 1 350 ? 22.002 4.941 -30.683 1.00 37.88 348 ASN A O 1
ATOM 2769 N N . ASP A 1 351 ? 22.536 6.573 -32.183 1.00 35.89 349 ASP A N 1
ATOM 2770 C CA . ASP A 1 351 ? 23.724 6.969 -31.489 1.00 36.94 349 ASP A CA 1
ATOM 2771 C C . ASP A 1 351 ? 23.386 7.848 -30.300 1.00 34.99 349 ASP A C 1
ATOM 2772 O O . ASP A 1 351 ? 24.106 7.876 -29.297 1.00 34.23 349 ASP A O 1
ATOM 2777 N N . ILE A 1 352 ? 22.275 8.540 -30.413 1.00 31.42 350 ILE A N 1
ATOM 2778 C CA . ILE A 1 352 ? 21.737 9.262 -29.286 1.00 29.91 350 ILE A CA 1
ATOM 2779 C C . ILE A 1 352 ? 21.321 8.314 -28.158 1.00 29.21 350 ILE A C 1
ATOM 2780 O O . ILE A 1 352 ? 21.763 8.440 -27.013 1.00 29.39 350 ILE A O 1
ATOM 2785 N N . THR A 1 353 ? 20.468 7.369 -28.497 1.00 28.98 351 THR A N 1
ATOM 2786 C CA . THR A 1 353 ? 20.044 6.338 -27.577 1.00 27.44 351 THR A CA 1
ATOM 2787 C C . THR A 1 353 ? 21.261 5.572 -27.045 1.00 27.08 351 THR A C 1
ATOM 2788 O O . THR A 1 353 ? 21.328 5.236 -25.890 1.00 28.76 351 THR A O 1
ATOM 2792 N N . ARG A 1 354 ? 22.257 5.345 -27.867 1.00 25.50 352 ARG A N 1
ATOM 2793 C CA . ARG A 1 354 ? 23.406 4.629 -27.415 1.00 24.28 352 ARG A CA 1
ATOM 2794 C C . ARG A 1 354 ? 24.271 5.425 -26.418 1.00 25.88 352 ARG A C 1
ATOM 2795 O O . ARG A 1 354 ? 24.775 4.848 -25.438 1.00 24.13 352 ARG A O 1
ATOM 2803 N N . ALA A 1 355 ? 24.490 6.714 -26.704 1.00 24.06 353 ALA A N 1
ATOM 2804 C CA . ALA A 1 355 ? 25.183 7.622 -25.805 1.00 24.36 353 ALA A CA 1
ATOM 2805 C C . ALA A 1 355 ? 24.467 7.677 -24.431 1.00 25.71 353 ALA A C 1
ATOM 2806 O O . ALA A 1 355 ? 25.118 7.649 -23.380 1.00 25.89 353 ALA A O 1
ATOM 2808 N N . GLU A 1 356 ? 23.142 7.747 -24.436 1.00 27.17 354 GLU A N 1
ATOM 2809 C CA . GLU A 1 356 ? 22.368 7.707 -23.215 1.00 31.86 354 GLU A CA 1
ATOM 2810 C C . GLU A 1 356 ? 22.552 6.391 -22.415 1.00 32.77 354 GLU A C 1
ATOM 2811 O O . GLU A 1 356 ? 22.854 6.407 -21.215 1.00 33.23 354 GLU A O 1
ATOM 2817 N N . ASP A 1 357 ? 22.422 5.258 -23.101 1.00 33.73 355 ASP A N 1
ATOM 2818 C CA . ASP A 1 357 ? 22.681 3.920 -22.549 1.00 32.67 355 ASP A CA 1
ATOM 2819 C C . ASP A 1 357 ? 24.065 3.829 -21.870 1.00 29.99 355 ASP A C 1
ATOM 2820 O O . ASP A 1 357 ? 24.187 3.291 -20.771 1.00 26.42 355 ASP A O 1
ATOM 2825 N N . LEU A 1 358 ? 25.089 4.328 -22.551 1.00 25.53 356 LEU A N 1
ATOM 2826 C CA . LEU A 1 358 ? 26.458 4.384 -22.036 1.00 24.56 356 LEU A CA 1
ATOM 2827 C C . LEU A 1 358 ? 26.773 5.550 -21.044 1.00 22.41 356 LEU A C 1
ATOM 2828 O O . LEU A 1 358 ? 27.880 5.625 -20.541 1.00 21.47 356 LEU A O 1
ATOM 2833 N N . GLY A 1 359 ? 25.856 6.492 -20.826 1.00 21.53 357 GLY A N 1
ATOM 2834 C CA . GLY A 1 359 ? 26.150 7.630 -19.934 1.00 19.21 357 GLY A CA 1
ATOM 2835 C C . GLY A 1 359 ? 27.123 8.655 -20.528 1.00 21.63 357 GLY A C 1
ATOM 2836 O O . GLY A 1 359 ? 27.891 9.285 -19.792 1.00 23.83 357 GLY A O 1
ATOM 2837 N N . LEU A 1 360 ? 27.101 8.844 -21.860 1.00 21.27 358 LEU A N 1
ATOM 2838 C CA . LEU A 1 360 ? 28.027 9.794 -22.536 1.00 20.32 358 LEU A CA 1
ATOM 2839 C C . LEU A 1 360 ? 27.195 11.020 -22.836 1.00 19.07 358 LEU A C 1
ATOM 2840 O O . LEU A 1 360 ? 26.035 10.917 -23.258 1.00 19.45 358 LEU A O 1
ATOM 2845 N N . ALA A 1 361 ? 27.762 12.196 -22.614 1.00 19.20 359 ALA A N 1
ATOM 2846 C CA . ALA A 1 361 ? 27.022 13.417 -22.928 1.00 16.49 359 ALA A CA 1
ATOM 2847 C C . ALA A 1 361 ? 27.211 13.711 -24.432 1.00 18.29 359 ALA A C 1
ATOM 2848 O O . ALA A 1 361 ? 28.214 13.302 -25.034 1.00 16.07 359 ALA A O 1
ATOM 2850 N N . LEU A 1 362 ? 26.285 14.449 -25.028 1.00 20.56 360 LEU A N 1
ATOM 2851 C CA . LEU A 1 362 ? 26.421 14.829 -26.443 1.00 24.30 360 LEU A CA 1
ATOM 2852 C C . LEU A 1 362 ? 26.200 16.331 -26.641 1.00 23.71 360 LEU A C 1
ATOM 2853 O O . LEU A 1 362 ? 25.302 16.923 -26.032 1.00 22.11 360 LEU A O 1
ATOM 2858 N N . ILE A 1 363 ? 26.982 16.915 -27.534 1.00 22.68 361 ILE A N 1
ATOM 2859 C CA . ILE A 1 363 ? 26.598 18.207 -28.114 1.00 22.40 361 ILE A CA 1
ATOM 2860 C C . ILE A 1 363 ? 26.622 18.106 -29.666 1.00 22.11 361 ILE A C 1
ATOM 2861 O O . ILE A 1 363 ? 27.685 17.940 -30.285 1.00 22.88 361 ILE A O 1
ATOM 2866 N N . GLY A 1 364 ? 25.457 18.186 -30.271 1.00 21.00 362 GLY A N 1
ATOM 2867 C CA . GLY A 1 364 ? 25.407 18.163 -31.723 1.00 22.62 362 GLY A CA 1
ATOM 2868 C C . GLY A 1 364 ? 25.255 19.543 -32.342 1.00 24.64 362 GLY A C 1
ATOM 2869 O O . GLY A 1 364 ? 25.301 20.600 -31.642 1.00 20.76 362 GLY A O 1
ATOM 2870 N N . PRO A 1 365 ? 25.086 19.552 -33.684 1.00 26.98 363 PRO A N 1
ATOM 2871 C CA . PRO A 1 365 ? 25.069 20.798 -34.458 1.00 26.45 363 PRO A CA 1
ATOM 2872 C C . PRO A 1 365 ? 24.038 21.795 -33.960 1.00 27.24 363 PRO A C 1
ATOM 2873 O O . PRO A 1 365 ? 24.287 22.980 -33.957 1.00 28.96 363 PRO A O 1
ATOM 2877 N N . ASP A 1 366 ? 22.878 21.329 -33.542 1.00 30.64 364 ASP A N 1
ATOM 2878 C CA . ASP A 1 366 ? 21.815 22.236 -33.153 1.00 32.67 364 ASP A CA 1
ATOM 2879 C C . ASP A 1 366 ? 22.241 23.050 -31.920 1.00 34.94 364 ASP A C 1
ATOM 2880 O O . ASP A 1 366 ? 21.957 24.271 -31.801 1.00 37.49 364 ASP A O 1
ATOM 2885 N N . GLU A 1 367 ? 22.980 22.393 -31.032 1.00 32.21 365 GLU A N 1
ATOM 2886 C CA . GLU A 1 367 ? 23.371 23.005 -29.779 1.00 31.31 365 GLU A CA 1
ATOM 2887 C C . GLU A 1 367 ? 24.737 23.623 -29.819 1.00 27.05 365 GLU A C 1
ATOM 2888 O O . GLU A 1 367 ? 25.180 24.232 -28.838 1.00 24.74 365 GLU A O 1
ATOM 2894 N N . LEU A 1 368 ? 25.416 23.476 -30.947 1.00 22.76 366 LEU A N 1
ATOM 2895 C CA . LEU A 1 368 ? 26.727 24.105 -31.058 1.00 21.58 366 LEU A CA 1
ATOM 2896 C C . LEU A 1 368 ? 26.711 25.624 -30.937 1.00 20.55 366 LEU A C 1
ATOM 2897 O O . LEU A 1 368 ? 27.709 26.240 -30.502 1.00 19.99 366 LEU A O 1
ATOM 2902 N N . LYS A 1 369 ? 25.596 26.231 -31.301 1.00 21.80 367 LYS A N 1
ATOM 2903 C CA . LYS A 1 369 ? 25.454 27.681 -31.105 1.00 26.84 367 LYS A CA 1
ATOM 2904 C C . LYS A 1 369 ? 25.328 28.047 -29.606 1.00 27.26 367 LYS A C 1
ATOM 2905 O O . LYS A 1 369 ? 25.501 29.192 -29.234 1.00 27.98 367 LYS A O 1
ATOM 2911 N N . ASP A 1 370 ? 25.077 27.061 -28.746 1.00 26.13 368 ASP A N 1
ATOM 2912 C CA . ASP A 1 370 ? 25.157 27.283 -27.306 1.00 24.08 368 ASP A CA 1
ATOM 2913 C C . ASP A 1 370 ? 26.272 26.467 -26.634 1.00 22.53 368 ASP A C 1
ATOM 2914 O O . ASP A 1 370 ? 26.094 25.913 -25.577 1.00 22.32 368 ASP A O 1
ATOM 2919 N N . LEU A 1 371 ? 27.410 26.369 -27.300 1.00 21.05 369 LEU A N 1
ATOM 2920 C CA . LEU A 1 371 ? 28.462 25.450 -26.875 1.00 20.96 369 LEU A CA 1
ATOM 2921 C C . LEU A 1 371 ? 28.834 25.823 -25.445 1.00 20.51 369 LEU A C 1
ATOM 2922 O O . LEU A 1 371 ? 28.969 24.984 -24.590 1.00 21.62 369 LEU A O 1
ATOM 2927 N N . LYS A 1 372 ? 28.980 27.108 -25.189 1.00 20.74 370 LYS A N 1
ATOM 2928 C CA . LYS A 1 372 ? 29.572 27.520 -23.938 1.00 20.03 370 LYS A CA 1
ATOM 2929 C C . LYS A 1 372 ? 28.620 27.205 -22.761 1.00 20.17 370 LYS A C 1
ATOM 2930 O O . LYS A 1 372 ? 29.059 26.755 -21.724 1.00 20.06 370 LYS A O 1
ATOM 2936 N N . THR A 1 373 ? 27.330 27.412 -22.954 1.00 19.82 371 THR A N 1
ATOM 2937 C CA . THR A 1 373 ? 26.314 27.070 -21.974 1.00 21.86 371 THR A CA 1
ATOM 2938 C C . THR A 1 373 ? 26.182 25.558 -21.706 1.00 22.65 371 THR A C 1
ATOM 2939 O O . THR A 1 373 ? 26.113 25.125 -20.545 1.00 21.75 371 THR A O 1
ATOM 2943 N N . HIS A 1 374 ? 26.157 24.759 -22.768 1.00 21.45 372 HIS A N 1
ATOM 2944 C CA . HIS A 1 374 ? 26.056 23.304 -22.609 1.00 19.12 372 HIS A CA 1
ATOM 2945 C C . HIS A 1 374 ? 27.303 22.742 -21.950 1.00 16.75 372 HIS A C 1
ATOM 2946 O O . HIS A 1 374 ? 27.210 21.839 -21.154 1.00 18.68 372 HIS A O 1
ATOM 2953 N N . LEU A 1 375 ? 28.466 23.291 -22.248 1.00 16.76 373 LEU A N 1
ATOM 2954 C CA . LEU A 1 375 ? 29.673 22.869 -21.590 1.00 16.60 373 LEU A CA 1
ATOM 2955 C C . LEU A 1 375 ? 29.661 23.254 -20.103 1.00 18.65 373 LEU A C 1
ATOM 2956 O O . LEU A 1 375 ? 30.110 22.492 -19.248 1.00 21.06 373 LEU A O 1
ATOM 2961 N N . THR A 1 376 ? 29.166 24.450 -19.803 1.00 18.56 374 THR A N 1
ATOM 2962 C CA . THR A 1 376 ? 29.027 24.928 -18.429 1.00 19.98 374 THR A CA 1
ATOM 2963 C C . THR A 1 376 ? 28.104 23.998 -17.679 1.00 19.05 374 THR A C 1
ATOM 2964 O O . THR A 1 376 ? 28.428 23.530 -16.619 1.00 22.72 374 THR A O 1
ATOM 2968 N N . GLN A 1 377 ? 26.958 23.704 -18.241 1.00 19.06 375 GLN A N 1
ATOM 2969 C CA . GLN A 1 377 ? 26.057 22.782 -17.607 1.00 19.57 375 GLN A CA 1
ATOM 2970 C C . GLN A 1 377 ? 26.728 21.453 -17.284 1.00 19.09 375 GLN A C 1
ATOM 2971 O O . GLN A 1 377 ? 26.561 20.946 -16.162 1.00 19.74 375 GLN A O 1
ATOM 2977 N N . TRP A 1 378 ? 27.519 20.915 -18.221 1.00 16.75 376 TRP A N 1
ATOM 2978 C CA . TRP A 1 378 ? 28.127 19.582 -18.070 1.00 15.34 376 TRP A CA 1
ATOM 2979 C C . TRP A 1 378 ? 29.095 19.672 -16.913 1.00 17.19 376 TRP A C 1
ATOM 2980 O O . TRP A 1 378 ? 29.093 18.785 -16.019 1.00 15.01 376 TRP A O 1
ATOM 2991 N N . PHE A 1 379 ? 29.857 20.774 -16.880 1.00 16.52 377 PHE A N 1
ATOM 2992 C CA . PHE A 1 379 ? 30.866 20.958 -15.823 1.00 17.42 377 PHE A CA 1
ATOM 2993 C C . PHE A 1 379 ? 30.270 21.263 -14.441 1.00 19.35 377 PHE A C 1
ATOM 2994 O O . PHE A 1 379 ? 30.898 20.943 -13.416 1.00 19.55 377 PHE A O 1
ATOM 3002 N N . LYS A 1 380 ? 29.129 21.953 -14.410 1.00 20.73 378 LYS A N 1
ATOM 3003 C CA . LYS A 1 380 ? 28.397 22.188 -13.163 1.00 21.48 378 LYS A CA 1
ATOM 3004 C C . LYS A 1 380 ? 27.952 20.855 -12.567 1.00 20.93 378 LYS A C 1
ATOM 3005 O O . LYS A 1 380 ? 28.073 20.661 -11.354 1.00 21.46 378 LYS A O 1
ATOM 3011 N N . ALA A 1 381 ? 27.440 19.968 -13.414 1.00 19.54 379 ALA A N 1
ATOM 3012 C CA . ALA A 1 381 ? 27.037 18.640 -12.973 1.00 19.99 379 ALA A CA 1
ATOM 3013 C C . ALA A 1 381 ? 28.152 17.855 -12.311 1.00 19.57 379 ALA A C 1
ATOM 3014 O O . ALA A 1 381 ? 27.864 16.943 -11.551 1.00 22.52 379 ALA A O 1
ATOM 3016 N N . ALA A 1 382 ? 29.419 18.227 -12.509 1.00 18.83 380 ALA A N 1
ATOM 3017 C CA . ALA A 1 382 ? 30.499 17.583 -11.748 1.00 18.01 380 ALA A CA 1
ATOM 3018 C C . ALA A 1 382 ? 30.475 17.863 -10.216 1.00 19.86 380 ALA A C 1
ATOM 3019 O O . ALA A 1 382 ? 31.188 17.194 -9.447 1.00 17.85 380 ALA A O 1
ATOM 3021 N N . GLY A 1 383 ? 29.690 18.861 -9.784 1.00 20.95 381 GLY A N 1
ATOM 3022 C CA . GLY A 1 383 ? 29.639 19.273 -8.357 1.00 20.12 381 GLY A CA 1
ATOM 3023 C C . GLY A 1 383 ? 30.870 20.045 -7.912 1.00 20.29 381 GLY A C 1
ATOM 3024 O O . GLY A 1 383 ? 31.680 20.450 -8.720 1.00 19.66 381 GLY A O 1
ATOM 3025 N N . GLY A 1 384 ? 31.037 20.251 -6.622 1.00 21.58 382 GLY A N 1
ATOM 3026 C CA . GLY A 1 384 ? 32.310 20.767 -6.142 1.00 24.37 382 GLY A CA 1
ATOM 3027 C C . GLY A 1 384 ? 32.304 22.221 -5.765 1.00 28.43 382 GLY A C 1
ATOM 3028 O O . GLY A 1 384 ? 33.312 22.737 -5.234 1.00 27.51 382 GLY A O 1
ATOM 3029 N N . ASN A 1 385 ? 31.164 22.864 -6.008 1.00 33.92 383 ASN A N 1
ATOM 3030 C CA . ASN A 1 385 ? 30.980 24.310 -5.789 1.00 40.29 383 ASN A CA 1
ATOM 3031 C C . ASN A 1 385 ? 30.568 24.739 -4.372 1.00 42.93 383 ASN A C 1
ATOM 3032 O O . ASN A 1 385 ? 30.041 23.935 -3.583 1.00 45.24 383 ASN A O 1
#

Sequence (380 aa):
NAMAIHVGIIDQDPVRLVTPLLDHRTVSRHIIFIGDHTQTVIYQRLSDVLNKRNISTDFFEIPAGSNTSAIKSAIRELAETLKARGEEVKFNASCGLRHRLLSAYEVFRSYHWPIFVVEPNSDCLCWLYPEGNNDTQVQDRITIADYLTIFGARGEFNSPQLDQQLYQLGERWASNALELGPGLATLNYLATTCRKEQKLDVELSDKQQGYRELNLLLSDLVEAKIASYENGILTFINEEARRFANGEWLETLVHSTVKQIQDDMPTIQDRSLNVQVYRQLGEREVRNELDVATVVNNKLHIIECKTKGMRDGDDTLYKLESLRDLLGGLQARAMLVSFRPLRHNDITRAEDLGLALIGPDELKDLKTHLTQWFKAAGGN

InterPro domains:
  IPR011335 Restriction endonuclease type II-like [SSF52980] (1-382)
  IPR011856 tRNA endonuclease-like domain superfamily [G3DSA:3.40.1350.10] (251-377)
  IPR015093 Card1, endonuclease domain [PF09002] (241-379)

CATH classification: 3.40.50.10770 (+2 more: 3.40.1350.10, 1.10.10.680)